Protein 6NYP (pdb70)

Nearest PDB structures (foldseek):
  6nyp-assembly2_H  TM=1.011E+00  e=1.390E-14  Macacine alphaherpesvirus 1
  6nyp-assembly3_G  TM=8.535E-01  e=1.306E-11  Macacine alphaherpesvirus 1
  6nyp-assembly4_E  TM=9.395E-01  e=6.067E-10  Macacine alphaherpesvirus 1
  6pe9-assembly1_I-2  TM=7.701E-01  e=6.483E-06  Homo sapiens
  6fax-assembly1_R  TM=7.405E-01  e=5.022E-05  Homo sapiens

B-factor: mean 81.26, std 21.69, range [30.0, 180.01]

GO terms:
  GO:0042130 negative regulation of T cell proliferation (P, IDA)
  GO:0038023 signaling receptor activity (F, IDA)
  GO:0005886 plasma membrane (C, EXP)
  GO:0005886 plasma membrane (C, TAS)
  GO:0005515 protein binding (F, IPI)
  GO:0002846 regulation of T cell tolerance induction to tumor cell (P, IDA)
  GO:0005886 plasma membrane (C, IDA)
  GO:0070372 regulation of ERK1 and ERK2 cascade (P, IDA)

Secondary structure (DSSP, 8-state):
---EE---TT-EEEEETTS-EEEEEEEE-SSSPPEEEEEEEETTEEEE--S--EEEEE-SS-EEEEEEETT--GGG-EEEEEEEEETTEEEEPPPEEEEEE-/--EE---TT-EEEEETTS-EEEEEEEE-SSSPPEEEEEEESSS-EEE-TT--EEEEE-SS-EEEEEEETT--GGG-EEEEEEEEETTEEEEPPPEEEEEE-/---EE---TT-EEEEETTS-EEEEEEEE-SSS--EEEEEEEETTEEEE--SS-EEEEE-SS-EEEEEEETT--GGG-EEEEEEEEETTEEEEPPPEEEEEE---/----EE---TT-EEEEETTS-EEEEEEEE-SSSPPEEEEEEEETTEEEE--GGGEEEEE-SS-EEEEEEETT--GGG-EEEEEEEEETTEEEEPPPEEEEEE-/----TT-EE-SSSEEPPPPTTEEEEE---SSSPEEEEEPPTTEEE-SSS-EEE----BTTB-/---TTSEESSSSEEPPPPTTEEEEE---SSSPEEEEEPPTTEEE-SSS-EEEPPPP-TTSEEEE---SSS--EEE--/---TT-EE-SSSEEPPPPTTEEEEE---SSSPEEEEEPPTTEEEETTTEEEEPP--S-------SSS---/---TT-EEETTEEEPPPPTTEEEEE---SSSPEEEEEPPTTEEE-SSS-EEEPPPP-TT-EEEE---SSS--EEE--

Solvent-accessible surface area: 35026 Å² total; per-residue (Å²): 112,81,25,14,0,21,9,49,40,108,27,80,67,48,16,110,25,26,68,88,39,53,2,36,0,20,0,38,47,83,87,139,115,8,120,6,32,4,10,36,23,51,60,46,23,39,16,105,36,83,44,54,109,55,39,62,68,88,36,89,30,14,5,15,14,0,0,25,2,115,16,1,7,40,42,10,65,21,24,2,16,0,6,0,64,20,178,59,45,9,3,8,0,4,20,2,31,0,104,19,82,132,79,22,13,0,21,9,44,44,119,27,75,66,46,17,109,27,53,69,87,40,58,2,36,0,20,1,44,50,83,109,83,117,6,123,6,54,4,11,48,21,131,46,84,84,45,82,78,41,94,117,84,115,54,38,60,69,88,35,145,33,15,5,15,13,0,0,27,0,129,55,2,90,71,130,11,64,21,24,1,16,0,6,0,63,22,176,56,47,6,3,8,0,4,20,2,30,0,105,19,80,151,93,110,10,26,0,22,9,56,39,111,23,92,63,40,24,42,32,54,68,100,32,52,4,35,0,20,0,26,54,78,62,113,109,2,140,12,71,4,8,44,24,109,65,87,88,46,88,67,40,104,113,80,54,58,39,56,80,80,35,150,36,14,5,17,14,0,0,27,2,131,56,1,92,81,121,11,79,26,22,1,16,0,6,0,65,37,150,56,41,5,2,8,0,3,18,1,28,2,114,29,66,123,135,111,149,43,87,12,12,0,23,10,54,50,110,24,91,60,34,22,90,33,48,65,98,33,58,3,38,0,20,1,22,21,38,47,101,72,3,36,12,44,4,8,47,26,108,69,100,87,27,87,110,41,129,104,142,67,34,40,59,66,25,19,71,26,14,3,16,15,2,0,28,16,111,52,0,79,86,129,32,64,22,25,4,13,0,12,0,25,42,115,52,39,13,1,2,0,3,18,2,33,1,102,22,71,165,178,164,34,91,124,26,26,36,92,19,37,114,52,12,0,0,52,32,92,110,6,8,65,7,64,23,100,4,46,64,5,2,1,0,25,0,21,26,18,80,123,33,18,44,24,58,38,83,88,117,39,54,139,52,140,86,40,24,15,90,45,107,217,28,89,112,27,25,35,105,19,35,150,56,16,0,0,53,32,107,53,14,45,78,9,75,25,102,5,43,60,4,5,4,0,26,0,25,82,12,77,124,40,19,30,24,62,41,72,85,116,34,52,126,24,72,164,25,102,137,78,51,55,69,29,23,107,40,23,39,52,30,43,24,38,48,25,28,144,190,39,106,116,19,25,36,92,23,36,145,46,13,0,2,55,39,108,140,14,45,53,11,80,23,110,3,46,63,6,2,4,1,25,0,20,81,17,75,119,43,22,31,24,46,49,86,105,113,40,56,123,14,77,157,58,148,148,128,240,96,91,37,66,36,81,114,57,44,107,199,38,115,111,20,27,34,94,1,45,122,35,13,0,1,53,31,106,137,12,45,32,4,10,4,56,5,44,49,4,3,2,0,16,0,24,82,12,76,122,43,18,31,24,60,41,72,35,66,38,53,129,22,73,159,26,121,154,100,56,81,72,116,100,111,38,55,46,58,77,43,24,55,48,44,96,121

Structure (mmCIF, N/CA/C/O backbone):
data_6NYP
#
_entry.id   6NYP
#
_cell.length_a   66.990
_cell.length_b   77.200
_cell.length_c   101.720
_cell.angle_alpha   90.000
_cell.angle_beta   91.670
_cell.angle_gamma   90.000
#
_symmetry.space_group_name_H-M   'P 1 21 1'
#
loop_
_entity.id
_entity.type
_entity.pdbx_description
1 polymer 'B- and T-lymphocyte attenuator'
2 polymer UL144
3 non-polymer GLYCEROL
4 non-polymer 'SULFATE ION'
5 non-polymer 'SODIUM ION'
6 non-polymer 2-acetamido-2-deoxy-beta-D-glucopyranose
7 water water
#
loop_
_atom_site.group_PDB
_atom_site.id
_atom_site.type_symbol
_atom_site.label_atom_id
_atom_site.label_alt_id
_atom_site.label_comp_id
_atom_site.label_asym_id
_atom_site.label_entity_id
_atom_site.label_seq_id
_atom_site.pdbx_PDB_ins_code
_atom_site.Cartn_x
_atom_site.Cartn_y
_atom_site.Cartn_z
_atom_site.occupancy
_atom_site.B_iso_or_equiv
_atom_site.auth_seq_id
_atom_site.auth_comp_id
_atom_site.auth_asym_id
_atom_site.auth_atom_id
_atom_site.pdbx_PDB_model_num
ATOM 1 N N . CYS A 1 4 ? -9.343 42.310 76.336 1.00 140.18 34 CYS A N 1
ATOM 2 C CA . CYS A 1 4 ? -8.317 41.531 75.578 1.00 136.84 34 CYS A CA 1
ATOM 3 C C . CYS A 1 4 ? -7.162 41.139 76.512 1.00 128.83 34 CYS A C 1
ATOM 4 O O . CYS A 1 4 ? -6.482 42.047 77.021 1.00 129.03 34 CYS A O 1
ATOM 7 N N . ASP A 1 5 ? -6.936 39.834 76.700 1.00 118.98 35 ASP A N 1
ATOM 8 C CA . ASP A 1 5 ? -5.740 39.273 77.381 1.00 112.91 35 ASP A CA 1
ATOM 9 C C . ASP A 1 5 ? -4.621 39.133 76.351 1.00 102.15 35 ASP A C 1
ATOM 10 O O . ASP A 1 5 ? -4.912 38.639 75.251 1.00 103.14 35 ASP A O 1
ATOM 15 N N . VAL A 1 6 ? -3.376 39.458 76.716 1.00 91.62 36 VAL A N 1
ATOM 16 C CA . VAL A 1 6 ? -2.156 39.141 75.908 1.00 85.16 36 VAL A CA 1
ATOM 17 C C . VAL A 1 6 ? -1.965 37.620 75.922 1.00 80.14 36 VAL A C 1
ATOM 18 O O . VAL A 1 6 ? -2.010 37.036 77.031 1.00 75.15 36 VAL A O 1
ATOM 22 N N . GLN A 1 7 ? -1.773 37.005 74.750 1.00 72.12 37 GLN A N 1
ATOM 23 C CA . GLN A 1 7 ? -1.640 35.529 74.619 1.00 73.73 37 GLN A CA 1
ATOM 24 C C . GLN A 1 7 ? -0.461 35.177 73.710 1.00 68.10 37 GLN A C 1
ATOM 25 O O . GLN A 1 7 ? -0.238 35.892 72.717 1.00 70.65 37 GLN A O 1
ATOM 31 N N . LEU A 1 8 ? 0.270 34.122 74.070 1.00 62.98 38 LEU A N 1
ATOM 32 C CA . LEU A 1 8 ? 1.355 33.522 73.250 1.00 65.43 38 LEU A CA 1
ATOM 33 C C . LEU A 1 8 ? 0.861 32.157 72.764 1.00 63.96 38 LEU A C 1
ATOM 34 O O . LEU A 1 8 ? 0.597 31.291 73.615 1.00 63.42 38 LEU A O 1
ATOM 39 N N . TYR A 1 9 ? 0.703 31.989 71.453 1.00 65.79 39 TYR A N 1
ATOM 40 C CA . TYR A 1 9 ? 0.126 30.771 70.829 1.00 66.10 39 TYR A CA 1
ATOM 41 C C . TYR A 1 9 ? 1.268 29.836 70.408 1.00 61.96 39 TYR A C 1
ATOM 42 O O . TYR A 1 9 ? 1.525 29.697 69.208 1.00 77.99 39 TYR A O 1
ATOM 51 N N . ILE A 1 10 ? 1.957 29.246 71.388 1.00 57.74 40 ILE A N 1
ATOM 52 C CA . ILE A 1 10 ? 2.845 28.058 71.211 1.00 58.31 40 ILE A CA 1
ATOM 53 C C . ILE A 1 10 ? 2.123 26.859 71.830 1.00 59.66 40 ILE A C 1
ATOM 54 O O . ILE A 1 10 ? 1.795 26.931 73.025 1.00 61.85 40 ILE A O 1
ATOM 59 N N . LYS A 1 11 ? 1.891 25.803 71.048 1.00 61.98 41 LYS A N 1
ATOM 60 C CA . LYS A 1 11 ? 1.150 24.594 71.498 1.00 66.80 41 LYS A CA 1
ATOM 61 C C . LYS A 1 11 ? 2.058 23.765 72.408 1.00 63.13 41 LYS A C 1
ATOM 62 O O . LYS A 1 11 ? 3.227 23.569 72.052 1.00 61.97 41 LYS A O 1
ATOM 68 N N . ARG A 1 12 ? 1.522 23.273 73.523 1.00 59.24 42 ARG A N 1
ATOM 69 C CA . ARG A 1 12 ? 2.223 22.307 74.404 1.00 61.43 42 ARG A CA 1
ATOM 70 C C . ARG A 1 12 ? 2.795 21.169 73.553 1.00 64.00 42 ARG A C 1
ATOM 71 O O . ARG A 1 12 ? 2.083 20.690 72.656 1.00 64.86 42 ARG A O 1
ATOM 79 N N . GLN A 1 13 ? 4.051 20.795 73.822 1.00 69.81 43 GLN A N 1
ATOM 80 C CA . GLN A 1 13 ? 4.817 19.695 73.166 1.00 63.88 43 GLN A CA 1
ATOM 81 C C . GLN A 1 13 ? 5.109 20.043 71.701 1.00 58.13 43 GLN A C 1
ATOM 82 O O . GLN A 1 13 ? 5.535 19.150 70.951 1.00 60.84 43 GLN A O 1
ATOM 88 N N . SER A 1 14 ? 4.946 21.307 71.312 1.00 55.59 44 SER A N 1
ATOM 89 C CA . SER A 1 14 ? 5.377 21.834 69.992 1.00 61.23 44 SER A CA 1
ATOM 90 C C . SER A 1 14 ? 6.832 21.412 69.724 1.00 65.30 44 SER A C 1
ATOM 91 O O . SER A 1 14 ? 7.627 21.440 70.685 1.00 63.41 44 SER A O 1
ATOM 94 N N . GLU A 1 15 ? 7.170 21.016 68.489 1.00 69.70 45 GLU A N 1
ATOM 95 C CA . GLU A 1 15 ? 8.569 20.661 68.106 1.00 69.04 45 GLU A CA 1
ATOM 96 C C . GLU A 1 15 ? 8.867 21.008 66.641 1.00 64.38 45 GLU A C 1
ATOM 97 O O . GLU A 1 15 ? 7.925 21.159 65.864 1.00 68.03 45 GLU A O 1
ATOM 103 N N . HIS A 1 16 ? 10.151 21.160 66.320 1.00 65.45 46 HIS A N 1
ATOM 104 C CA . HIS A 1 16 ? 10.700 21.438 64.966 1.00 66.11 46 HIS A CA 1
ATOM 105 C C . HIS A 1 16 ? 11.964 20.598 64.759 1.00 69.08 46 HIS A C 1
ATOM 106 O O . HIS A 1 16 ? 12.798 20.557 65.688 1.00 68.26 46 HIS A O 1
ATOM 113 N N . SER A 1 17 ? 12.089 19.956 63.593 1.00 68.18 47 SER A N 1
ATOM 114 C CA . SER A 1 17 ? 13.318 19.270 63.123 1.00 65.34 47 SER A CA 1
ATOM 115 C C . SER A 1 17 ? 14.034 20.184 62.131 1.00 65.53 47 SER A C 1
ATOM 116 O O . SER A 1 17 ? 13.407 20.593 61.145 1.00 67.51 47 SER A O 1
ATOM 119 N N . ILE A 1 18 ? 15.291 20.519 62.409 1.00 70.07 48 ILE A N 1
ATOM 120 C CA . ILE A 1 18 ? 16.058 21.535 61.637 1.00 74.40 48 ILE A CA 1
ATOM 121 C C . ILE A 1 18 ? 17.474 21.006 61.394 1.00 74.94 48 ILE A C 1
ATOM 122 O O . ILE A 1 18 ? 17.936 20.133 62.164 1.00 73.40 48 ILE A O 1
ATOM 127 N N . LEU A 1 19 ? 18.118 21.511 60.342 1.00 81.34 49 LEU A N 1
ATOM 128 C CA . LEU A 1 19 ? 19.433 21.030 59.848 1.00 83.53 49 LEU A CA 1
ATOM 129 C C . LEU A 1 19 ? 20.517 22.009 60.300 1.00 79.68 49 LEU A C 1
ATOM 130 O O . LEU A 1 19 ? 20.402 23.212 59.980 1.00 80.01 49 LEU A O 1
ATOM 135 N N . ALA A 1 20 ? 21.525 21.508 61.016 1.00 79.92 50 ALA A N 1
ATOM 136 C CA . ALA A 1 20 ? 22.736 22.273 61.397 1.00 76.80 50 ALA A CA 1
ATOM 137 C C . ALA A 1 20 ? 23.324 22.898 60.130 1.00 73.15 50 ALA A C 1
ATOM 138 O O . ALA A 1 20 ? 23.462 22.176 59.142 1.00 78.86 50 ALA A O 1
ATOM 140 N N . GLY A 1 21 ? 23.615 24.200 60.159 1.00 74.67 51 GLY A N 1
ATOM 141 C CA . GLY A 1 21 ? 24.268 24.945 59.063 1.00 74.57 51 GLY A CA 1
ATOM 142 C C . GLY A 1 21 ? 23.276 25.766 58.261 1.00 78.59 51 GLY A C 1
ATOM 143 O O . GLY A 1 21 ? 23.702 26.772 57.644 1.00 71.60 51 GLY A O 1
ATOM 144 N N . ASP A 1 22 ? 21.999 25.359 58.265 1.00 87.81 52 ASP A N 1
ATOM 145 C CA . ASP A 1 22 ? 20.876 26.126 57.663 1.00 88.85 52 ASP A CA 1
ATOM 146 C C . ASP A 1 22 ? 20.433 27.204 58.647 1.00 86.25 52 ASP A C 1
ATOM 147 O O . ASP A 1 22 ? 20.437 26.987 59.858 1.00 89.07 52 ASP A O 1
ATOM 152 N N . PRO A 1 23 ? 20.016 28.394 58.163 1.00 84.05 53 PRO A N 1
ATOM 153 C CA . PRO A 1 23 ? 19.406 29.397 59.033 1.00 83.50 53 PRO A CA 1
ATOM 154 C C . PRO A 1 23 ? 18.008 28.917 59.457 1.00 78.57 53 PRO A C 1
ATOM 155 O O . PRO A 1 23 ? 17.461 28.049 58.804 1.00 77.51 53 PRO A O 1
ATOM 159 N N . PHE A 1 24 ? 17.475 29.463 60.552 1.00 73.54 54 PHE A N 1
ATOM 160 C CA . PHE A 1 24 ? 16.148 29.084 61.102 1.00 73.15 54 PHE A CA 1
ATOM 161 C C . PHE A 1 24 ? 15.539 30.263 61.859 1.00 72.80 54 PHE A C 1
ATOM 162 O O . PHE A 1 24 ? 16.296 31.080 62.416 1.00 68.83 54 PHE A O 1
ATOM 170 N N . GLU A 1 25 ? 14.206 30.336 61.843 1.00 73.43 55 GLU A N 1
ATOM 171 C CA . GLU A 1 25 ? 13.398 31.392 62.491 1.00 73.38 55 GLU A CA 1
ATOM 172 C C . GLU A 1 25 ? 12.399 30.724 63.438 1.00 73.01 55 GLU A C 1
ATOM 173 O O . GLU A 1 25 ? 11.469 30.053 62.942 1.00 73.12 55 GLU A O 1
ATOM 179 N N . LEU A 1 26 ? 12.600 30.877 64.749 1.00 69.07 56 LEU A N 1
ATOM 180 C CA . LEU A 1 26 ? 11.685 30.330 65.782 1.00 66.49 56 LEU A CA 1
ATOM 181 C C . LEU A 1 26 ? 10.697 31.434 66.155 1.00 64.25 56 LEU A C 1
ATOM 182 O O . LEU A 1 26 ? 11.152 32.506 66.578 1.00 68.00 56 LEU A O 1
ATOM 187 N N . GLU A 1 27 ? 9.402 31.174 65.973 1.00 63.15 57 GLU A N 1
ATOM 188 C CA . GLU A 1 27 ? 8.321 32.182 66.076 1.00 61.58 57 GLU A CA 1
ATOM 189 C C . GLU A 1 27 ? 7.573 32.025 67.399 1.00 61.05 57 GLU A C 1
ATOM 190 O O . GLU A 1 27 ? 7.187 30.897 67.741 1.00 59.90 57 GLU A O 1
ATOM 196 N N . CYS A 1 28 ? 7.429 33.135 68.127 1.00 64.52 58 CYS A N 1
ATOM 197 C CA . CYS A 1 28 ? 6.485 33.326 69.257 1.00 65.09 58 CYS A CA 1
ATOM 198 C C . CYS A 1 28 ? 5.288 34.116 68.733 1.00 64.36 58 CYS A C 1
ATOM 199 O O . CYS A 1 28 ? 5.385 35.322 68.522 1.00 64.59 58 CYS A O 1
ATOM 202 N N . PRO A 1 29 ? 4.144 33.464 68.440 1.00 63.09 59 PRO A N 1
ATOM 203 C CA . PRO A 1 29 ? 2.973 34.177 67.934 1.00 64.22 59 PRO A CA 1
ATOM 204 C C . PRO A 1 29 ? 2.263 34.894 69.090 1.00 62.04 59 PRO A C 1
ATOM 205 O O . PRO A 1 29 ? 1.818 34.223 69.994 1.00 54.31 59 PRO A O 1
ATOM 209 N N . VAL A 1 30 ? 2.193 36.229 69.025 1.00 66.87 60 VAL A N 1
ATOM 210 C CA . VAL A 1 30 ? 1.699 37.127 70.111 1.00 64.99 60 VAL A CA 1
ATOM 211 C C . VAL A 1 30 ? 0.374 37.755 69.670 1.00 62.85 60 VAL A C 1
ATOM 212 O O . VAL A 1 30 ? 0.348 38.388 68.600 1.00 58.73 60 VAL A O 1
ATOM 216 N N . LYS A 1 31 ? -0.673 37.580 70.477 1.00 67.75 61 LYS A N 1
ATOM 217 C CA . LYS A 1 31 ? -1.923 38.374 70.399 1.00 73.68 61 LYS A CA 1
ATOM 218 C C . LYS A 1 31 ? -1.835 39.487 71.442 1.00 74.04 61 LYS A C 1
ATOM 219 O O . LYS A 1 31 ? -1.692 39.163 72.640 1.00 66.30 61 LYS A O 1
ATOM 225 N N . TYR A 1 32 ? -1.895 40.741 70.985 1.00 79.28 62 TYR A N 1
ATOM 226 C CA . TYR A 1 32 ? -1.937 41.978 71.807 1.00 82.02 62 TYR A CA 1
ATOM 227 C C . TYR A 1 32 ? -2.840 42.984 71.079 1.00 83.92 62 TYR A C 1
ATOM 228 O O . TYR A 1 32 ? -2.926 42.900 69.836 1.00 85.53 62 TYR A O 1
ATOM 237 N N . CYS A 1 33 ? -3.486 43.889 71.817 1.00 101.84 63 CYS A N 1
ATOM 238 C CA . CYS A 1 33 ? -4.621 44.724 71.336 1.00 116.35 63 CYS A CA 1
ATOM 239 C C . CYS A 1 33 ? -4.278 46.222 71.339 1.00 114.76 63 CYS A C 1
ATOM 240 O O . CYS A 1 33 ? -4.967 46.964 70.614 1.00 119.17 63 CYS A O 1
ATOM 243 N N . ALA A 1 34 ? -3.266 46.640 72.099 1.00 106.50 64 ALA A N 1
ATOM 244 C CA . ALA A 1 34 ? -2.964 48.067 72.356 1.00 102.67 64 ALA A CA 1
ATOM 245 C C . ALA A 1 34 ? -1.456 48.293 72.230 1.00 101.81 64 ALA A C 1
ATOM 246 O O . ALA A 1 34 ? -0.972 48.246 71.089 1.00 105.15 64 ALA A O 1
ATOM 248 N N . ASN A 1 35 ? -0.754 48.508 73.348 1.00 100.04 65 ASN A N 1
ATOM 249 C CA . ASN A 1 35 ? 0.727 48.600 73.409 1.00 98.74 65 ASN A CA 1
ATOM 250 C C . ASN A 1 35 ? 1.317 47.193 73.272 1.00 93.29 65 ASN A C 1
ATOM 251 O O . ASN A 1 35 ? 0.942 46.298 74.053 1.00 96.45 65 ASN A O 1
ATOM 256 N N . ARG A 1 36 ? 2.228 47.022 72.315 1.00 87.24 66 ARG A N 1
ATOM 257 C CA . ARG A 1 36 ? 2.967 45.760 72.066 1.00 81.69 66 ARG A CA 1
ATOM 258 C C . ARG A 1 36 ? 3.851 45.436 73.268 1.00 83.09 66 ARG A C 1
ATOM 259 O O . ARG A 1 36 ? 4.703 46.236 73.640 1.00 90.09 66 ARG A O 1
ATOM 267 N N . PRO A 1 37 ? 3.714 44.248 73.898 1.00 81.32 67 PRO A N 1
ATOM 268 C CA . PRO A 1 37 ? 4.514 43.916 75.078 1.00 80.06 67 PRO A CA 1
ATOM 269 C C . PRO A 1 37 ? 5.997 43.699 74.740 1.00 79.46 67 PRO A C 1
ATOM 270 O O . PRO A 1 37 ? 6.319 43.491 73.579 1.00 77.09 67 PRO A O 1
ATOM 274 N N . HIS A 1 38 ? 6.862 43.772 75.754 1.00 82.12 68 HIS A N 1
ATOM 275 C CA . HIS A 1 38 ? 8.289 43.367 75.666 1.00 81.10 68 HIS A CA 1
ATOM 276 C C . HIS A 1 38 ? 8.355 41.845 75.788 1.00 78.16 68 HIS A C 1
ATOM 277 O O . HIS A 1 38 ? 7.966 41.324 76.837 1.00 80.94 68 HIS A O 1
ATOM 284 N N . VAL A 1 39 ? 8.826 41.163 74.746 1.00 70.16 69 VAL A N 1
ATOM 285 C CA . VAL A 1 39 ? 8.904 39.676 74.715 1.00 68.14 69 VAL A CA 1
ATOM 286 C C . VAL A 1 39 ? 10.384 39.283 74.681 1.00 66.39 69 VAL A C 1
ATOM 287 O O . VAL A 1 39 ? 11.184 40.017 74.074 1.00 66.88 69 VAL A O 1
ATOM 291 N N . THR A 1 40 ? 10.725 38.171 75.326 1.00 67.76 70 THR A N 1
ATOM 292 C CA . THR A 1 40 ? 12.101 37.628 75.416 1.00 71.72 70 THR A CA 1
ATOM 293 C C . THR A 1 40 ? 12.034 36.108 75.255 1.00 69.60 70 THR A C 1
ATOM 294 O O . THR A 1 40 ? 11.058 35.515 75.723 1.00 71.39 70 THR A O 1
ATOM 298 N N . TRP A 1 41 ? 13.034 35.517 74.603 1.00 64.93 71 TRP A N 1
ATOM 299 C CA . TRP A 1 41 ? 13.217 34.051 74.482 1.00 64.20 71 TRP A CA 1
ATOM 300 C C . TRP A 1 41 ? 14.125 33.566 75.617 1.00 64.73 71 TRP A C 1
ATOM 301 O O . TRP A 1 41 ? 14.939 34.359 76.102 1.00 71.57 71 TRP A O 1
ATOM 312 N N . CYS A 1 42 ? 13.983 32.308 76.025 1.00 67.28 72 CYS A N 1
ATOM 313 C CA . CYS A 1 42 ? 14.894 31.607 76.971 1.00 67.46 72 CYS A CA 1
ATOM 314 C C . CYS A 1 42 ? 14.923 30.112 76.633 1.00 65.74 72 CYS A C 1
ATOM 315 O O . CYS A 1 42 ? 13.971 29.630 76.005 1.00 71.48 72 CYS A O 1
ATOM 318 N N . LYS A 1 43 ? 16.002 29.425 77.001 1.00 65.58 73 LYS A N 1
ATOM 319 C CA . LYS A 1 43 ? 16.219 27.982 76.732 1.00 66.75 73 LYS A CA 1
ATOM 320 C C . LYS A 1 43 ? 16.228 27.226 78.063 1.00 70.22 73 LYS A C 1
ATOM 321 O O . LYS A 1 43 ? 16.955 27.636 78.964 1.00 73.63 73 LYS A O 1
ATOM 327 N N . LEU A 1 44 ? 15.431 26.169 78.171 1.00 76.48 74 LEU A N 1
ATOM 328 C CA . LEU A 1 44 ? 15.333 25.321 79.385 1.00 82.18 74 LEU A CA 1
ATOM 329 C C . LEU A 1 44 ? 16.621 24.512 79.532 1.00 86.31 74 LEU A C 1
ATOM 330 O O . LEU A 1 44 ? 17.040 23.898 78.540 1.00 88.41 74 LEU A O 1
ATOM 335 N N . ASN A 1 45 ? 17.235 24.562 80.720 1.00 89.54 75 ASN A N 1
ATOM 336 C CA . ASN A 1 45 ? 18.183 23.549 81.251 1.00 88.76 75 ASN A CA 1
ATOM 337 C C . ASN A 1 45 ? 17.525 22.993 82.512 1.00 89.69 75 ASN A C 1
ATOM 338 O O . ASN A 1 45 ? 17.344 23.777 83.455 1.00 95.87 75 ASN A O 1
ATOM 343 N N . GLY A 1 46 ? 17.154 21.711 82.515 1.00 86.57 76 GLY A N 1
ATOM 344 C CA . GLY A 1 46 ? 16.290 21.122 83.552 1.00 82.44 76 GLY A CA 1
ATOM 345 C C . GLY A 1 46 ? 14.999 21.910 83.670 1.00 84.54 76 GLY A C 1
ATOM 346 O O . GLY A 1 46 ? 14.211 21.895 82.698 1.00 89.01 76 GLY A O 1
ATOM 347 N N . THR A 1 47 ? 14.793 22.574 84.810 1.00 83.16 77 THR A N 1
ATOM 348 C CA . THR A 1 47 ? 13.570 23.357 85.130 1.00 88.61 77 THR A CA 1
ATOM 349 C C . THR A 1 47 ? 13.975 24.810 85.394 1.00 89.15 77 THR A C 1
ATOM 350 O O . THR A 1 47 ? 13.508 25.378 86.397 1.00 98.18 77 THR A O 1
ATOM 354 N N . THR A 1 48 ? 14.841 25.364 84.540 1.00 88.76 78 THR A N 1
ATOM 355 C CA . THR A 1 48 ? 15.392 26.743 84.646 1.00 88.08 78 THR A CA 1
ATOM 356 C C . THR A 1 48 ? 15.541 27.294 83.225 1.00 81.99 78 THR A C 1
ATOM 357 O O . THR A 1 48 ? 16.203 26.625 82.409 1.00 77.75 78 THR A O 1
ATOM 361 N N . CYS A 1 49 ? 14.928 28.446 82.944 1.00 77.26 79 CYS A N 1
ATOM 362 C CA . CYS A 1 49 ? 14.875 29.070 81.598 1.00 80.34 79 CYS A CA 1
ATOM 363 C C . CYS A 1 49 ? 15.932 30.174 81.512 1.00 77.99 79 CYS A C 1
ATOM 364 O O . CYS A 1 49 ? 15.646 31.302 81.937 1.00 90.16 79 CYS A O 1
ATOM 367 N N . VAL A 1 50 ? 17.115 29.856 80.987 1.00 76.52 80 VAL A N 1
ATOM 368 C CA . VAL A 1 50 ? 18.234 30.827 80.806 1.00 79.14 80 VAL A CA 1
ATOM 369 C C . VAL A 1 50 ? 17.829 31.802 79.696 1.00 76.21 80 VAL A C 1
ATOM 370 O O . VAL A 1 50 ? 17.743 31.362 78.539 1.00 73.22 80 VAL A O 1
ATOM 374 N N . LYS A 1 51 ? 17.594 33.072 80.040 1.00 77.51 81 LYS A N 1
ATOM 375 C CA . LYS A 1 51 ? 17.271 34.154 79.068 1.00 81.14 81 LYS A CA 1
ATOM 376 C C . LYS A 1 51 ? 18.336 34.157 77.962 1.00 78.36 81 LYS A C 1
ATOM 377 O O . LYS A 1 51 ? 19.488 33.783 78.248 1.00 73.76 81 LYS A O 1
ATOM 383 N N . LEU A 1 52 ? 17.950 34.532 76.741 1.00 79.78 82 LEU A N 1
ATOM 384 C CA . LEU A 1 52 ? 18.848 34.598 75.557 1.00 86.85 82 LEU A CA 1
ATOM 385 C C . LEU A 1 52 ? 19.123 36.071 75.242 1.00 95.99 82 LEU A C 1
ATOM 386 O O . LEU A 1 52 ? 18.345 36.685 74.472 1.00 91.03 82 LEU A O 1
ATOM 391 N N . GLU A 1 53 ? 20.201 36.605 75.823 1.00 110.50 83 GLU A N 1
ATOM 392 C CA . GLU A 1 53 ? 20.483 38.063 75.894 1.00 117.65 83 GLU A CA 1
ATOM 393 C C . GLU A 1 53 ? 21.220 38.533 74.631 1.00 118.18 83 GLU A C 1
ATOM 394 O O . GLU A 1 53 ? 20.842 39.604 74.126 1.00 114.25 83 GLU A O 1
ATOM 400 N N . ASP A 1 54 ? 22.233 37.792 74.158 1.00 117.29 84 ASP A N 1
ATOM 401 C CA . ASP A 1 54 ? 23.167 38.228 73.086 1.00 121.73 84 ASP A CA 1
ATOM 402 C C . ASP A 1 54 ? 22.599 37.893 71.699 1.00 119.33 84 ASP A C 1
ATOM 403 O O . ASP A 1 54 ? 23.353 38.045 70.712 1.00 130.20 84 ASP A O 1
ATOM 405 N N . ARG A 1 55 ? 21.334 37.455 71.612 1.00 110.02 85 ARG A N 1
ATOM 406 C CA . ARG A 1 55 ? 20.750 36.794 70.407 1.00 102.70 85 ARG A CA 1
ATOM 407 C C . ARG A 1 55 ? 19.949 37.784 69.544 1.00 94.96 85 ARG A C 1
ATOM 408 O O . ARG A 1 55 ? 19.325 38.710 70.097 1.00 94.88 85 ARG A O 1
ATOM 416 N N . GLN A 1 56 ? 19.968 37.571 68.224 1.00 85.66 86 GLN A N 1
ATOM 417 C CA . GLN A 1 56 ? 19.270 38.418 67.219 1.00 88.03 86 GLN A CA 1
ATOM 418 C C . GLN A 1 56 ? 17.788 38.032 67.172 1.00 85.19 86 GLN A C 1
ATOM 419 O O . GLN A 1 56 ? 17.481 36.830 67.005 1.00 83.78 86 GLN A O 1
ATOM 425 N N . THR A 1 57 ? 16.905 39.013 67.378 1.00 78.91 87 THR A N 1
ATOM 426 C CA . THR A 1 57 ? 15.427 38.850 67.395 1.00 73.97 87 THR A CA 1
ATOM 427 C C . THR A 1 57 ? 14.795 39.945 66.536 1.00 71.02 87 THR A C 1
ATOM 428 O O . THR A 1 57 ? 15.419 41.005 66.403 1.00 72.63 87 THR A O 1
ATOM 432 N N . SER A 1 58 ? 13.603 39.693 65.988 1.00 71.93 88 SER A N 1
ATOM 433 C CA . SER A 1 58 ? 12.838 40.654 65.151 1.00 70.62 88 SER A CA 1
ATOM 434 C C . SER A 1 58 ? 11.335 40.403 65.285 1.00 66.87 88 SER A C 1
ATOM 435 O O . SER A 1 58 ? 10.948 39.343 65.808 1.00 65.39 88 SER A O 1
ATOM 438 N N . TRP A 1 59 ? 10.536 41.378 64.848 1.00 65.11 89 TRP A N 1
ATOM 439 C CA . TRP A 1 59 ? 9.053 41.330 64.809 1.00 65.44 89 TRP A CA 1
ATOM 440 C C . TRP A 1 59 ? 8.591 41.258 63.356 1.00 66.11 89 TRP A C 1
ATOM 441 O O . TRP A 1 59 ? 9.153 41.978 62.521 1.00 68.11 89 TRP A O 1
ATOM 452 N N . LYS A 1 60 ? 7.606 40.410 63.078 1.00 69.34 90 LYS A N 1
ATOM 453 C CA . LYS A 1 60 ? 6.846 40.411 61.807 1.00 71.55 90 LYS A CA 1
ATOM 454 C C . LYS A 1 60 ? 5.364 40.488 62.185 1.00 71.27 90 LYS A C 1
ATOM 455 O O . LYS A 1 60 ? 4.870 39.575 62.867 1.00 75.99 90 LYS A O 1
ATOM 461 N N . GLU A 1 61 ? 4.724 41.593 61.817 1.00 72.86 91 GLU A N 1
ATOM 462 C CA . GLU A 1 61 ? 3.361 41.966 62.268 1.00 78.56 91 GLU A CA 1
ATOM 463 C C . GLU A 1 61 ? 2.378 41.538 61.178 1.00 76.43 91 GLU A C 1
ATOM 464 O O . GLU A 1 61 ? 2.675 41.753 60.000 1.00 70.07 91 GLU A O 1
ATOM 470 N N . GLU A 1 62 ? 1.272 40.917 61.575 1.00 82.39 92 GLU A N 1
ATOM 471 C CA . GLU A 1 62 ? 0.169 40.495 60.670 1.00 84.50 92 GLU A CA 1
ATOM 472 C C . GLU A 1 62 ? -1.125 41.095 61.224 1.00 82.29 92 GLU A C 1
ATOM 473 O O . GLU A 1 62 ? -1.077 41.651 62.339 1.00 87.90 92 GLU A O 1
ATOM 479 N N . LYS A 1 63 ? -2.228 40.992 60.479 1.00 81.09 93 LYS A N 1
ATOM 480 C CA . LYS A 1 63 ? -3.519 41.660 60.804 1.00 81.16 93 LYS A CA 1
ATOM 481 C C . LYS A 1 63 ? -3.934 41.318 62.243 1.00 77.20 93 LYS A C 1
ATOM 482 O O . LYS A 1 63 ? -4.085 42.255 63.048 1.00 77.72 93 LYS A O 1
ATOM 484 N N . ASN A 1 64 ? -4.099 40.030 62.552 1.00 74.03 94 ASN A N 1
ATOM 485 C CA . ASN A 1 64 ? -4.778 39.557 63.786 1.00 77.19 94 ASN A CA 1
ATOM 486 C C . ASN A 1 64 ? -3.795 38.852 64.726 1.00 77.35 94 ASN A C 1
ATOM 487 O O . ASN A 1 64 ? -4.232 38.470 65.842 1.00 78.32 94 ASN A O 1
ATOM 492 N N . ILE A 1 65 ? -2.527 38.702 64.334 1.00 73.04 95 ILE A N 1
ATOM 493 C CA . ILE A 1 65 ? -1.463 38.156 65.228 1.00 70.92 95 ILE A CA 1
ATOM 494 C C . ILE A 1 65 ? -0.111 38.733 64.802 1.00 67.09 95 ILE A C 1
ATOM 495 O O . ILE A 1 65 ? -0.003 39.186 63.657 1.00 63.98 95 ILE A O 1
ATOM 500 N N . SER A 1 66 ? 0.868 38.723 65.706 1.00 66.79 96 SER A N 1
ATOM 501 C CA . SER A 1 66 ? 2.250 39.195 65.455 1.00 70.15 96 SER A CA 1
ATOM 502 C C . SER A 1 66 ? 3.243 38.123 65.896 1.00 70.88 96 SER A C 1
ATOM 503 O O . SER A 1 66 ? 2.981 37.450 66.909 1.00 74.30 96 SER A O 1
ATOM 506 N N . PHE A 1 67 ? 4.346 37.994 65.163 1.00 65.08 97 PHE A N 1
ATOM 507 C CA . PHE A 1 67 ? 5.393 36.974 65.404 1.00 62.50 97 PHE A CA 1
ATOM 508 C C . PHE A 1 67 ? 6.652 37.673 65.917 1.00 62.68 97 PHE A C 1
ATOM 509 O O . PHE A 1 67 ? 7.154 38.573 65.233 1.00 64.75 97 PHE A O 1
ATOM 517 N N . PHE A 1 68 ? 7.107 37.289 67.111 1.00 59.90 98 PHE A N 1
ATOM 518 C CA . PHE A 1 68 ? 8.437 37.646 67.659 1.00 60.75 98 PHE A CA 1
ATOM 519 C C . PHE A 1 68 ? 9.375 36.481 67.368 1.00 62.99 98 PHE A C 1
ATOM 520 O O . PHE A 1 68 ? 9.135 35.372 67.880 1.00 67.74 98 PHE A O 1
ATOM 528 N N . ILE A 1 69 ? 10.395 36.731 66.550 1.00 65.15 99 ILE A N 1
ATOM 529 C CA . ILE A 1 69 ? 11.252 35.668 65.959 1.00 66.46 99 ILE A CA 1
ATOM 530 C C . ILE A 1 69 ? 12.596 35.639 66.691 1.00 67.81 99 ILE A C 1
ATOM 531 O O . ILE A 1 69 ? 13.180 36.713 66.902 1.00 65.34 99 ILE A O 1
ATOM 536 N N . LEU A 1 70 ? 13.048 34.441 67.063 1.00 66.95 100 LEU A N 1
ATOM 537 C CA . LEU A 1 70 ? 14.450 34.160 67.457 1.00 66.76 100 LEU A CA 1
ATOM 538 C C . LEU A 1 70 ? 15.180 33.615 66.228 1.00 69.48 100 LEU A C 1
ATOM 539 O O . LEU A 1 70 ? 14.787 32.531 65.743 1.00 72.22 100 LEU A O 1
ATOM 544 N N . HIS A 1 71 ? 16.181 34.351 65.734 1.00 72.89 101 HIS A N 1
ATOM 545 C CA . HIS A 1 71 ? 16.979 33.997 64.532 1.00 70.16 101 HIS A CA 1
ATOM 546 C C . HIS A 1 71 ? 18.153 33.098 64.929 1.00 69.31 101 HIS A C 1
ATOM 547 O O . HIS A 1 71 ? 18.878 33.437 65.877 1.00 69.81 101 HIS A O 1
ATOM 554 N N . PHE A 1 72 ? 18.314 31.984 64.217 1.00 68.25 102 PHE A N 1
ATOM 555 C CA . PHE A 1 72 ? 19.509 31.108 64.254 1.00 70.44 102 PHE A CA 1
ATOM 556 C C . PHE A 1 72 ? 20.279 31.320 62.947 1.00 77.74 102 PHE A C 1
ATOM 557 O O . PHE A 1 72 ? 19.749 30.943 61.890 1.00 88.62 102 PHE A O 1
ATOM 565 N N . GLU A 1 73 ? 21.465 31.936 63.019 1.00 85.72 103 GLU A N 1
ATOM 566 C CA . GLU A 1 73 ? 22.261 32.363 61.837 1.00 89.11 103 GLU A CA 1
ATOM 567 C C . GLU A 1 73 ? 23.694 31.845 61.958 1.00 83.42 103 GLU A C 1
ATOM 568 O O . GLU A 1 73 ? 24.595 32.597 62.323 1.00 78.35 103 GLU A O 1
ATOM 574 N N . PRO A 1 74 ? 23.957 30.551 61.664 1.00 81.19 104 PRO A N 1
ATOM 575 C CA . PRO A 1 74 ? 22.920 29.546 61.437 1.00 81.33 104 PRO A CA 1
ATOM 576 C C . PRO A 1 74 ? 22.626 28.704 62.685 1.00 79.29 104 PRO A C 1
ATOM 577 O O . PRO A 1 74 ? 23.205 28.967 63.726 1.00 80.69 104 PRO A O 1
ATOM 581 N N . VAL A 1 75 ? 21.756 27.703 62.538 1.00 75.00 105 VAL A N 1
ATOM 582 C CA . VAL A 1 75 ? 21.517 26.657 63.570 1.00 72.84 105 VAL A CA 1
ATOM 583 C C . VAL A 1 75 ? 22.828 25.893 63.754 1.00 72.65 105 VAL A C 1
ATOM 584 O O . VAL A 1 75 ? 23.475 25.594 62.742 1.00 73.82 105 VAL A O 1
ATOM 588 N N . LEU A 1 76 ? 23.205 25.610 65.002 1.00 70.12 106 LEU A N 1
ATOM 589 C CA . LEU A 1 76 ? 24.391 24.783 65.349 1.00 70.08 106 LEU A CA 1
ATOM 590 C C . LEU A 1 76 ? 23.918 23.629 66.223 1.00 69.59 106 LEU A C 1
ATOM 591 O O . LEU A 1 76 ? 22.871 23.735 66.854 1.00 75.71 106 LEU A O 1
ATOM 596 N N . PRO A 1 77 ? 24.659 22.500 66.279 1.00 67.98 107 PRO A N 1
ATOM 597 C CA . PRO A 1 77 ? 24.210 21.320 67.024 1.00 71.10 107 PRO A CA 1
ATOM 598 C C . PRO A 1 77 ? 23.825 21.607 68.485 1.00 71.35 107 PRO A C 1
ATOM 599 O O . PRO A 1 77 ? 22.959 20.927 69.001 1.00 77.29 107 PRO A O 1
ATOM 603 N N . ASN A 1 78 ? 24.483 22.595 69.101 1.00 75.05 108 ASN A N 1
ATOM 604 C CA . ASN A 1 78 ? 24.296 22.989 70.522 1.00 75.51 108 ASN A CA 1
ATOM 605 C C . ASN A 1 78 ? 22.954 23.713 70.699 1.00 74.12 108 ASN A C 1
ATOM 606 O O . ASN A 1 78 ? 22.539 23.853 71.857 1.00 70.83 108 ASN A O 1
ATOM 611 N N . ASP A 1 79 ? 22.298 24.135 69.608 1.00 70.84 109 ASP A N 1
ATOM 612 C CA . ASP A 1 79 ? 20.970 24.803 69.627 1.00 67.52 109 ASP A CA 1
ATOM 613 C C . ASP A 1 79 ? 19.848 23.790 69.903 1.00 62.69 109 ASP A C 1
ATOM 614 O O . ASP A 1 79 ? 18.721 24.233 70.198 1.00 59.65 109 ASP A O 1
ATOM 619 N N . ASN A 1 80 ? 20.138 22.486 69.840 1.00 64.77 110 ASN A N 1
ATOM 620 C CA . ASN A 1 80 ? 19.215 21.402 70.281 1.00 68.38 110 ASN A CA 1
ATOM 621 C C . ASN A 1 80 ? 18.698 21.737 71.687 1.00 66.68 110 ASN A C 1
ATOM 622 O O . ASN A 1 80 ? 19.517 22.139 72.523 1.00 68.90 110 ASN A O 1
ATOM 627 N N . GLY A 1 81 ? 17.391 21.611 71.930 1.00 66.22 111 GLY A N 1
ATOM 628 C CA . GLY A 1 81 ? 16.779 21.785 73.265 1.00 69.70 111 GLY A CA 1
ATOM 629 C C . GLY A 1 81 ? 15.421 22.466 73.208 1.00 71.44 111 GLY A C 1
ATOM 630 O O . GLY A 1 81 ? 14.879 22.616 72.104 1.00 78.91 111 GLY A O 1
ATOM 631 N N . SER A 1 82 ? 14.902 22.883 74.366 1.00 71.91 112 SER A N 1
ATOM 632 C CA . SER A 1 82 ? 13.537 23.442 74.563 1.00 69.69 112 SER A CA 1
ATOM 633 C C . SER A 1 82 ? 13.611 24.948 74.814 1.00 68.89 112 SER A C 1
ATOM 634 O O . SER A 1 82 ? 14.445 25.366 75.617 1.00 67.46 112 SER A O 1
ATOM 637 N N . TYR A 1 83 ? 12.736 25.717 74.171 1.00 64.71 113 TYR A N 1
ATOM 638 C CA . TYR A 1 83 ? 12.695 27.195 74.243 1.00 66.14 113 TYR A CA 1
ATOM 639 C C . TYR A 1 83 ? 11.296 27.644 74.667 1.00 68.98 113 TYR A C 1
ATOM 640 O O . TYR A 1 83 ? 10.314 27.065 74.200 1.00 69.43 113 TYR A O 1
ATOM 649 N N . ARG A 1 84 ? 11.237 28.612 75.582 1.00 70.33 114 ARG A N 1
ATOM 650 C CA . ARG A 1 84 ? 10.007 29.308 76.032 1.00 66.84 114 ARG A CA 1
ATOM 651 C C . ARG A 1 84 ? 10.100 30.754 75.558 1.00 65.18 114 ARG A C 1
ATOM 652 O O . ARG A 1 84 ? 11.225 31.245 75.380 1.00 66.03 114 ARG A O 1
ATOM 660 N N . CYS A 1 85 ? 8.957 31.410 75.409 1.00 61.35 115 CYS A N 1
ATOM 661 C CA . CYS A 1 85 ? 8.870 32.859 75.114 1.00 63.89 115 CYS A CA 1
ATOM 662 C C . CYS A 1 85 ? 7.998 33.517 76.189 1.00 63.95 115 CYS A C 1
ATOM 663 O O . CYS A 1 85 ? 7.079 32.852 76.688 1.00 65.33 115 CYS A O 1
ATOM 666 N N . SER A 1 86 ? 8.352 34.738 76.606 1.00 68.27 116 SER A N 1
ATOM 667 C CA . SER A 1 86 ? 7.721 35.484 77.730 1.00 66.52 116 SER A CA 1
ATOM 668 C C . SER A 1 86 ? 7.414 36.911 77.283 1.00 66.84 116 SER A C 1
ATOM 669 O O . SER A 1 86 ? 8.236 37.475 76.545 1.00 68.28 116 SER A O 1
ATOM 672 N N . ALA A 1 87 ? 6.285 37.466 77.734 1.00 67.09 117 ALA A N 1
ATOM 673 C CA . ALA A 1 87 ? 5.849 38.848 77.427 1.00 71.47 117 ALA A CA 1
ATOM 674 C C . ALA A 1 87 ? 5.606 39.623 78.731 1.00 72.96 117 ALA A C 1
ATOM 675 O O . ALA A 1 87 ? 4.980 39.048 79.641 1.00 68.21 117 ALA A O 1
ATOM 677 N N . ASN A 1 88 ? 6.087 40.865 78.788 1.00 79.08 118 ASN A N 1
ATOM 678 C CA . ASN A 1 88 ? 5.899 41.739 79.967 1.00 79.99 118 ASN A CA 1
ATOM 679 C C . ASN A 1 88 ? 4.951 42.862 79.593 1.00 83.85 118 ASN A C 1
ATOM 680 O O . ASN A 1 88 ? 5.320 43.664 78.749 1.00 85.96 118 ASN A O 1
ATOM 685 N N . PHE A 1 89 ? 3.783 42.901 80.218 1.00 90.82 119 PHE A N 1
ATOM 686 C CA . PHE A 1 89 ? 2.840 44.020 80.002 1.00 88.18 119 PHE A CA 1
ATOM 687 C C . PHE A 1 89 ? 2.546 44.562 81.396 1.00 91.91 119 PHE A C 1
ATOM 688 O O . PHE A 1 89 ? 1.971 43.802 82.185 1.00 93.32 119 PHE A O 1
ATOM 690 N N . GLN A 1 90 ? 2.976 45.790 81.687 1.00 92.94 120 GLN A N 1
ATOM 691 C CA . GLN A 1 90 ? 2.731 46.391 83.019 1.00 94.81 120 GLN A CA 1
ATOM 692 C C . GLN A 1 90 ? 3.280 45.441 84.087 1.00 92.89 120 GLN A C 1
ATOM 693 O O . GLN A 1 90 ? 4.463 45.104 84.021 1.00 84.76 120 GLN A O 1
ATOM 699 N N . SER A 1 91 ? 2.431 45.039 85.028 1.00 94.55 121 SER A N 1
ATOM 700 C CA . SER A 1 91 ? 2.820 44.131 86.134 1.00 98.73 121 SER A CA 1
ATOM 701 C C . SER A 1 91 ? 2.518 42.678 85.770 1.00 94.46 121 SER A C 1
ATOM 702 O O . SER A 1 91 ? 2.638 41.830 86.655 1.00 92.70 121 SER A O 1
ATOM 705 N N . ASN A 1 92 ? 2.117 42.423 84.523 1.00 93.22 122 ASN A N 1
ATOM 706 C CA . ASN A 1 92 ? 1.736 41.063 84.057 1.00 90.53 122 ASN A CA 1
ATOM 707 C C . ASN A 1 92 ? 2.904 40.414 83.312 1.00 84.65 122 ASN A C 1
ATOM 708 O O . ASN A 1 92 ? 3.665 41.132 82.631 1.00 75.34 122 ASN A O 1
ATOM 713 N N . LEU A 1 93 ? 3.018 39.093 83.453 1.00 82.27 123 LEU A N 1
ATOM 714 C CA . LEU A 1 93 ? 4.069 38.255 82.828 1.00 80.59 123 LEU A CA 1
ATOM 715 C C . LEU A 1 93 ? 3.402 37.033 82.196 1.00 77.87 123 LEU A C 1
ATOM 716 O O . LEU A 1 93 ? 2.906 36.179 82.956 1.00 80.69 123 LEU A O 1
ATOM 721 N N . ILE A 1 94 ? 3.355 36.971 80.863 1.00 73.31 124 ILE A N 1
ATOM 722 C CA . ILE A 1 94 ? 2.691 35.875 80.097 1.00 71.67 124 ILE A CA 1
ATOM 723 C C . ILE A 1 94 ? 3.766 34.866 79.673 1.00 69.89 124 ILE A C 1
ATOM 724 O O . ILE A 1 94 ? 4.749 35.299 79.044 1.00 72.36 124 ILE A O 1
ATOM 729 N N . GLU A 1 95 ? 3.575 33.586 80.015 1.00 66.94 125 GLU A N 1
ATOM 730 C CA . GLU A 1 95 ? 4.588 32.504 79.875 1.00 68.98 125 GLU A CA 1
ATOM 731 C C . GLU A 1 95 ? 4.099 31.436 78.890 1.00 63.65 125 GLU A C 1
ATOM 732 O O . GLU A 1 95 ? 3.096 30.783 79.199 1.00 64.43 125 GLU A O 1
ATOM 738 N N . SER A 1 96 ? 4.809 31.240 77.777 1.00 58.76 126 SER A N 1
ATOM 739 C CA . SER A 1 96 ? 4.449 30.276 76.704 1.00 58.59 126 SER A CA 1
ATOM 740 C C . SER A 1 96 ? 4.799 28.848 77.122 1.00 63.15 126 SER A C 1
ATOM 741 O O . SER A 1 96 ? 5.678 28.683 77.958 1.00 64.96 126 SER A O 1
ATOM 744 N N . HIS A 1 97 ? 4.142 27.853 76.525 1.00 68.82 127 HIS A N 1
ATOM 745 C CA . HIS A 1 97 ? 4.622 26.449 76.459 1.00 64.28 127 HIS A CA 1
ATOM 746 C C . HIS A 1 97 ? 6.004 26.438 75.807 1.00 65.17 127 HIS A C 1
ATOM 747 O O . HIS A 1 97 ? 6.278 27.323 74.974 1.00 57.86 127 HIS A O 1
ATOM 754 N N . SER A 1 98 ? 6.845 25.479 76.190 1.00 67.04 128 SER A N 1
ATOM 755 C CA . SER A 1 98 ? 8.177 25.261 75.577 1.00 66.45 128 SER A CA 1
ATOM 756 C C . SER A 1 98 ? 7.989 24.573 74.223 1.00 64.70 128 SER A C 1
ATOM 757 O O . SER A 1 98 ? 7.100 23.713 74.122 1.00 72.47 128 SER A O 1
ATOM 760 N N . THR A 1 99 ? 8.776 24.974 73.227 1.00 62.93 129 THR A N 1
ATOM 761 C CA . THR A 1 99 ? 8.886 24.339 71.888 1.00 60.23 129 THR A CA 1
ATOM 762 C C . THR A 1 99 ? 10.280 23.713 71.776 1.00 58.71 129 THR A C 1
ATOM 763 O O . THR A 1 99 ? 11.252 24.393 72.117 1.00 63.73 129 THR A O 1
ATOM 767 N N . THR A 1 100 ? 10.368 22.458 71.336 1.00 63.47 130 THR A N 1
ATOM 768 C CA . THR A 1 100 ? 11.623 21.662 71.291 1.00 60.93 130 THR A CA 1
ATOM 769 C C . THR A 1 100 ? 12.226 21.708 69.881 1.00 62.97 130 THR A C 1
ATOM 770 O O . THR A 1 100 ? 11.514 21.402 68.922 1.00 59.36 130 THR A O 1
ATOM 774 N N . LEU A 1 101 ? 13.502 22.083 69.780 1.00 64.71 131 LEU A N 1
ATOM 775 C CA . LEU A 1 101 ? 14.317 21.998 68.538 1.00 65.76 131 LEU A CA 1
ATOM 776 C C . LEU A 1 101 ? 15.097 20.682 68.560 1.00 68.22 131 LEU A C 1
ATOM 777 O O . LEU A 1 101 ? 15.733 20.391 69.588 1.00 74.15 131 LEU A O 1
ATOM 782 N N . TYR A 1 102 ? 15.000 19.899 67.486 1.00 70.92 132 TYR A N 1
ATOM 783 C CA . TYR A 1 102 ? 15.836 18.702 67.210 1.00 67.18 132 TYR A CA 1
ATOM 784 C C . TYR A 1 102 ? 16.728 19.025 66.011 1.00 71.46 132 TYR A C 1
ATOM 785 O O . TYR A 1 102 ? 16.184 19.322 64.933 1.00 71.78 132 TYR A O 1
ATOM 794 N N . VAL A 1 103 ? 18.049 19.022 66.209 1.00 74.05 133 VAL A N 1
ATOM 795 C CA . VAL A 1 103 ? 19.057 19.377 65.168 1.00 75.61 133 VAL A CA 1
ATOM 796 C C . VAL A 1 103 ? 19.669 18.083 64.627 1.00 79.27 133 VAL A C 1
ATOM 797 O O . VAL A 1 103 ? 19.808 17.124 65.408 1.00 76.17 133 VAL A O 1
ATOM 801 N N . THR A 1 104 ? 20.010 18.066 63.334 1.00 86.75 134 THR A N 1
ATOM 802 C CA . THR A 1 104 ? 20.700 16.939 62.647 1.00 90.34 134 THR A CA 1
ATOM 803 C C . THR A 1 104 ? 21.850 17.517 61.814 1.00 96.26 134 THR A C 1
ATOM 804 O O . THR A 1 104 ? 21.727 18.685 61.358 1.00 87.09 134 THR A O 1
ATOM 808 N N . ASP A 1 105 ? 22.935 16.738 61.704 1.00 106.81 135 ASP A N 1
ATOM 809 C CA . ASP A 1 105 ? 24.320 17.206 61.425 1.00 107.29 135 ASP A CA 1
ATOM 810 C C . ASP A 1 105 ? 25.137 16.055 60.824 1.00 103.60 135 ASP A C 1
ATOM 811 O O . ASP A 1 105 ? 25.014 15.718 59.648 1.00 101.26 135 ASP A O 1
ATOM 816 N N . ASP B 1 5 ? 27.440 18.117 77.442 1.00 96.02 35 ASP B N 1
ATOM 817 C CA . ASP B 1 5 ? 27.733 19.516 77.006 1.00 96.10 35 ASP B CA 1
ATOM 818 C C . ASP B 1 5 ? 28.857 20.062 77.907 1.00 87.73 35 ASP B C 1
ATOM 819 O O . ASP B 1 5 ? 28.565 20.661 78.964 1.00 94.91 35 ASP B O 1
ATOM 824 N N . VAL B 1 6 ? 30.104 19.782 77.525 1.00 77.70 36 VAL B N 1
ATOM 825 C CA . VAL B 1 6 ? 31.328 20.132 78.303 1.00 72.72 36 VAL B CA 1
ATOM 826 C C . VAL B 1 6 ? 31.502 21.650 78.256 1.00 71.03 36 VAL B C 1
ATOM 827 O O . VAL B 1 6 ? 31.450 22.210 77.149 1.00 70.61 36 VAL B O 1
ATOM 831 N N . GLN B 1 7 ? 31.706 22.284 79.416 1.00 68.86 37 GLN B N 1
ATOM 832 C CA . GLN B 1 7 ? 31.832 23.762 79.541 1.00 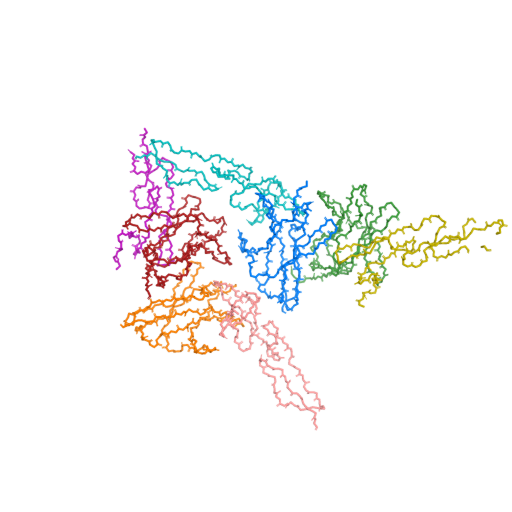67.64 37 GLN B CA 1
ATOM 833 C C . GLN B 1 7 ? 33.016 24.110 80.446 1.00 59.34 37 GLN B C 1
ATOM 834 O O . GLN B 1 7 ? 33.252 23.393 81.440 1.00 58.22 37 GLN B O 1
ATOM 840 N N . LEU B 1 8 ? 33.728 25.180 80.094 1.00 59.58 38 LEU B N 1
ATOM 841 C CA . LEU B 1 8 ? 34.813 25.786 80.905 1.00 62.67 38 LEU B CA 1
ATOM 842 C C . LEU B 1 8 ? 34.314 27.140 81.411 1.00 59.43 38 LEU B C 1
ATOM 843 O O . LEU B 1 8 ? 34.039 28.009 80.576 1.00 62.39 38 LEU B O 1
ATOM 848 N N . TYR B 1 9 ? 34.186 27.289 82.727 1.00 59.84 39 TYR B N 1
ATOM 849 C CA . TYR B 1 9 ? 33.615 28.495 83.381 1.00 60.73 39 TYR B CA 1
ATOM 850 C C . TYR B 1 9 ? 34.764 29.423 83.792 1.00 59.44 39 TYR B C 1
ATOM 851 O O . TYR B 1 9 ? 35.017 29.566 84.995 1.00 64.72 39 TYR B O 1
ATOM 860 N N . ILE B 1 10 ? 35.451 30.017 82.808 1.00 58.60 40 ILE B N 1
ATOM 861 C CA . ILE B 1 10 ? 36.343 31.203 82.997 1.00 61.58 40 ILE B CA 1
ATOM 862 C C . ILE B 1 10 ? 35.626 32.408 82.388 1.00 61.36 40 ILE B C 1
ATOM 863 O O . ILE B 1 10 ? 35.291 32.341 81.198 1.00 67.33 40 ILE B O 1
ATOM 868 N N . LYS B 1 11 ? 35.400 33.460 83.177 1.00 64.66 41 LYS B N 1
ATOM 869 C CA . LYS B 1 11 ? 34.663 34.674 82.733 1.00 62.85 41 LYS B CA 1
ATOM 870 C C . LYS B 1 11 ? 35.572 35.504 81.823 1.00 61.53 41 LYS B C 1
ATOM 871 O O . LYS B 1 11 ? 36.740 35.697 82.181 1.00 60.66 41 LYS 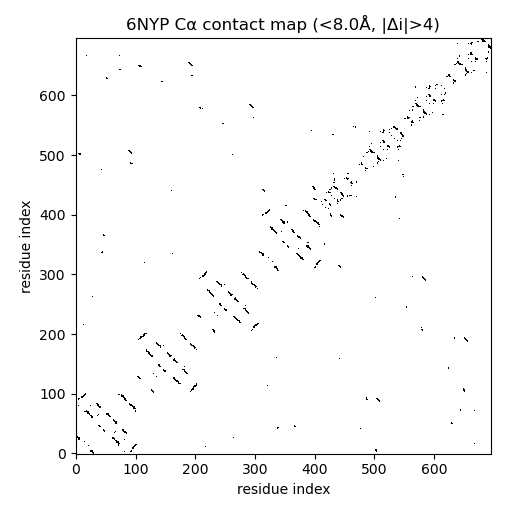B O 1
ATOM 877 N N . ARG B 1 12 ? 35.040 36.001 80.706 1.00 59.74 42 ARG B N 1
ATOM 878 C CA . ARG B 1 12 ? 35.751 36.965 79.832 1.00 59.44 42 ARG B CA 1
ATOM 879 C C . ARG B 1 12 ? 36.309 38.109 80.691 1.00 60.68 42 ARG B C 1
ATOM 880 O O . ARG B 1 12 ? 35.588 38.579 81.583 1.00 61.76 42 ARG B O 1
ATOM 888 N N . GLN B 1 13 ? 37.565 38.488 80.446 1.00 63.20 43 GLN B N 1
ATOM 889 C CA . GLN B 1 13 ? 38.318 39.579 81.123 1.00 63.00 43 GLN B CA 1
ATOM 890 C C . GLN B 1 13 ? 38.593 39.226 82.590 1.00 57.86 43 GLN B C 1
ATOM 891 O O . GLN B 1 13 ? 39.017 40.113 83.344 1.00 57.09 43 GLN B O 1
ATOM 897 N N . SER B 1 14 ? 38.439 37.960 82.961 1.00 58.47 44 SER B N 1
ATOM 898 C CA . SER B 1 14 ? 38.871 37.421 84.278 1.00 64.12 44 SER B CA 1
ATOM 899 C C . SER B 1 14 ? 40.324 37.842 84.548 1.00 65.28 44 SER B C 1
ATOM 900 O O . SER B 1 14 ? 41.115 37.816 83.592 1.00 66.40 44 SER B O 1
ATOM 903 N N . GLU B 1 15 ? 40.668 38.230 85.782 1.00 72.72 45 GLU B N 1
ATOM 904 C CA . GLU B 1 15 ? 42.070 38.576 86.165 1.00 71.56 45 GLU B CA 1
ATOM 905 C C . GLU B 1 15 ? 42.370 38.218 87.626 1.00 66.98 45 GLU B C 1
ATOM 906 O O . GLU B 1 15 ? 41.430 38.067 88.404 1.00 67.20 45 GLU B O 1
ATOM 912 N N . HIS B 1 16 ? 43.656 38.058 87.944 1.00 67.72 46 HIS B N 1
ATOM 913 C CA . HIS B 1 16 ? 44.209 37.773 89.293 1.00 69.39 46 HIS B CA 1
ATOM 914 C C . HIS B 1 16 ? 45.469 38.617 89.510 1.00 70.60 46 HIS B C 1
ATOM 915 O O . HIS B 1 16 ? 46.298 38.673 88.580 1.00 72.92 46 HIS B O 1
ATOM 922 N N . SER B 1 17 ? 45.598 39.247 90.680 1.00 68.18 47 SER B N 1
ATOM 923 C CA . SER B 1 17 ? 46.829 39.927 91.154 1.00 65.00 47 SER B CA 1
ATOM 924 C C . SER B 1 17 ? 47.546 39.003 92.138 1.00 65.54 47 SER B C 1
ATOM 925 O O . SER B 1 17 ? 46.922 38.593 93.128 1.00 66.20 47 SER B O 1
ATOM 928 N N . ILE B 1 18 ? 48.801 38.669 91.856 1.00 66.49 48 ILE B N 1
ATOM 929 C CA . ILE B 1 18 ? 49.569 37.649 92.623 1.00 72.71 48 ILE B CA 1
ATOM 930 C C . ILE B 1 18 ? 50.987 38.172 92.865 1.00 75.29 48 ILE B C 1
ATOM 931 O O . ILE B 1 18 ? 51.445 39.051 92.104 1.00 72.17 48 ILE B O 1
ATOM 936 N N . LEU B 1 19 ? 51.632 37.661 93.914 1.00 80.48 49 LEU B N 1
ATOM 937 C CA . LEU B 1 19 ? 52.945 38.138 94.415 1.00 83.76 49 LEU B CA 1
ATOM 938 C C . LEU B 1 19 ? 54.030 37.163 93.956 1.00 82.91 49 LEU B C 1
ATOM 939 O O . LEU B 1 19 ? 53.920 35.959 94.269 1.00 81.72 49 LEU B O 1
ATOM 944 N N . ALA B 1 20 ? 55.033 37.672 93.240 1.00 81.96 50 ALA B N 1
ATOM 945 C CA . ALA B 1 20 ? 56.242 36.915 92.846 1.00 80.59 50 ALA B CA 1
ATOM 946 C C . ALA B 1 20 ? 56.839 36.284 94.104 1.00 78.20 50 ALA B C 1
ATOM 947 O O . ALA B 1 20 ? 56.977 36.999 95.105 1.00 80.59 50 ALA B O 1
ATOM 949 N N . GLY B 1 21 ? 57.140 34.984 94.057 1.00 81.15 51 GLY B N 1
ATOM 950 C CA . GLY B 1 21 ? 57.807 34.233 95.139 1.00 81.28 51 GLY B CA 1
ATOM 951 C C . GLY B 1 21 ? 56.824 33.398 95.938 1.00 82.09 51 GLY B C 1
ATOM 952 O O . GLY B 1 21 ? 57.259 32.393 96.544 1.00 76.83 51 GLY B O 1
ATOM 953 N N . ASP B 1 22 ? 55.546 33.800 95.950 1.00 90.78 52 ASP B N 1
ATOM 954 C CA . ASP B 1 22 ? 54.432 33.026 96.560 1.00 90.06 52 ASP B CA 1
ATOM 955 C C . ASP B 1 22 ? 53.981 31.960 95.565 1.00 86.76 52 ASP B C 1
ATOM 956 O O . ASP B 1 22 ? 53.972 32.189 94.355 1.00 93.41 52 ASP B O 1
ATOM 961 N N . PRO B 1 23 ? 53.581 30.760 96.036 1.00 78.96 53 PRO B N 1
ATOM 962 C CA . PRO B 1 23 ? 52.962 29.768 95.161 1.00 79.43 53 PRO B CA 1
ATOM 963 C C . PRO B 1 23 ? 51.555 30.246 94.767 1.00 76.13 53 PRO B C 1
ATOM 964 O O . PRO B 1 23 ? 51.017 31.093 95.447 1.00 77.26 53 PRO B O 1
ATOM 968 N N . PHE B 1 24 ? 51.006 29.722 93.669 1.00 70.90 54 PHE B N 1
ATOM 969 C CA . PHE B 1 24 ? 49.672 30.113 93.138 1.00 66.48 54 PHE B CA 1
ATOM 970 C C . PHE B 1 24 ? 49.063 28.947 92.358 1.00 67.24 54 PHE B C 1
ATOM 971 O O . PHE B 1 24 ? 49.814 28.145 91.781 1.00 69.24 54 PHE B O 1
ATOM 979 N N . GLU B 1 25 ? 47.732 28.873 92.375 1.00 68.63 55 GLU B N 1
ATOM 980 C CA . GLU B 1 25 ? 46.915 27.826 91.726 1.00 63.84 55 GLU B CA 1
ATOM 981 C C . GLU B 1 25 ? 45.910 28.502 90.788 1.00 63.04 55 GLU B C 1
ATOM 982 O O . GLU B 1 25 ? 44.984 29.173 91.294 1.00 64.02 55 GLU B O 1
ATOM 988 N N . LEU B 1 26 ? 46.098 28.357 89.476 1.00 57.57 56 LEU B N 1
ATOM 989 C CA . LEU B 1 26 ? 45.176 28.910 88.453 1.00 58.19 56 LEU B CA 1
ATOM 990 C C . LEU B 1 26 ? 44.179 27.814 88.077 1.00 60.14 56 LEU B C 1
ATOM 991 O O . LEU B 1 26 ? 44.635 26.748 87.635 1.00 67.05 56 LEU B O 1
ATOM 996 N N . GLU B 1 27 ? 42.886 28.075 88.277 1.00 61.10 57 GLU B N 1
ATOM 997 C CA . GLU B 1 27 ? 41.802 27.074 88.147 1.00 61.69 57 GLU B CA 1
ATOM 998 C C . GLU B 1 27 ? 41.060 27.243 86.818 1.00 62.03 57 GLU B C 1
ATOM 999 O O . GLU B 1 27 ? 40.675 28.378 86.483 1.00 56.92 57 GLU B O 1
ATOM 1005 N N . CYS B 1 28 ? 40.914 26.134 86.092 1.00 64.68 58 CYS B N 1
ATOM 1006 C CA . CYS B 1 28 ? 39.967 25.955 84.966 1.00 64.10 58 CYS B CA 1
ATOM 1007 C C . CYS B 1 28 ? 38.771 25.158 85.475 1.00 60.07 58 CYS B C 1
ATOM 1008 O O . CYS B 1 28 ? 38.869 23.950 85.651 1.00 58.90 58 CYS B O 1
ATOM 1011 N N . PRO B 1 29 ? 37.626 25.802 85.791 1.00 57.53 59 PRO B N 1
ATOM 1012 C CA . PRO B 1 29 ? 36.448 25.079 86.259 1.00 55.41 59 PRO B CA 1
ATOM 1013 C C . PRO B 1 29 ? 35.750 24.377 85.087 1.00 55.59 59 PRO B C 1
ATOM 1014 O O . PRO B 1 29 ? 35.342 25.057 84.150 1.00 51.31 59 PRO B O 1
ATOM 1018 N N . VAL B 1 30 ? 35.677 23.043 85.148 1.00 58.65 60 VAL B N 1
ATOM 1019 C CA . VAL B 1 30 ? 35.180 22.152 84.057 1.00 56.89 60 VAL B CA 1
ATOM 1020 C C . VAL B 1 30 ? 33.851 21.533 84.497 1.00 58.48 60 VAL B C 1
ATOM 1021 O O . VAL B 1 30 ? 33.821 20.884 85.566 1.00 58.00 60 VAL B O 1
ATOM 1025 N N . LYS B 1 31 ? 32.802 21.719 83.697 1.00 60.16 61 LYS B N 1
ATOM 1026 C CA . LYS B 1 31 ? 31.548 20.925 83.782 1.00 68.53 61 LYS B CA 1
ATOM 1027 C C . LYS B 1 31 ? 31.632 19.812 82.738 1.00 68.52 61 LYS B C 1
ATOM 1028 O O . LYS B 1 31 ? 31.780 20.152 81.548 1.00 63.70 61 LYS B O 1
ATOM 1034 N N . TYR B 1 32 ? 31.586 18.549 83.173 1.00 73.64 62 TYR B N 1
ATOM 1035 C CA . TYR B 1 32 ? 31.633 17.361 82.282 1.00 76.62 62 TYR B CA 1
ATOM 1036 C C . TYR B 1 32 ? 30.708 16.287 82.842 1.00 79.54 62 TYR B C 1
ATOM 1037 O O . TYR B 1 32 ? 30.513 16.234 84.048 1.00 84.21 62 TYR B O 1
ATOM 1046 N N . CYS B 1 33 ? 30.145 15.486 81.938 1.00 91.65 63 CYS B N 1
ATOM 1047 C CA . CYS B 1 33 ? 29.254 14.331 82.179 1.00 96.19 63 CYS B CA 1
ATOM 1048 C C . CYS B 1 33 ? 29.972 13.076 81.680 1.00 101.77 63 CYS B C 1
ATOM 1049 O O . CYS B 1 33 ? 30.564 13.135 80.583 1.00 113.21 63 CYS B O 1
ATOM 1052 N N . ALA B 1 34 ? 29.939 11.983 82.448 1.00 103.46 64 ALA B N 1
ATOM 1053 C CA . ALA B 1 34 ? 30.582 10.677 82.144 1.00 102.99 64 ALA B CA 1
ATOM 1054 C C . ALA B 1 34 ? 32.108 10.833 82.070 1.00 96.37 64 ALA B C 1
ATOM 1055 O O . ALA B 1 34 ? 32.707 10.929 83.156 1.00 95.67 64 ALA B O 1
ATOM 1057 N N . ASN B 1 35 ? 32.700 10.800 80.869 1.00 95.99 65 ASN B N 1
ATOM 1058 C CA . ASN B 1 35 ? 34.172 10.702 80.671 1.00 94.46 65 ASN B CA 1
ATOM 1059 C C . ASN B 1 35 ? 34.792 12.094 80.833 1.00 89.73 65 ASN B C 1
ATOM 1060 O O . ASN B 1 35 ? 34.413 13.005 80.088 1.00 85.72 65 ASN B O 1
ATOM 1062 N N . ARG B 1 36 ? 35.727 12.239 81.771 1.00 88.28 66 ARG B N 1
ATOM 1063 C CA . ARG B 1 36 ? 36.457 13.500 82.046 1.00 88.17 66 ARG B CA 1
ATOM 1064 C C . ARG B 1 36 ? 37.348 13.833 80.851 1.00 86.77 66 ARG B C 1
ATOM 1065 O O . ARG B 1 36 ? 38.197 13.034 80.478 1.00 87.74 66 ARG B O 1
ATOM 1073 N N . PRO B 1 37 ? 37.221 15.027 80.232 1.00 84.27 67 PRO B N 1
ATOM 1074 C CA . PRO B 1 37 ? 38.032 15.364 79.059 1.00 81.21 67 PRO B CA 1
ATOM 1075 C C . PRO B 1 37 ? 39.511 15.582 79.415 1.00 74.90 67 PRO B C 1
ATOM 1076 O O . PRO B 1 37 ? 39.822 15.791 80.576 1.00 79.33 67 PRO B O 1
ATOM 1080 N N . HIS B 1 38 ? 40.386 15.509 78.413 1.00 73.46 68 HIS B N 1
ATOM 1081 C CA . HIS B 1 38 ? 41.814 15.908 78.513 1.00 71.66 68 HIS B CA 1
ATOM 1082 C C . HIS B 1 38 ? 41.883 17.429 78.385 1.00 69.24 68 HIS B C 1
ATOM 1083 O O . HIS B 1 38 ? 41.498 17.953 77.333 1.00 68.23 68 HIS B O 1
ATOM 1090 N N . VAL B 1 39 ? 42.348 18.109 79.429 1.00 64.85 69 VAL B N 1
ATOM 1091 C CA . VAL B 1 39 ? 42.421 19.595 79.467 1.00 63.36 69 VAL B CA 1
ATOM 1092 C C . VAL B 1 39 ? 43.899 19.993 79.507 1.00 62.65 69 VAL B C 1
ATOM 1093 O O . VAL B 1 39 ? 44.704 19.259 80.114 1.00 69.43 69 VAL B O 1
ATOM 1097 N N . THR B 1 40 ? 44.237 21.105 78.863 1.00 63.44 70 THR B N 1
ATOM 1098 C CA . THR B 1 40 ? 45.610 21.654 78.775 1.00 69.68 70 THR B CA 1
ATOM 1099 C C . THR B 1 40 ? 45.540 23.172 78.938 1.00 64.62 70 THR B C 1
ATOM 1100 O O . THR B 1 40 ? 44.561 23.764 78.474 1.00 66.67 70 THR B O 1
ATOM 1104 N N . TRP B 1 41 ? 46.532 23.764 79.597 1.00 63.87 71 TRP B N 1
ATOM 1105 C CA . TRP B 1 41 ? 46.703 25.234 79.723 1.00 65.42 71 TRP B CA 1
ATOM 1106 C C . TRP B 1 41 ? 47.619 25.725 78.597 1.00 66.11 71 TRP B C 1
ATOM 1107 O O . TRP B 1 41 ? 48.451 24.935 78.128 1.00 72.29 71 TRP B O 1
ATOM 1118 N N . CYS B 1 42 ? 47.463 26.982 78.185 1.00 64.99 72 CYS B N 1
ATOM 1119 C CA . CYS B 1 42 ? 48.366 27.681 77.232 1.00 61.72 72 CYS B CA 1
ATOM 1120 C C . CYS B 1 42 ? 48.406 29.177 77.565 1.00 59.68 72 CYS B C 1
ATOM 1121 O O . CYS B 1 42 ? 47.461 29.663 78.208 1.00 60.49 72 CYS B O 1
ATOM 1124 N N . LYS B 1 43 ? 49.486 29.860 77.184 1.00 60.19 73 LYS B N 1
ATOM 1125 C CA . LYS B 1 43 ? 49.707 31.303 77.458 1.00 65.41 73 LYS B CA 1
ATOM 1126 C C . LYS B 1 43 ? 49.697 32.067 76.130 1.00 68.05 73 LYS B C 1
ATOM 1127 O O . LYS B 1 43 ? 50.420 31.657 75.212 1.00 73.89 73 LYS B O 1
ATOM 1133 N N . LEU B 1 44 ? 48.888 33.120 76.041 1.00 73.27 74 LEU B N 1
ATOM 1134 C CA . LEU B 1 44 ? 48.755 33.967 74.831 1.00 80.93 74 LEU B CA 1
ATOM 1135 C C . LEU B 1 44 ? 50.044 34.771 74.667 1.00 84.47 74 LEU B C 1
ATOM 1136 O O . LEU B 1 44 ? 50.479 35.383 75.673 1.00 89.50 74 LEU B O 1
ATOM 1141 N N . ASN B 1 45 ? 50.603 34.797 73.454 1.00 89.17 75 ASN B N 1
ATOM 1142 C CA . ASN B 1 45 ? 51.655 35.803 73.108 1.00 96.07 75 ASN B CA 1
ATOM 1143 C C . ASN B 1 45 ? 51.112 36.958 72.245 1.00 100.10 75 ASN B C 1
ATOM 1144 O O . ASN B 1 45 ? 51.130 38.131 72.725 1.00 101.79 75 ASN B O 1
ATOM 1149 N N . GLY B 1 46 ? 50.695 36.665 71.019 1.00 94.93 76 GLY B N 1
ATOM 1150 C CA . GLY B 1 46 ? 50.026 37.651 70.150 1.00 92.02 76 GLY B CA 1
ATOM 1151 C C . GLY B 1 46 ? 48.556 37.306 70.078 1.00 89.72 76 GLY B C 1
ATOM 1152 O O . GLY B 1 46 ? 47.852 37.528 71.068 1.00 88.29 76 GLY B O 1
ATOM 1153 N N . THR B 1 47 ? 48.171 36.615 69.005 1.00 92.80 77 THR B N 1
ATOM 1154 C CA . THR B 1 47 ? 46.920 35.819 68.885 1.00 96.73 77 THR B CA 1
ATOM 1155 C C . THR B 1 47 ? 47.314 34.345 68.710 1.00 92.17 77 THR B C 1
ATOM 1156 O O . THR B 1 47 ? 46.833 33.702 67.746 1.00 100.51 77 THR B O 1
ATOM 1160 N N . THR B 1 48 ? 48.211 33.860 69.573 1.00 87.22 78 THR B N 1
ATOM 1161 C CA . THR B 1 48 ? 48.775 32.487 69.532 1.00 93.43 78 THR B CA 1
ATOM 1162 C C . THR B 1 48 ? 48.936 32.001 70.974 1.00 85.51 78 THR B C 1
ATOM 1163 O O . THR B 1 48 ? 49.607 32.690 71.771 1.00 77.79 78 THR B O 1
ATOM 1167 N N . CYS B 1 49 ? 48.315 30.860 71.278 1.00 83.44 79 CYS B N 1
ATOM 1168 C CA . CYS B 1 49 ? 48.279 30.238 72.622 1.00 81.74 79 CYS B CA 1
ATOM 1169 C C . CYS B 1 49 ? 49.331 29.127 72.673 1.00 76.06 79 CYS B C 1
ATOM 1170 O O . CYS B 1 49 ? 49.028 27.994 72.240 1.00 78.52 79 CYS B O 1
ATOM 1173 N N . VAL B 1 50 ? 50.525 29.439 73.185 1.00 72.21 80 VAL B N 1
ATOM 1174 C CA . VAL B 1 50 ? 51.631 28.451 73.329 1.00 74.71 80 VAL B CA 1
ATOM 1175 C C . VAL B 1 50 ? 51.244 27.477 74.447 1.00 65.67 80 VAL B C 1
ATOM 1176 O O . VAL B 1 50 ? 51.177 27.914 75.603 1.00 62.18 80 VAL B O 1
ATOM 1180 N N . LYS B 1 51 ? 50.987 26.208 74.106 1.00 65.87 81 LYS B N 1
ATOM 1181 C CA . LYS B 1 51 ? 50.683 25.125 75.085 1.00 66.87 81 LYS B CA 1
ATOM 1182 C C . LYS B 1 51 ? 51.776 25.121 76.162 1.00 69.47 81 LYS B C 1
ATOM 1183 O O . LYS B 1 51 ? 52.920 25.490 75.839 1.00 69.65 81 LYS B O 1
ATOM 1185 N N . LEU B 1 52 ? 51.432 24.717 77.387 1.00 77.80 82 LEU B N 1
ATOM 1186 C CA . LEU B 1 52 ? 52.386 24.540 78.507 1.00 83.75 82 LEU B CA 1
ATOM 1187 C C . LEU B 1 52 ? 52.675 23.047 78.715 1.00 95.73 82 LEU B C 1
ATOM 1188 O O . LEU B 1 52 ? 52.014 22.414 79.541 1.00 96.10 82 LEU B O 1
ATOM 1193 N N . GLU B 1 53 ? 53.697 22.535 78.026 1.00 106.89 83 GLU B N 1
ATOM 1194 C CA . GLU B 1 53 ? 54.372 21.255 78.366 1.00 114.85 83 GLU B CA 1
ATOM 1195 C C . GLU B 1 53 ? 55.366 21.529 79.503 1.00 118.73 83 GLU B C 1
ATOM 1196 O O . GLU B 1 53 ? 55.870 22.673 79.600 1.00 113.70 83 GLU B O 1
ATOM 1198 N N . ASP B 1 54 ? 55.604 20.527 80.350 1.00 119.14 84 ASP B N 1
ATOM 1199 C CA . ASP B 1 54 ? 56.640 20.536 81.426 1.00 118.36 84 ASP B CA 1
ATOM 1200 C C . ASP B 1 54 ? 56.119 21.260 82.677 1.00 115.76 84 ASP B C 1
ATOM 1201 O O . ASP B 1 54 ? 56.909 21.439 83.622 1.00 115.43 84 ASP B O 1
ATOM 1203 N N . ARG B 1 55 ? 54.838 21.668 82.669 1.00 111.61 85 ARG B N 1
ATOM 1204 C CA . ARG B 1 55 ? 54.172 22.383 83.795 1.00 102.89 85 ARG B CA 1
ATOM 1205 C C . ARG B 1 55 ? 53.423 21.386 84.696 1.00 92.83 85 ARG B C 1
ATOM 1206 O O . ARG B 1 55 ? 52.821 20.412 84.188 1.00 89.18 85 ARG B O 1
ATOM 1214 N N . GLN B 1 56 ? 53.433 21.658 86.004 1.00 88.07 86 GLN B N 1
ATOM 1215 C CA . GLN B 1 56 ? 52.739 20.876 87.067 1.00 86.54 86 GLN B CA 1
ATOM 1216 C C . GLN B 1 56 ? 51.249 21.231 87.045 1.00 81.60 86 GLN B C 1
ATOM 1217 O O . GLN B 1 56 ? 50.938 22.425 87.174 1.00 83.62 86 GLN B O 1
ATOM 1223 N N . THR B 1 57 ? 50.374 20.241 86.853 1.00 77.04 87 THR B N 1
ATOM 1224 C CA . THR B 1 57 ? 48.897 20.399 86.813 1.00 73.89 87 THR B CA 1
ATOM 1225 C C . THR B 1 57 ? 48.260 19.310 87.673 1.00 73.10 87 THR B C 1
ATOM 1226 O O . THR B 1 57 ? 48.881 18.243 87.812 1.00 76.13 87 THR B O 1
ATOM 1230 N N . SER B 1 58 ? 47.069 19.570 88.218 1.00 72.25 88 SER B N 1
ATOM 1231 C CA . SER B 1 58 ? 46.299 18.609 89.052 1.00 69.61 88 SER B CA 1
ATOM 1232 C C . SER B 1 58 ? 44.797 18.860 88.906 1.00 68.01 88 SER B C 1
ATOM 1233 O O . SER B 1 58 ? 44.414 19.916 88.380 1.00 65.52 88 SER B O 1
ATOM 1236 N N . TRP B 1 59 ? 43.997 17.885 89.340 1.00 64.54 89 TRP B N 1
ATOM 1237 C CA . TRP B 1 59 ? 42.514 17.931 89.380 1.00 64.43 89 TRP B CA 1
ATOM 1238 C C . TRP B 1 59 ? 42.055 18.010 90.832 1.00 65.42 89 TRP B C 1
ATOM 1239 O O . TRP B 1 59 ? 42.630 17.307 91.676 1.00 76.29 89 TRP B O 1
ATOM 1250 N N . LYS B 1 60 ? 41.051 18.839 91.100 1.00 65.66 90 LYS B N 1
ATOM 1251 C CA . LYS B 1 60 ? 40.288 18.838 92.371 1.00 67.90 90 LYS B CA 1
ATOM 1252 C C . LYS B 1 60 ? 38.809 18.747 91.985 1.00 68.43 90 LYS B C 1
ATOM 1253 O O . LYS B 1 60 ? 38.318 19.656 91.289 1.00 69.24 90 LYS B O 1
ATOM 1259 N N . GLU B 1 61 ? 38.161 17.648 92.366 1.00 70.14 91 GLU B N 1
ATOM 1260 C CA . GLU B 1 61 ? 36.798 17.279 91.906 1.00 73.56 91 GLU B CA 1
ATOM 1261 C C . GLU B 1 61 ? 35.813 17.711 92.992 1.00 71.52 91 GLU B C 1
ATOM 1262 O O . GLU B 1 61 ? 36.098 17.477 94.173 1.00 65.12 91 GLU B O 1
ATOM 1268 N N . GLU B 1 62 ? 34.711 18.341 92.591 1.00 73.84 92 GLU B N 1
ATOM 1269 C CA . GLU B 1 62 ? 33.601 18.749 93.491 1.00 76.19 92 GLU B CA 1
ATOM 1270 C C . GLU B 1 62 ? 32.310 18.153 92.922 1.00 77.89 92 GLU B C 1
ATOM 1271 O O . GLU B 1 62 ? 32.367 17.602 91.809 1.00 78.62 92 GLU B O 1
ATOM 1277 N N . LYS B 1 63 ? 31.203 18.247 93.660 1.00 82.17 93 LYS B N 1
ATOM 1278 C CA . LYS B 1 63 ? 29.910 17.587 93.326 1.00 85.13 93 LYS B CA 1
ATOM 1279 C C . LYS B 1 63 ? 29.507 17.933 91.885 1.00 80.10 93 LYS B C 1
ATOM 1280 O O . LYS B 1 63 ? 29.365 16.997 91.069 1.00 76.54 93 LYS B O 1
ATOM 1286 N N . ASN B 1 64 ? 29.350 19.227 91.581 1.00 74.56 94 ASN B N 1
ATOM 1287 C CA . ASN B 1 64 ? 28.673 19.715 90.354 1.00 74.12 94 ASN B CA 1
ATOM 1288 C C . ASN B 1 64 ? 29.658 20.419 89.417 1.00 69.99 94 ASN B C 1
ATOM 1289 O O . ASN B 1 64 ? 29.221 20.845 88.325 1.00 76.28 94 ASN B O 1
ATOM 1294 N N . ILE B 1 65 ? 30.927 20.553 89.810 1.00 64.73 95 ILE B N 1
ATOM 1295 C CA . ILE B 1 65 ? 31.999 21.105 88.928 1.00 68.18 95 ILE B CA 1
ATOM 1296 C C . ILE B 1 65 ? 33.347 20.521 89.356 1.00 65.47 95 ILE B C 1
ATOM 1297 O O . ILE B 1 65 ? 33.449 20.063 90.499 1.00 65.82 95 ILE B O 1
ATOM 1302 N N . SER B 1 66 ? 34.330 20.535 88.458 1.00 65.27 96 SER B N 1
ATOM 1303 C CA . SER B 1 66 ? 35.709 20.057 88.707 1.00 70.21 96 SER B CA 1
ATOM 1304 C C . SER B 1 66 ? 36.707 21.125 88.268 1.00 68.70 96 SER B C 1
ATOM 1305 O O . SER B 1 66 ? 36.450 21.801 87.261 1.00 71.14 96 SER B O 1
ATOM 1308 N N . PHE B 1 67 ? 37.809 21.250 89.000 1.00 64.45 97 PHE B N 1
ATOM 1309 C CA . PHE B 1 67 ? 38.852 22.277 88.771 1.00 59.69 97 PHE B CA 1
ATOM 1310 C C . PHE B 1 67 ? 40.116 21.589 88.261 1.00 60.17 97 PHE B C 1
ATOM 1311 O O . PHE B 1 67 ? 40.618 20.688 88.951 1.00 61.06 97 PHE B O 1
ATOM 1319 N N . PHE B 1 68 ? 40.575 21.980 87.071 1.00 57.76 98 PHE B N 1
ATOM 1320 C CA . PHE B 1 68 ? 41.909 21.626 86.529 1.00 62.31 98 PHE B CA 1
ATOM 1321 C C . PHE B 1 68 ? 42.850 22.789 86.830 1.00 59.16 98 PHE B C 1
ATOM 1322 O O . PHE B 1 68 ? 42.613 23.894 86.321 1.00 62.65 98 PHE B O 1
ATOM 1330 N N . ILE B 1 69 ? 43.868 22.537 87.646 1.00 60.04 99 ILE B N 1
ATOM 1331 C CA . ILE B 1 69 ? 44.733 23.591 88.241 1.00 62.20 99 ILE B CA 1
ATOM 1332 C C . ILE B 1 69 ? 46.078 23.621 87.507 1.00 58.84 99 ILE B C 1
ATOM 1333 O O . ILE B 1 69 ? 46.662 22.552 87.292 1.00 56.42 99 ILE B O 1
ATOM 1338 N N . LEU B 1 70 ? 46.529 24.820 87.138 1.00 61.63 100 LEU B N 1
ATOM 1339 C CA . LEU B 1 70 ? 47.930 25.106 86.740 1.00 65.80 100 LEU B CA 1
ATOM 1340 C C . LEU B 1 70 ? 48.669 25.641 87.971 1.00 68.40 100 LEU B C 1
ATOM 1341 O O . LEU B 1 70 ? 48.283 26.717 88.460 1.00 74.41 100 LEU B O 1
ATOM 1346 N N . HIS B 1 71 ? 49.668 24.900 88.459 1.00 69.06 101 HIS B N 1
ATOM 1347 C CA . HIS B 1 71 ? 50.477 25.243 89.656 1.00 68.76 101 HIS B CA 1
ATOM 1348 C C . HIS B 1 71 ? 51.653 26.136 89.253 1.00 69.32 101 HIS B C 1
ATOM 1349 O O . HIS B 1 71 ? 52.370 25.797 88.304 1.00 72.52 101 HIS B O 1
ATOM 1356 N N . PHE B 1 72 ? 51.825 27.247 89.967 1.00 72.44 102 PHE B N 1
ATOM 1357 C CA . PHE B 1 72 ? 53.021 28.120 89.925 1.00 73.00 102 PHE B CA 1
ATOM 1358 C C . PHE B 1 72 ? 53.799 27.900 91.225 1.00 74.21 102 PHE B C 1
ATOM 1359 O O . PHE B 1 72 ? 53.271 28.271 92.281 1.00 76.18 102 PHE B O 1
ATOM 1367 N N . GLU B 1 73 ? 54.984 27.284 91.142 1.00 79.06 103 GLU B N 1
ATOM 1368 C CA . GLU B 1 73 ? 55.779 26.842 92.322 1.00 86.61 103 GLU B CA 1
ATOM 1369 C C . GLU B 1 73 ? 57.214 27.355 92.211 1.00 82.92 103 GLU B C 1
ATOM 1370 O O . GLU B 1 73 ? 58.116 26.601 91.853 1.00 80.98 103 GLU B O 1
ATOM 1376 N N . PRO B 1 74 ? 57.484 28.648 92.508 1.00 79.37 104 PRO B N 1
ATOM 1377 C CA . PRO B 1 74 ? 56.450 29.653 92.744 1.00 77.72 104 PRO B CA 1
ATOM 1378 C C . PRO B 1 74 ? 56.154 30.506 91.504 1.00 73.74 104 PRO B C 1
ATOM 1379 O O . PRO B 1 74 ? 56.734 30.251 90.457 1.00 74.38 104 PRO B O 1
ATOM 1383 N N . VAL B 1 75 ? 55.286 31.505 91.663 1.00 72.08 105 VAL B N 1
ATOM 1384 C CA . VAL B 1 75 ? 55.040 32.557 90.638 1.00 78.54 105 VAL B CA 1
ATOM 1385 C C . VAL B 1 75 ? 56.350 33.324 90.449 1.00 78.69 105 VAL B C 1
ATOM 1386 O O . VAL B 1 75 ? 57.003 33.618 91.462 1.00 77.82 105 VAL B O 1
ATOM 1390 N N . LEU B 1 76 ? 56.721 33.611 89.201 1.00 76.70 106 LEU B N 1
ATOM 1391 C CA . LEU B 1 76 ? 57.899 34.448 88.856 1.00 77.36 106 LEU B CA 1
ATOM 1392 C C . LEU B 1 76 ? 57.416 35.608 87.993 1.00 72.74 106 LEU B C 1
ATOM 1393 O O . LEU B 1 76 ? 56.370 35.504 87.364 1.00 69.84 106 LEU B O 1
ATOM 1398 N N . PRO B 1 77 ? 58.144 36.745 87.953 1.00 71.06 107 PRO B N 1
ATOM 1399 C CA . PRO B 1 77 ? 57.681 37.932 87.227 1.00 70.81 107 PRO B CA 1
ATOM 1400 C C . PRO B 1 77 ? 57.300 37.662 85.763 1.00 68.43 107 PRO B C 1
ATOM 1401 O O . PRO B 1 77 ? 56.439 38.341 85.253 1.00 68.59 107 PRO B O 1
ATOM 1405 N N . ASN B 1 78 ? 57.966 36.690 85.133 1.00 70.89 108 ASN B N 1
ATOM 1406 C CA . ASN B 1 78 ? 57.786 36.314 83.706 1.00 74.72 108 ASN B CA 1
ATOM 1407 C C . ASN B 1 78 ? 56.453 35.570 83.520 1.00 75.99 108 ASN B C 1
ATOM 1408 O O . ASN B 1 78 ? 56.040 35.428 82.357 1.00 74.35 108 ASN B O 1
ATOM 1413 N N . ASP B 1 79 ? 55.800 35.132 84.606 1.00 74.88 109 ASP B N 1
ATOM 1414 C CA . ASP B 1 79 ? 54.475 34.457 84.581 1.00 71.07 109 ASP B CA 1
ATOM 1415 C C . ASP B 1 79 ? 53.352 35.472 84.313 1.00 68.88 109 ASP B C 1
ATOM 1416 O O . ASP B 1 79 ? 52.227 35.030 84.017 1.00 61.69 109 ASP B O 1
ATOM 1421 N N . ASN B 1 80 ? 53.639 36.774 84.382 1.00 73.58 110 ASN B N 1
ATOM 1422 C CA . ASN B 1 80 ? 52.711 37.860 83.956 1.00 76.29 110 ASN B CA 1
ATOM 1423 C C . ASN B 1 80 ? 52.191 37.533 82.550 1.00 70.89 110 ASN B C 1
ATOM 1424 O O . ASN B 1 80 ? 53.008 37.140 81.706 1.00 71.35 110 ASN B O 1
ATOM 1429 N N . GLY B 1 81 ? 50.883 37.662 82.318 1.00 67.16 111 GLY B N 1
ATOM 1430 C CA . GLY B 1 81 ? 50.269 37.494 80.984 1.00 69.81 111 GLY B CA 1
ATOM 1431 C C . GLY B 1 81 ? 48.909 36.819 81.040 1.00 69.05 111 GLY B C 1
ATOM 1432 O O . GLY B 1 81 ? 48.371 36.667 82.147 1.00 71.29 111 GLY B O 1
ATOM 1433 N N . SER B 1 82 ? 48.392 36.404 79.879 1.00 64.16 112 SER B N 1
ATOM 1434 C CA . SER B 1 82 ? 47.030 35.841 79.685 1.00 63.61 112 SER B CA 1
ATOM 1435 C C . SER B 1 82 ? 47.107 34.335 79.425 1.00 60.48 112 SER B C 1
ATOM 1436 O O . SER B 1 82 ? 47.941 33.917 78.626 1.00 62.02 112 SER B O 1
ATOM 1439 N N . TYR B 1 83 ? 46.230 33.565 80.062 1.00 59.97 113 TYR B N 1
ATOM 1440 C CA . TYR B 1 83 ? 46.187 32.086 79.991 1.00 60.03 113 TYR B CA 1
ATOM 1441 C C . TYR B 1 83 ? 44.790 31.638 79.564 1.00 61.95 113 TYR B C 1
ATOM 1442 O O . TYR B 1 83 ? 43.811 32.218 80.035 1.00 69.37 113 TYR B O 1
ATOM 1451 N N . ARG B 1 84 ? 44.731 30.674 78.647 1.00 62.33 114 ARG B N 1
ATOM 1452 C CA . ARG B 1 84 ? 43.500 29.982 78.192 1.00 63.91 114 ARG B CA 1
ATOM 1453 C C . ARG B 1 84 ? 43.596 28.531 78.647 1.00 59.60 114 ARG B C 1
ATOM 1454 O O . ARG B 1 84 ? 44.713 28.044 78.836 1.00 59.93 114 ARG B O 1
ATOM 1462 N N . CYS B 1 85 ? 42.461 27.866 78.781 1.00 57.61 115 CYS B N 1
ATOM 1463 C CA . CYS B 1 85 ? 42.374 26.424 79.099 1.00 62.99 115 CYS B CA 1
ATOM 1464 C C . CYS B 1 85 ? 41.496 25.760 78.026 1.00 58.24 115 CYS B C 1
ATOM 1465 O O . CYS B 1 85 ? 40.557 26.409 77.548 1.00 56.47 115 CYS B O 1
ATOM 1468 N N . SER B 1 86 ? 41.845 24.539 77.613 1.00 63.55 116 SER B N 1
ATOM 1469 C CA . SER B 1 86 ? 41.223 23.797 76.481 1.00 65.95 116 SER B CA 1
ATOM 1470 C C . SER B 1 86 ? 40.926 22.360 76.908 1.00 63.71 116 SER B C 1
ATOM 1471 O O . SER B 1 86 ? 41.742 21.800 77.643 1.00 69.56 116 SER B O 1
ATOM 1474 N N . ALA B 1 87 ? 39.810 21.797 76.445 1.00 64.54 117 ALA B N 1
ATOM 1475 C CA . ALA B 1 87 ? 39.368 20.417 76.752 1.00 71.93 117 ALA B CA 1
ATOM 1476 C C . ALA B 1 87 ? 39.118 19.644 75.451 1.00 71.21 117 ALA B C 1
ATOM 1477 O O . ALA B 1 87 ? 38.489 20.221 74.542 1.00 68.45 117 ALA B O 1
ATOM 1479 N N . ASN B 1 88 ? 39.616 18.403 75.375 1.00 78.06 118 ASN B N 1
ATOM 1480 C CA . ASN B 1 88 ? 39.410 17.455 74.247 1.00 80.45 118 ASN B CA 1
ATOM 1481 C C . ASN B 1 88 ? 38.429 16.372 74.693 1.00 85.09 118 ASN B C 1
ATOM 1482 O O . ASN B 1 88 ? 38.802 15.566 75.579 1.00 90.60 118 ASN B O 1
ATOM 1487 N N . PHE B 1 89 ? 37.302 16.308 73.998 1.00 94.02 119 PHE B N 1
ATOM 1488 C CA . PHE B 1 89 ? 36.316 15.216 74.142 1.00 96.64 119 PHE B CA 1
ATOM 1489 C C . PHE B 1 89 ? 36.079 14.743 72.711 1.00 103.86 119 PHE B C 1
ATOM 1490 O O . PHE B 1 89 ? 35.579 15.560 71.925 1.00 107.33 119 PHE B O 1
ATOM 1492 N N . GLN B 1 90 ? 36.504 13.523 72.376 1.00 106.46 120 GLN B N 1
ATOM 1493 C CA . GLN B 1 90 ? 36.285 12.977 71.012 1.00 99.61 120 GLN B CA 1
ATOM 1494 C C . GLN B 1 90 ? 36.840 13.947 69.969 1.00 91.96 120 GLN B C 1
ATOM 1495 O O . GLN B 1 90 ? 38.015 14.297 70.056 1.00 88.64 120 GLN B O 1
ATOM 1501 N N . SER B 1 91 ? 35.996 14.345 69.022 1.00 87.78 121 SER B N 1
ATOM 1502 C CA . SER B 1 91 ? 36.377 15.276 67.934 1.00 88.47 121 SER B CA 1
ATOM 1503 C C . SER B 1 91 ? 36.044 16.703 68.351 1.00 86.10 121 SER B C 1
ATOM 1504 O O . SER B 1 91 ? 36.124 17.583 67.502 1.00 89.78 121 SER B O 1
ATOM 1507 N N . ASN B 1 92 ? 35.657 16.895 69.609 1.00 89.83 122 ASN B N 1
ATOM 1508 C CA . ASN B 1 92 ? 35.243 18.233 70.114 1.00 87.83 122 ASN B CA 1
ATOM 1509 C C . ASN B 1 92 ? 36.398 18.888 70.872 1.00 82.42 122 ASN B C 1
ATOM 1510 O O . ASN B 1 92 ? 37.178 18.168 71.534 1.00 81.78 122 ASN B O 1
ATOM 1515 N N . LEU B 1 93 ? 36.495 20.212 70.750 1.00 80.31 123 LEU B N 1
ATOM 1516 C CA . LEU B 1 93 ? 37.550 21.049 71.372 1.00 80.15 123 LEU B CA 1
ATOM 1517 C C . LEU B 1 93 ? 36.878 22.259 72.024 1.00 74.12 123 LEU B C 1
ATOM 1518 O O . LEU B 1 93 ? 36.369 23.113 71.280 1.00 71.03 123 LEU B O 1
ATOM 1523 N N . ILE B 1 94 ? 36.846 22.307 73.357 1.00 72.46 124 ILE B N 1
ATOM 1524 C CA . ILE B 1 94 ? 36.182 23.390 74.144 1.00 74.67 124 ILE B CA 1
ATOM 1525 C C . ILE B 1 94 ? 37.254 24.402 74.563 1.00 71.67 124 ILE B C 1
ATOM 1526 O O . ILE B 1 94 ? 38.250 23.969 75.171 1.00 70.49 124 ILE B O 1
ATOM 1531 N N . GLU B 1 95 ? 37.054 25.683 74.233 1.00 67.53 125 GLU B N 1
ATOM 1532 C CA . GLU B 1 95 ? 38.065 26.767 74.363 1.00 70.78 125 GLU B CA 1
ATOM 1533 C C . GLU B 1 95 ? 37.578 27.833 75.349 1.00 67.83 125 GLU B C 1
ATOM 1534 O O . GLU B 1 95 ? 36.563 28.479 75.050 1.00 67.23 125 GLU B O 1
ATOM 1540 N N . SER B 1 96 ? 38.300 28.039 76.454 1.00 61.89 126 SER B N 1
ATOM 1541 C CA . SER B 1 96 ? 37.944 29.006 77.526 1.00 58.93 126 SER B CA 1
ATOM 1542 C C . SER B 1 96 ? 38.288 30.433 77.097 1.00 60.57 126 SER B C 1
ATOM 1543 O O . SER B 1 96 ? 39.163 30.600 76.259 1.00 60.02 126 SER B O 1
ATOM 1546 N N . HIS B 1 97 ? 37.632 31.426 77.699 1.00 66.78 127 HIS B N 1
ATOM 1547 C CA . HIS B 1 97 ? 38.114 32.832 77.764 1.00 61.06 127 HIS B CA 1
ATOM 1548 C C . HIS B 1 97 ? 39.494 32.847 78.423 1.00 56.94 127 HIS B C 1
ATOM 1549 O O . HIS B 1 97 ? 39.771 31.964 79.242 1.00 55.21 127 HIS B O 1
ATOM 1556 N N . SER B 1 98 ? 40.335 33.808 78.058 1.00 62.84 128 SER B N 1
ATOM 1557 C CA . SER B 1 98 ? 41.667 34.022 78.675 1.00 62.34 128 SER B CA 1
ATOM 1558 C C . SER B 1 98 ? 41.476 34.699 80.033 1.00 60.19 128 SER B C 1
ATOM 1559 O O . SER B 1 98 ? 40.587 35.561 80.138 1.00 58.71 128 SER B O 1
ATOM 1562 N N . THR B 1 99 ? 42.266 34.290 81.027 1.00 62.62 129 THR B N 1
ATOM 1563 C CA . THR B 1 99 ? 42.379 34.927 82.366 1.00 60.24 129 THR B CA 1
ATOM 1564 C C . THR B 1 99 ? 43.772 35.559 82.475 1.00 60.65 129 THR B C 1
ATOM 1565 O O . THR B 1 99 ? 44.746 34.889 82.118 1.00 60.86 129 THR B O 1
ATOM 1569 N N . THR B 1 100 ? 43.859 36.807 82.931 1.00 63.88 130 THR B N 1
ATOM 1570 C CA . THR B 1 100 ? 45.113 37.606 82.983 1.00 65.01 130 THR B CA 1
ATOM 1571 C C . THR B 1 100 ? 45.727 37.544 84.386 1.00 62.89 130 THR B C 1
ATOM 1572 O O . THR B 1 100 ? 45.020 37.839 85.348 1.00 62.51 130 THR B O 1
ATOM 1576 N N . LEU B 1 101 ? 47.004 37.177 84.478 1.00 62.12 131 LEU B N 1
ATOM 1577 C CA . LEU B 1 101 ? 47.823 37.258 85.716 1.00 65.34 131 LEU B CA 1
ATOM 1578 C C . LEU B 1 101 ? 48.594 38.579 85.701 1.00 66.58 131 LEU B C 1
ATOM 1579 O O . LEU B 1 101 ? 49.232 38.876 84.676 1.00 71.08 131 LEU B O 1
ATOM 1584 N N . TYR B 1 102 ? 48.498 39.347 86.787 1.00 69.45 132 TYR B N 1
ATOM 1585 C CA . TYR B 1 102 ? 49.335 40.540 87.078 1.00 67.77 132 TYR B CA 1
ATOM 1586 C C . TYR B 1 102 ? 50.229 40.202 88.271 1.00 68.82 132 TYR B C 1
ATOM 1587 O O . TYR B 1 102 ? 49.689 39.883 89.340 1.00 64.48 132 TYR B O 1
ATOM 1596 N N . VAL B 1 103 ? 51.550 40.214 88.073 1.00 79.05 133 VAL B N 1
ATOM 1597 C CA . VAL B 1 103 ? 52.560 39.844 89.108 1.00 81.83 133 VAL B CA 1
ATOM 1598 C C . VAL B 1 103 ? 53.173 41.129 89.670 1.00 85.00 133 VAL B C 1
ATOM 1599 O O . VAL B 1 103 ? 53.315 42.097 88.898 1.00 89.08 133 VAL B O 1
ATOM 1603 N N . THR B 1 104 ? 53.514 41.130 90.963 1.00 86.31 134 THR B N 1
ATOM 1604 C CA . THR B 1 104 ? 54.198 42.250 91.666 1.00 93.21 134 THR B CA 1
ATOM 1605 C C . THR B 1 104 ? 55.333 41.678 92.525 1.00 104.49 134 THR B C 1
ATOM 1606 O O . THR B 1 104 ? 55.231 40.496 92.930 1.00 106.87 134 THR B O 1
ATOM 1610 N N . ASP B 1 105 ? 56.403 42.462 92.723 1.00 117.14 135 ASP B N 1
ATOM 1611 C CA . ASP B 1 105 ? 57.597 42.106 93.542 1.00 117.26 135 ASP B CA 1
ATOM 1612 C C . ASP B 1 105 ? 58.429 43.368 93.807 1.00 114.02 135 ASP B C 1
ATOM 1613 O O . ASP B 1 105 ? 58.222 44.082 94.786 1.00 109.71 135 ASP B O 1
ATOM 1618 N N . CYS C 1 4 ? -13.984 41.299 61.046 1.00 109.22 34 CYS C N 1
ATOM 1619 C CA . CYS C 1 4 ? -12.642 40.967 60.473 1.00 110.35 34 CYS C CA 1
ATOM 1620 C C . CYS C 1 4 ? -12.773 3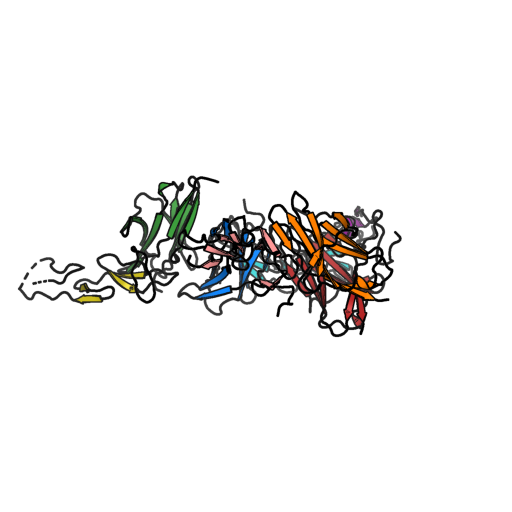9.978 59.306 1.00 107.30 34 CYS C C 1
ATOM 1621 O O . CYS C 1 4 ? -13.859 39.384 59.134 1.00 111.45 34 CYS C O 1
ATOM 1624 N N . ASP C 1 5 ? -11.688 39.824 58.544 1.00 103.26 35 ASP C N 1
ATOM 1625 C CA . ASP C 1 5 ? -11.556 38.883 57.401 1.00 95.83 35 ASP C CA 1
ATOM 1626 C C . ASP C 1 5 ? -11.127 37.517 57.936 1.00 89.87 35 ASP C C 1
ATOM 1627 O O . ASP C 1 5 ? -10.253 37.496 58.825 1.00 92.60 35 ASP C O 1
ATOM 1632 N N . VAL C 1 6 ? -11.697 36.435 57.399 1.00 82.20 36 VAL C N 1
ATOM 1633 C CA . VAL C 1 6 ? -11.361 35.033 57.788 1.00 77.75 36 VAL C CA 1
ATOM 1634 C C . VAL C 1 6 ? -9.943 34.725 57.300 1.00 75.76 36 VAL C C 1
ATOM 1635 O O . VAL C 1 6 ? -9.667 34.976 56.112 1.00 71.66 36 VAL C O 1
ATOM 1639 N N . GLN C 1 7 ? -9.086 34.202 58.186 1.00 69.45 37 GLN C N 1
ATOM 1640 C CA . GLN C 1 7 ? -7.658 33.919 57.884 1.00 66.33 37 GLN C CA 1
ATOM 1641 C C . GLN C 1 7 ? -7.282 32.527 58.391 1.00 59.49 37 GLN C C 1
ATOM 1642 O O . GLN C 1 7 ? -7.747 32.139 59.463 1.00 59.63 37 GLN C O 1
ATOM 1648 N N . LEU C 1 8 ? -6.464 31.818 57.615 1.00 61.24 38 LEU C N 1
ATOM 1649 C CA . LEU C 1 8 ? -5.831 30.528 57.986 1.00 61.88 38 LEU C CA 1
ATOM 1650 C C . LEU C 1 8 ? -4.339 30.788 58.185 1.00 59.39 38 LEU C C 1
ATOM 1651 O O . LEU C 1 8 ? -3.681 31.190 57.211 1.00 60.16 38 LEU C O 1
ATOM 1656 N N . TYR C 1 9 ? -3.841 30.600 5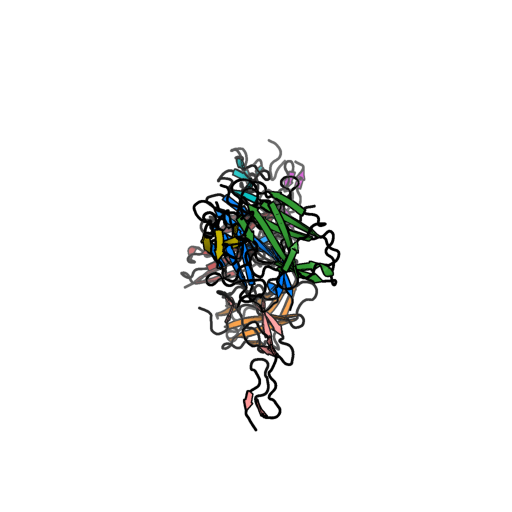9.409 1.00 59.10 39 TYR C N 1
ATOM 1657 C CA . TYR C 1 9 ? -2.446 30.921 59.797 1.00 62.58 39 TYR C CA 1
ATOM 1658 C C . TYR C 1 9 ? -1.605 29.642 59.706 1.00 68.80 39 TYR C C 1
ATOM 1659 O O . TYR C 1 9 ? -1.195 29.091 60.735 1.00 80.34 39 TYR C O 1
ATOM 1668 N N . ILE C 1 10 ? -1.424 29.109 58.417 1.00 59.41 41 ILE C N 1
ATOM 1669 C CA . ILE C 1 10 ? -0.333 28.145 58.112 1.00 61.09 41 ILE C CA 1
ATOM 1670 C C . ILE C 1 10 ? 0.743 28.905 57.341 1.00 59.11 41 ILE C C 1
ATOM 1671 O O . ILE C 1 10 ? 0.408 29.509 56.315 1.00 64.40 41 ILE C O 1
ATOM 1676 N N . LYS C 1 11 A 1.983 28.868 57.825 1.00 60.50 41 LYS C N 1
ATOM 1677 C CA . LYS C 1 11 A 3.132 29.605 57.242 1.00 60.27 41 LYS C CA 1
ATOM 1678 C C . LYS C 1 11 A 3.559 28.927 55.939 1.00 57.35 41 LYS C C 1
ATOM 1679 O O . LYS C 1 11 A 3.682 27.693 55.930 1.00 66.31 41 LYS C O 1
ATOM 1685 N N . ARG C 1 12 ? 3.810 29.708 54.892 1.00 57.43 42 ARG C N 1
ATOM 1686 C CA . ARG C 1 12 ? 4.411 29.206 53.632 1.00 58.33 42 ARG C CA 1
ATOM 1687 C C . ARG C 1 12 ? 5.650 28.374 53.965 1.00 56.32 42 ARG C C 1
ATOM 1688 O O . ARG C 1 12 ? 6.436 28.807 54.830 1.00 59.06 42 ARG C O 1
ATOM 1696 N N . GLN C 1 13 ? 5.781 27.212 53.315 1.00 57.27 43 GLN C N 1
ATOM 1697 C CA . GLN C 1 13 ? 6.916 26.253 53.428 1.00 62.60 43 GLN C CA 1
ATOM 1698 C C . GLN C 1 13 ? 6.933 25.610 54.820 1.00 58.67 43 GLN C C 1
ATOM 1699 O O . GLN C 1 13 ? 7.931 24.955 55.153 1.00 56.76 43 GLN C O 1
ATOM 1705 N N . SER C 1 14 ? 5.842 25.727 55.574 1.00 60.72 44 SER C N 1
ATOM 1706 C CA . SER C 1 14 ? 5.637 25.018 56.862 1.00 62.35 44 SER C CA 1
ATOM 1707 C C . SER C 1 14 ? 5.936 23.526 56.661 1.00 61.83 44 SER C C 1
ATOM 1708 O O . SER C 1 14 ? 5.549 22.991 55.604 1.00 69.75 44 SER C O 1
ATOM 1711 N N . GLU C 1 15 ? 6.617 22.885 57.617 1.00 61.16 45 GLU C N 1
ATOM 1712 C CA . GLU C 1 15 ? 6.895 21.426 57.567 1.00 58.88 45 GLU C CA 1
ATOM 1713 C C . GLU C 1 15 ? 6.929 20.827 58.973 1.00 56.73 45 GLU C C 1
ATOM 1714 O O . GLU C 1 15 ? 7.154 21.569 59.946 1.00 64.00 45 GLU C O 1
ATOM 1720 N N . HIS C 1 16 ? 6.680 19.520 59.051 1.00 59.11 46 HIS C N 1
ATOM 1721 C CA . HIS C 1 16 ? 6.726 18.694 60.286 1.00 59.59 46 HIS C CA 1
ATOM 1722 C C . HIS C 1 16 ? 7.423 17.372 59.966 1.00 61.79 46 HIS C C 1
ATOM 1723 O O . HIS C 1 16 ? 7.087 16.775 58.922 1.00 57.38 46 HIS C O 1
ATOM 1730 N N . SER C 1 17 ? 8.361 16.956 60.825 1.00 62.07 47 SER C N 1
ATOM 1731 C CA . SER C 1 17 ? 9.005 15.619 60.803 1.00 59.62 47 SER C CA 1
ATOM 1732 C C . SER C 1 17 ? 8.340 14.754 61.873 1.00 65.17 47 SER C C 1
ATOM 1733 O O . SER C 1 17 ? 8.330 15.157 63.046 1.00 64.65 47 SER C O 1
ATOM 1736 N N . ILE C 1 18 ? 7.772 13.621 61.468 1.00 70.96 48 ILE C N 1
ATOM 1737 C CA . ILE C 1 18 ? 6.849 12.817 62.316 1.00 75.57 48 ILE C CA 1
ATOM 1738 C C . ILE C 1 18 ? 7.174 11.339 62.106 1.00 76.18 48 ILE C C 1
ATOM 1739 O O . ILE C 1 18 ? 7.715 11.003 61.044 1.00 76.82 48 ILE C O 1
ATOM 1744 N N . LEU C 1 19 ? 6.889 10.513 63.110 1.00 82.74 49 LEU C N 1
ATOM 1745 C CA . LEU C 1 19 ? 7.356 9.101 63.185 1.00 87.09 49 LEU C CA 1
ATOM 1746 C C . LEU C 1 19 ? 6.174 8.189 62.854 1.00 84.01 49 LEU C C 1
ATOM 1747 O O . LEU C 1 19 ? 5.151 8.295 63.542 1.00 78.76 49 LEU C O 1
ATOM 1752 N N . ALA C 1 20 ? 6.316 7.340 61.833 1.00 84.13 50 ALA C N 1
ATOM 1753 C CA . ALA C 1 20 ? 5.331 6.299 61.468 1.00 79.20 50 ALA C CA 1
ATOM 1754 C C . ALA C 1 20 ? 5.016 5.478 62.723 1.00 77.73 50 ALA C C 1
ATOM 1755 O O . ALA C 1 20 ? 5.970 5.065 63.402 1.00 81.50 50 ALA C O 1
ATOM 1757 N N . GLY C 1 21 ? 3.732 5.296 63.040 1.00 77.32 51 GLY C N 1
ATOM 1758 C CA . GLY C 1 21 ? 3.258 4.476 64.171 1.00 80.70 51 GLY C CA 1
ATOM 1759 C C . GLY C 1 21 ? 2.842 5.325 65.360 1.00 86.87 51 GLY C C 1
ATOM 1760 O O . GLY C 1 21 ? 2.010 4.852 66.170 1.00 91.05 51 GLY C O 1
ATOM 1761 N N . ASP C 1 22 ? 3.396 6.533 65.480 1.00 87.94 52 ASP C N 1
ATOM 1762 C CA . ASP C 1 22 ? 3.008 7.541 66.504 1.00 86.22 52 ASP C CA 1
ATOM 1763 C C . ASP C 1 22 ? 1.773 8.290 66.011 1.00 80.98 52 ASP C C 1
ATOM 1764 O O . ASP C 1 22 ? 1.627 8.541 64.817 1.00 82.01 52 ASP C O 1
ATOM 1769 N N . PRO C 1 23 ? 0.860 8.696 66.917 1.00 78.23 53 PRO C N 1
ATOM 1770 C CA . PRO C 1 23 ? -0.245 9.573 66.541 1.00 77.25 53 PRO C CA 1
ATOM 1771 C C . PRO C 1 23 ? 0.286 10.983 66.240 1.00 71.28 53 PRO C C 1
ATOM 1772 O O . PRO C 1 23 ? 1.386 11.293 66.648 1.00 62.79 53 PRO C O 1
ATOM 1776 N N . PHE C 1 24 ? -0.491 11.782 65.509 1.00 69.79 54 PHE C N 1
ATOM 1777 C CA . PHE C 1 24 ? -0.144 13.178 65.144 1.00 68.54 54 PHE C CA 1
ATOM 1778 C C . PHE C 1 24 ? -1.420 13.995 64.927 1.00 66.94 54 PHE C C 1
ATOM 1779 O O . PHE C 1 24 ? -2.439 13.428 64.483 1.00 63.75 54 PHE C O 1
ATOM 1787 N N . GLU C 1 25 ? -1.340 15.293 65.234 1.00 67.34 55 GLU C N 1
ATOM 1788 C CA . GLU C 1 25 ? -2.450 16.273 65.093 1.00 71.74 55 GLU C CA 1
ATOM 1789 C C . GLU C 1 25 ? -1.972 17.426 64.212 1.00 67.36 55 GLU C C 1
ATOM 1790 O O . GLU C 1 25 ? -1.094 18.182 64.658 1.00 74.39 55 GLU C O 1
ATOM 1796 N N . LEU C 1 26 ? -2.505 17.528 62.996 1.00 67.02 56 LEU C N 1
ATOM 1797 C CA . LEU C 1 26 ? -2.170 18.620 62.048 1.00 66.26 56 LEU C CA 1
ATOM 1798 C C . LEU C 1 26 ? -3.216 19.718 62.225 1.00 64.06 56 LEU C C 1
ATOM 1799 O O . LEU C 1 26 ? -4.402 19.434 62.033 1.00 65.93 56 LEU C O 1
ATOM 1804 N N . GLU C 1 27 ? -2.774 20.922 62.579 1.00 62.77 57 GLU C N 1
ATOM 1805 C CA . GLU C 1 27 ? -3.647 22.054 62.970 1.00 64.72 57 GLU C CA 1
ATOM 1806 C C . GLU C 1 27 ? -3.747 23.055 61.823 1.00 57.64 57 GLU C C 1
ATOM 1807 O O . GLU C 1 27 ? -2.702 23.434 61.273 1.00 55.76 57 GLU C O 1
ATOM 1813 N N . CYS C 1 28 ? -4.984 23.420 61.481 1.00 56.88 58 CYS C N 1
ATOM 1814 C CA . CYS C 1 28 ? -5.338 24.608 60.673 1.00 57.74 58 CYS C CA 1
ATOM 1815 C C . CYS C 1 28 ? -5.824 25.698 61.623 1.00 57.22 58 CYS C C 1
ATOM 1816 O O . CYS C 1 28 ? -6.947 25.634 62.111 1.00 59.95 58 CYS C O 1
ATOM 1819 N N . PRO C 1 29 ? -4.985 26.698 61.970 1.00 56.04 59 PRO C N 1
ATOM 1820 C CA . PRO C 1 29 ? -5.411 27.775 62.858 1.00 55.65 59 PRO C CA 1
ATOM 1821 C C . PRO C 1 29 ? -6.289 28.763 62.078 1.00 55.77 59 PRO C C 1
ATOM 1822 O O . PRO C 1 29 ? -5.793 29.349 61.132 1.00 54.65 59 PRO C O 1
ATOM 1826 N N . VAL C 1 30 ? -7.554 28.914 62.494 1.00 62.79 60 VAL C N 1
ATOM 1827 C CA . VAL C 1 30 ? -8.581 29.753 61.803 1.00 64.03 60 VAL C CA 1
ATOM 1828 C C . VAL C 1 30 ? -8.918 30.964 62.678 1.00 61.11 60 VAL C C 1
ATOM 1829 O O . VAL C 1 30 ? -9.286 30.770 63.838 1.00 60.19 60 VAL C O 1
ATOM 1833 N N . LYS C 1 31 ? -8.762 32.167 62.127 1.00 63.35 61 LYS C N 1
ATOM 1834 C CA . LYS C 1 31 ? -9.307 33.433 62.677 1.00 70.66 61 LYS C CA 1
ATOM 1835 C C . LYS C 1 31 ? -10.640 33.709 61.979 1.00 73.55 61 LYS C C 1
ATOM 1836 O O . LYS C 1 31 ? -10.647 33.815 60.743 1.00 74.67 61 LYS C O 1
ATOM 1842 N N . TYR C 1 32 ? -11.717 33.794 62.760 1.00 75.56 62 TYR C N 1
ATOM 1843 C CA . TYR C 1 32 ? -13.086 34.173 62.324 1.00 74.75 62 TYR C CA 1
ATOM 1844 C C . TYR C 1 32 ? -13.715 35.013 63.439 1.00 79.07 62 TYR C C 1
ATOM 1845 O O . TYR C 1 32 ? -13.347 34.807 64.619 1.00 82.32 62 TYR C O 1
ATOM 1854 N N . CYS C 1 33 ? -14.585 35.950 63.065 1.00 91.41 63 CYS C N 1
ATOM 1855 C CA . CYS C 1 33 ? -15.135 37.006 63.963 1.00 100.07 63 CYS C CA 1
ATOM 1856 C C . CYS C 1 33 ? -16.654 36.863 64.122 1.00 95.93 63 CYS C C 1
ATOM 1857 O O . CYS C 1 33 ? -17.174 37.367 65.130 1.00 107.29 63 CYS C O 1
ATOM 1860 N N . ALA C 1 34 ? -17.327 36.219 63.169 1.00 92.12 64 ALA C N 1
ATOM 1861 C CA . ALA C 1 34 ? -18.734 35.786 63.265 1.00 90.88 64 ALA C CA 1
ATOM 1862 C C . ALA C 1 34 ? -18.837 34.455 62.527 1.00 88.51 64 ALA C C 1
ATOM 1863 O O . ALA C 1 34 ? -17.897 34.098 61.787 1.00 100.65 64 ALA C O 1
ATOM 1865 N N . ASN C 1 35 ? -19.937 33.738 62.737 1.00 83.27 65 ASN C N 1
ATOM 1866 C CA . ASN C 1 35 ? -20.259 32.422 62.110 1.00 86.92 65 ASN C CA 1
ATOM 1867 C C . ASN C 1 35 ? -18.971 31.681 61.724 1.00 84.59 65 ASN C C 1
ATOM 1868 O O . ASN C 1 35 ? -18.241 32.166 60.828 1.00 89.68 65 ASN C O 1
ATOM 1873 N N . ARG C 1 36 ? -18.691 30.564 62.394 1.00 75.21 66 ARG C N 1
ATOM 1874 C CA . ARG C 1 36 ? -17.483 29.730 62.167 1.00 72.53 66 ARG C CA 1
ATOM 1875 C C . ARG C 1 36 ? -17.561 29.104 60.779 1.00 74.66 66 ARG C C 1
ATOM 1876 O O . ARG C 1 36 ? -18.517 28.397 60.482 1.00 71.23 66 ARG C O 1
ATOM 1884 N N . PRO C 1 37 ? -16.558 29.309 59.893 1.00 72.14 67 PRO C N 1
ATOM 1885 C CA . PRO C 1 37 ? -16.615 28.749 58.548 1.00 68.50 67 PRO C CA 1
ATOM 1886 C C . PRO C 1 37 ? -16.489 27.218 58.525 1.00 68.05 67 PRO C C 1
ATOM 1887 O O . PRO C 1 37 ? -16.029 26.650 59.488 1.00 66.83 67 PRO C O 1
ATOM 1891 N N . HIS C 1 38 ? -16.961 26.604 57.437 1.00 68.26 68 HIS C N 1
ATOM 1892 C CA . HIS C 1 38 ? -16.821 25.154 57.147 1.00 70.98 68 HIS C CA 1
ATOM 1893 C C . HIS C 1 38 ? -15.424 24.940 56.570 1.00 69.68 68 HIS C C 1
ATOM 1894 O O . HIS C 1 38 ? -15.150 25.503 55.489 1.00 69.33 68 HIS C O 1
ATOM 1901 N N . VAL C 1 39 ? -14.566 24.201 57.272 1.00 68.29 69 VAL C N 1
ATOM 1902 C CA . VAL C 1 39 ? -13.151 24.012 56.850 1.00 66.40 69 VAL C CA 1
ATOM 1903 C C . VAL C 1 39 ? -12.930 22.530 56.551 1.00 61.32 69 VAL C C 1
ATOM 1904 O O . VAL C 1 39 ? -13.565 21.699 57.188 1.00 64.02 69 VAL C O 1
ATOM 1908 N N . THR C 1 40 ? -12.091 22.242 55.559 1.00 58.30 70 THR C N 1
ATOM 1909 C CA . THR C 1 40 ? -11.784 20.879 55.066 1.00 61.48 70 THR C CA 1
ATOM 1910 C C . THR C 1 40 ? -10.280 20.787 54.810 1.00 63.81 70 THR C C 1
ATOM 1911 O O . THR C 1 40 ? -9.704 21.792 54.367 1.00 68.63 70 THR C O 1
ATOM 1915 N N . TRP C 1 41 ? -9.688 19.627 55.086 1.00 64.07 71 TRP C N 1
ATOM 1916 C CA . TRP C 1 41 ? -8.285 19.295 54.732 1.00 63.27 71 TRP C CA 1
ATOM 1917 C C . TRP C 1 41 ? -8.261 18.606 53.373 1.00 61.70 71 TRP C C 1
ATOM 1918 O O . TRP C 1 41 ? -9.262 17.945 53.038 1.00 61.96 71 TRP C O 1
ATOM 1929 N N . CYS C 1 42 ? -7.153 18.750 52.645 1.00 59.74 72 CYS C N 1
ATOM 1930 C CA . CYS C 1 42 ? -6.889 18.034 51.375 1.00 63.90 72 CYS C CA 1
ATOM 1931 C C . CYS C 1 42 ? -5.378 17.825 51.219 1.00 63.78 72 CYS C C 1
ATOM 1932 O O . CYS C 1 42 ? -4.599 18.575 51.847 1.00 56.20 72 CYS C O 1
ATOM 1935 N N . LYS C 1 43 ? -4.987 16.816 50.437 1.00 65.16 73 LYS C N 1
ATOM 1936 C CA . LYS C 1 43 ? -3.570 16.442 50.197 1.00 67.25 73 LYS C CA 1
ATOM 1937 C C . LYS C 1 43 ? -3.247 16.688 48.722 1.00 68.28 73 LYS C C 1
ATOM 1938 O O . LYS C 1 43 ? -4.029 16.228 47.866 1.00 76.62 73 LYS C O 1
ATOM 1944 N N . LEU C 1 44 ? -2.149 17.392 48.441 1.00 66.79 74 LEU C N 1
ATOM 1945 C CA . LEU C 1 44 ? -1.700 17.704 47.061 1.00 72.16 74 LEU C CA 1
ATOM 1946 C C . LEU C 1 44 ? -1.214 16.419 46.380 1.00 78.07 74 LEU C C 1
ATOM 1947 O O . LEU C 1 44 ? -0.420 15.702 46.993 1.00 77.98 74 LEU C O 1
ATOM 1952 N N . ASN C 1 45 ? -1.729 16.140 45.182 1.00 86.62 75 ASN C N 1
ATOM 1953 C CA . ASN C 1 45 ? -1.183 15.193 44.177 1.00 87.51 75 ASN C CA 1
ATOM 1954 C C . ASN C 1 45 ? -0.896 16.043 42.940 1.00 90.15 75 ASN C C 1
ATOM 1955 O O . ASN C 1 45 ? -1.860 16.572 42.364 1.00 86.79 75 ASN C O 1
ATOM 1960 N N . GLY C 1 46 ? 0.376 16.213 42.577 1.00 97.29 76 GLY C N 1
ATOM 1961 C CA . GLY C 1 46 ? 0.817 17.270 41.648 1.00 104.65 76 GLY C CA 1
ATOM 1962 C C . GLY C 1 46 ? 0.309 18.630 42.097 1.00 112.79 76 GLY C C 1
ATOM 1963 O O . GLY C 1 46 ? 0.746 19.104 43.172 1.00 120.51 76 GLY C O 1
ATOM 1964 N N . THR C 1 47 ? -0.584 19.230 41.305 1.00 116.87 77 THR C N 1
ATOM 1965 C CA . THR C 1 47 ? -1.167 20.577 41.541 1.00 114.11 77 THR C CA 1
ATOM 1966 C C . THR C 1 47 ? -2.690 20.435 41.636 1.00 117.00 77 THR C C 1
ATOM 1967 O O . THR C 1 47 ? -3.412 21.213 40.981 1.00 123.71 77 THR C O 1
ATOM 1971 N N . THR C 1 48 ? -3.151 19.453 42.412 1.00 112.22 78 THR C N 1
ATOM 1972 C CA . THR C 1 48 ? -4.586 19.121 42.640 1.00 103.59 78 THR C CA 1
ATOM 1973 C C . THR C 1 48 ? -4.743 18.644 44.089 1.00 96.04 78 THR C C 1
ATOM 1974 O O . THR C 1 48 ? -3.982 17.746 44.496 1.00 93.04 78 THR C O 1
ATOM 1978 N N . CYS C 1 49 ? -5.667 19.241 44.843 1.00 89.07 79 CYS C N 1
ATOM 1979 C CA . CYS C 1 49 ? -5.852 18.990 46.296 1.00 86.23 79 CYS C CA 1
ATOM 1980 C C . CYS C 1 49 ? -7.023 18.022 46.511 1.00 82.83 79 CYS C C 1
ATOM 1981 O O . CYS C 1 49 ? -8.176 18.477 46.536 1.00 84.88 79 CYS C O 1
ATOM 1984 N N . VAL C 1 50 ? -6.732 16.731 46.653 1.00 82.87 80 VAL C N 1
ATOM 1985 C CA . VAL C 1 50 ? -7.768 15.683 46.897 1.00 88.21 80 VAL C CA 1
ATOM 1986 C C . VAL C 1 50 ? -8.295 15.862 48.326 1.00 84.31 80 VAL C C 1
ATOM 1987 O O . VAL C 1 50 ? -7.523 15.640 49.270 1.00 83.95 80 VAL C O 1
ATOM 1991 N N . LYS C 1 51 ? -9.563 16.259 48.471 1.00 83.66 81 LYS C N 1
ATOM 1992 C CA . LYS C 1 51 ? -10.260 16.379 49.783 1.00 80.83 81 LYS C CA 1
ATOM 1993 C C . LYS C 1 51 ? -10.074 15.077 50.574 1.00 79.73 81 LYS C C 1
ATOM 1994 O O . LYS C 1 51 ? -9.946 14.014 49.944 1.00 81.62 81 LYS C O 1
ATOM 1996 N N . LEU C 1 52 ? -10.016 15.172 51.903 1.00 86.81 82 LEU C N 1
ATOM 1997 C CA . LEU C 1 52 ? -9.838 14.013 52.823 1.00 88.64 82 LEU C CA 1
ATOM 1998 C C . LEU C 1 52 ? -11.174 13.715 53.512 1.00 93.04 82 LEU C C 1
ATOM 1999 O O . LEU C 1 52 ? -11.445 14.312 54.576 1.00 84.19 82 LEU C O 1
ATOM 2004 N N . GLU C 1 53 ? -11.972 12.830 52.909 1.00 108.35 83 GLU C N 1
ATOM 2005 C CA . GLU C 1 53 ? -13.410 12.634 53.235 1.00 116.40 83 GLU C CA 1
ATOM 2006 C C . GLU C 1 53 ? -13.583 11.649 54.402 1.00 119.63 83 GLU C C 1
ATOM 2007 O O . GLU C 1 53 ? -14.414 11.957 55.276 1.00 122.79 83 GLU C O 1
ATOM 2009 N N . ASP C 1 54 ? -12.864 10.516 54.410 1.00 119.44 84 ASP C N 1
ATOM 2010 C CA . ASP C 1 54 ? -13.082 9.393 55.364 1.00 121.07 84 ASP C CA 1
ATOM 2011 C C . ASP C 1 54 ? -12.280 9.612 56.654 1.00 121.16 84 ASP C C 1
ATOM 2012 O O . ASP C 1 54 ? -12.226 8.668 57.475 1.00 123.78 84 ASP C O 1
ATOM 2014 N N . ARG C 1 55 ? -11.687 10.799 56.845 1.00 120.86 85 ARG C N 1
ATOM 2015 C CA . ARG C 1 55 ? -10.652 11.076 57.888 1.00 113.67 85 ARG C CA 1
ATOM 2016 C C . ARG C 1 55 ? -11.269 11.731 59.134 1.00 104.01 85 ARG C C 1
ATOM 2017 O O . ARG C 1 55 ? -12.237 12.519 58.996 1.00 104.33 85 ARG C O 1
ATOM 2025 N N . GLN C 1 56 ? -10.693 11.443 60.308 1.00 90.28 86 GLN C N 1
ATOM 2026 C CA . GLN C 1 56 ? -11.096 12.003 61.627 1.00 88.25 86 GLN C CA 1
ATOM 2027 C C . GLN C 1 56 ? -10.577 13.442 61.760 1.00 83.27 86 GLN C C 1
ATOM 2028 O O . GLN C 1 56 ? -9.358 13.645 61.625 1.00 75.89 86 GLN C O 1
ATOM 2030 N N . THR C 1 57 ? -11.485 14.397 61.977 1.00 73.27 87 THR C N 1
ATOM 2031 C CA . THR C 1 57 ? -11.192 15.834 62.178 1.00 71.60 87 THR C CA 1
ATOM 2032 C C . THR C 1 57 ? -11.976 16.327 63.394 1.00 69.28 87 THR C C 1
ATOM 2033 O O . THR C 1 57 ? -13.033 15.745 63.682 1.00 67.62 87 THR C O 1
ATOM 2037 N N . SER C 1 58 ? -11.472 17.360 64.070 1.00 66.92 88 SER C N 1
ATOM 2038 C CA . SER C 1 58 ? -12.104 17.974 65.264 1.00 67.35 88 SER C CA 1
ATOM 2039 C C . SER C 1 58 ? -11.736 19.456 65.348 1.00 68.11 88 SER C C 1
ATOM 2040 O O . SER C 1 58 ? -10.768 19.873 64.677 1.00 70.63 88 SER C O 1
ATOM 2043 N N . TRP C 1 59 ? -12.480 20.194 66.175 1.00 64.43 89 TRP C N 1
ATOM 2044 C CA . TRP C 1 59 ? -12.239 21.615 66.514 1.00 61.30 89 TRP C CA 1
ATOM 2045 C C . TRP C 1 59 ? -11.741 21.721 67.956 1.00 63.51 89 TRP C C 1
ATOM 2046 O O . TRP C 1 59 ? -12.277 21.012 68.821 1.00 63.73 89 TRP C O 1
ATOM 2057 N N . LYS C 1 60 ? -10.745 22.572 68.192 1.00 66.42 90 LYS C N 1
ATOM 2058 C CA . LYS C 1 60 ? -10.426 23.101 69.539 1.00 68.01 90 LYS C CA 1
ATOM 2059 C C . LYS C 1 60 ? -10.440 24.623 69.424 1.00 65.08 90 LYS C C 1
ATOM 2060 O O . LYS C 1 60 ? -9.616 25.176 68.674 1.00 64.10 90 LYS C O 1
ATOM 2066 N N . GLU C 1 61 ? -11.401 25.255 70.096 1.00 66.78 91 GLU C N 1
ATOM 2067 C CA . GLU C 1 61 ? -11.682 26.707 70.008 1.00 64.48 91 GLU C CA 1
ATOM 2068 C C . GLU C 1 61 ? -10.959 27.386 71.172 1.00 64.08 91 GLU C C 1
ATOM 2069 O O . GLU C 1 61 ? -10.997 26.843 72.288 1.00 60.57 91 GLU C O 1
ATOM 2075 N N . GLU C 1 62 ? -10.275 28.493 70.894 1.00 64.63 92 GLU C N 1
ATOM 2076 C CA . GLU C 1 62 ? -9.530 29.301 71.887 1.00 64.83 92 GLU C CA 1
ATOM 2077 C C . GLU C 1 62 ? -10.016 30.743 71.742 1.00 65.27 92 GLU C C 1
ATOM 2078 O O . GLU C 1 62 ? -10.793 31.002 70.807 1.00 59.05 92 GLU C O 1
ATOM 2084 N N . LYS C 1 63 ? -9.574 31.634 72.633 1.00 72.00 93 LYS C N 1
ATOM 2085 C CA . LYS C 1 63 ? -10.105 33.016 72.765 1.00 77.74 93 LYS C CA 1
ATOM 2086 C C . LYS C 1 63 ? -10.063 33.719 71.401 1.00 76.87 93 LYS C C 1
ATOM 2087 O O . LYS C 1 63 ? -11.136 34.132 70.916 1.00 74.61 93 LYS C O 1
ATOM 2093 N N . ASN C 1 64 ? -8.875 33.844 70.807 1.00 74.92 94 ASN C N 1
ATOM 2094 C CA . ASN C 1 64 ? -8.630 34.753 69.651 1.00 77.39 94 ASN C CA 1
ATOM 2095 C C . ASN C 1 64 ? -8.325 33.958 68.376 1.00 71.61 94 ASN C C 1
ATOM 2096 O O . ASN C 1 64 ? -8.197 34.588 67.312 1.00 73.55 94 ASN C O 1
ATOM 2101 N N . ILE C 1 65 ? -8.221 32.633 68.473 1.00 65.90 95 ILE C N 1
ATOM 2102 C CA . ILE C 1 65 ? -8.013 31.747 67.294 1.00 69.81 95 ILE C CA 1
ATOM 2103 C C . ILE C 1 65 ? -8.603 30.372 67.603 1.00 66.56 95 ILE C C 1
ATOM 2104 O O . ILE C 1 65 ? -8.768 30.040 68.794 1.00 63.83 95 ILE C O 1
ATOM 2109 N N . SER C 1 66 ? -8.945 29.628 66.554 1.00 65.32 96 SER C N 1
ATOM 2110 C CA . SER C 1 66 ? -9.539 28.274 66.647 1.00 68.63 96 SER C CA 1
ATOM 2111 C C . SER C 1 66 ? -8.761 27.327 65.738 1.00 66.20 96 SER C C 1
ATOM 2112 O O . SER C 1 66 ? -8.343 27.757 64.644 1.00 69.53 96 SER C O 1
ATOM 2115 N N . PHE C 1 67 ? -8.582 26.087 66.188 1.00 60.99 97 PHE C N 1
ATOM 2116 C CA . PHE C 1 67 ? -7.774 25.056 65.501 1.00 59.23 97 PHE C CA 1
ATOM 2117 C C . PHE C 1 67 ? -8.705 23.974 64.965 1.00 59.63 97 PHE C C 1
ATOM 2118 O O . PHE C 1 67 ? -9.455 23.387 65.759 1.00 58.20 97 PHE C O 1
ATOM 2126 N N . PHE C 1 68 ? -8.683 23.766 63.648 1.00 60.38 98 PHE C N 1
ATOM 2127 C CA . PHE C 1 68 ? -9.320 22.613 62.974 1.00 58.65 98 PHE C CA 1
ATOM 2128 C C . PHE C 1 68 ? -8.236 21.565 62.749 1.00 59.85 98 PHE C C 1
ATOM 2129 O O . PHE C 1 68 ? -7.275 21.852 62.007 1.00 66.43 98 PHE C O 1
ATOM 2137 N N . ILE C 1 69 ? -8.379 20.405 63.385 1.00 59.64 99 ILE C N 1
ATOM 2138 C CA . ILE C 1 69 ? -7.296 19.386 63.487 1.00 60.42 99 ILE C CA 1
ATOM 2139 C C . ILE C 1 69 ? -7.598 18.226 62.536 1.00 62.15 99 ILE C C 1
ATOM 2140 O O . ILE C 1 69 ? -8.749 17.757 62.526 1.00 61.58 99 ILE C O 1
ATOM 2145 N N . LEU C 1 70 ? -6.594 17.803 61.763 1.00 60.46 100 LEU C N 1
ATOM 2146 C CA . LEU C 1 70 ? -6.585 16.512 61.034 1.00 61.04 100 LEU C CA 1
ATOM 2147 C C . LEU C 1 70 ? -5.811 15.502 61.887 1.00 61.45 100 LEU C C 1
ATOM 2148 O O . LEU C 1 70 ? -4.604 15.715 62.108 1.00 63.17 100 LEU C O 1
ATOM 2153 N N . HIS C 1 71 ? -6.489 14.456 62.364 1.00 64.70 101 HIS C N 1
ATOM 2154 C CA . HIS C 1 71 ? -5.918 13.396 63.236 1.00 63.21 101 HIS C CA 1
ATOM 2155 C C . HIS C 1 71 ? -5.302 12.292 62.380 1.00 66.79 101 HIS C C 1
ATOM 2156 O O . HIS C 1 71 ? -5.975 11.807 61.447 1.00 73.94 101 HIS C O 1
ATOM 2163 N N . PHE C 1 72 ? -4.061 11.919 62.689 1.00 70.51 102 PHE C N 1
ATOM 2164 C CA . PHE C 1 72 ? -3.380 10.708 62.170 1.00 72.41 102 PHE C CA 1
ATOM 2165 C C . PHE C 1 72 ? -3.313 9.704 63.327 1.00 77.24 102 PHE C C 1
ATOM 2166 O O . PHE C 1 72 ? -2.567 9.962 64.283 1.00 71.77 102 PHE C O 1
ATOM 2174 N N . GLU C 1 73 ? -4.083 8.615 63.251 1.00 86.27 103 GLU C N 1
ATOM 2175 C CA . GLU C 1 73 ? -4.245 7.617 64.342 1.00 89.66 103 GLU C CA 1
ATOM 2176 C C . GLU C 1 73 ? -4.004 6.214 63.789 1.00 87.93 103 GLU C C 1
ATOM 2177 O O . GLU C 1 73 ? -4.953 5.478 63.531 1.00 94.34 103 GLU C O 1
ATOM 2183 N N . PRO C 1 74 ? -2.736 5.789 63.583 1.00 85.28 104 PRO C N 1
ATOM 2184 C CA . PRO C 1 74 ? -1.571 6.666 63.665 1.00 78.32 104 PRO C CA 1
ATOM 2185 C C . PRO C 1 74 ? -1.102 7.170 62.294 1.00 75.53 104 PRO C C 1
ATOM 2186 O O . PRO C 1 74 ? -1.746 6.874 61.300 1.00 71.46 104 PRO C O 1
ATOM 2190 N N . VAL C 1 75 ? 0.014 7.902 62.280 1.00 71.13 105 VAL C N 1
ATOM 2191 C CA . VAL C 1 75 ? 0.732 8.290 61.034 1.00 70.49 105 VAL C CA 1
ATOM 2192 C C . VAL C 1 75 ? 1.209 7.001 60.367 1.00 72.71 105 VAL C C 1
ATOM 2193 O O . VAL C 1 75 ? 1.694 6.115 61.088 1.00 69.13 105 VAL C O 1
ATOM 2197 N N . LEU C 1 76 ? 1.061 6.894 59.046 1.00 70.99 106 LEU C N 1
ATOM 2198 C CA . LEU C 1 76 ? 1.560 5.748 58.237 1.00 73.59 106 LEU C CA 1
ATOM 2199 C C . LEU C 1 76 ? 2.483 6.298 57.155 1.00 77.47 106 LEU C C 1
ATOM 2200 O O . LEU C 1 76 ? 2.388 7.473 56.813 1.00 79.96 106 LEU C O 1
ATOM 2205 N N . PRO C 1 77 ? 3.424 5.490 56.617 1.00 82.54 107 PRO C N 1
ATOM 2206 C CA . PRO C 1 77 ? 4.446 6.011 55.702 1.00 86.06 107 PRO C CA 1
ATOM 2207 C C . PRO C 1 77 ? 3.873 6.777 54.496 1.00 88.19 107 PRO C C 1
ATOM 2208 O O . PRO C 1 77 ? 4.509 7.707 54.017 1.00 99.33 107 PRO C O 1
ATOM 2212 N N . ASN C 1 78 ? 2.684 6.369 54.044 1.00 86.00 108 ASN C N 1
ATOM 2213 C CA . ASN C 1 78 ? 2.003 6.930 52.850 1.00 85.99 108 ASN C CA 1
ATOM 2214 C C . ASN C 1 78 ? 1.382 8.283 53.187 1.00 76.02 108 ASN C C 1
ATOM 2215 O O . ASN C 1 78 ? 0.978 8.957 52.230 1.00 72.67 108 ASN C O 1
ATOM 2220 N N . ASP C 1 79 ? 1.354 8.697 54.461 1.00 69.59 109 ASP C N 1
ATOM 2221 C CA . ASP C 1 79 ? 0.893 10.042 54.902 1.00 64.23 109 ASP C CA 1
ATOM 2222 C C . ASP C 1 79 ? 1.933 11.125 54.552 1.00 61.34 109 ASP C C 1
ATOM 2223 O O . ASP C 1 79 ? 1.578 12.315 54.626 1.00 55.93 109 ASP C O 1
ATOM 2228 N N . ASN C 1 80 ? 3.151 10.738 54.166 1.00 61.18 110 ASN C N 1
ATOM 2229 C CA . ASN C 1 80 ? 4.176 11.665 53.611 1.00 66.54 110 ASN C CA 1
ATOM 2230 C C . ASN C 1 80 ? 3.537 12.505 52.496 1.00 67.45 110 ASN C C 1
ATOM 2231 O O . ASN C 1 80 ? 2.818 11.924 51.675 1.00 73.53 110 ASN C O 1
ATOM 2236 N N . GLY C 1 81 ? 3.769 13.822 52.482 1.00 65.39 111 GLY C N 1
ATOM 2237 C CA . GLY C 1 81 ? 3.305 14.726 51.407 1.00 62.93 111 GLY C CA 1
ATOM 2238 C C . GLY C 1 81 ? 2.838 16.076 51.931 1.00 62.47 111 GLY C C 1
ATOM 2239 O O . GLY C 1 81 ? 3.099 16.371 53.108 1.00 65.59 111 GLY C O 1
ATOM 2240 N N . SER C 1 82 ? 2.164 16.855 51.078 1.00 60.03 112 SER C N 1
ATOM 2241 C CA . SER C 1 82 ? 1.749 18.261 51.324 1.00 56.58 112 SER C CA 1
ATOM 2242 C C . SER C 1 82 ? 0.238 18.345 51.546 1.00 54.85 112 SER C C 1
ATOM 2243 O O . SER C 1 82 ? -0.510 17.730 50.777 1.00 62.25 112 SER C O 1
ATOM 2246 N N . TYR C 1 83 ? -0.179 19.110 52.553 1.00 55.56 113 TYR C N 1
ATOM 2247 C CA . TYR C 1 83 ? -1.596 19.268 52.960 1.00 57.14 113 TYR C CA 1
ATOM 2248 C C . TYR C 1 83 ? -1.957 20.754 52.964 1.00 55.40 113 TYR C C 1
ATOM 2249 O O . TYR C 1 83 ? -1.135 21.567 53.413 1.00 56.74 113 TYR C O 1
ATOM 2258 N N . ARG C 1 84 ? -3.136 21.070 52.424 1.00 55.38 114 ARG C N 1
ATOM 2259 C CA . ARG C 1 84 ? -3.755 22.416 52.447 1.00 58.30 114 ARG C CA 1
ATOM 2260 C C . ARG C 1 84 ? -5.010 22.322 53.304 1.00 58.50 114 ARG C C 1
ATOM 2261 O O . ARG C 1 84 ? -5.578 21.227 53.415 1.00 62.76 114 ARG C O 1
ATOM 2269 N N . CYS C 1 85 ? -5.439 23.446 53.859 1.00 60.54 115 CYS C N 1
ATOM 2270 C CA . CYS C 1 85 ? -6.720 23.573 54.583 1.00 57.18 115 CYS C CA 1
ATOM 2271 C C . CYS C 1 85 ? -7.518 24.718 53.939 1.00 55.95 115 CYS C C 1
ATOM 2272 O O . CYS C 1 85 ? -6.893 25.688 53.477 1.00 56.44 115 CYS C O 1
ATOM 2275 N N . SER C 1 86 ? -8.842 24.567 53.835 1.00 53.56 116 SER C N 1
ATOM 2276 C CA . SER C 1 86 ? -9.756 25.488 53.105 1.00 55.80 116 SER C CA 1
ATOM 2277 C C . SER C 1 86 ? -10.971 25.798 53.971 1.00 54.39 116 SER C C 1
ATOM 2278 O O . SER C 1 86 ? -11.426 24.879 54.650 1.00 52.19 116 SER C O 1
ATOM 2281 N N . ALA C 1 87 ? -11.470 27.035 53.923 1.00 58.58 117 ALA C N 1
ATOM 2282 C CA . ALA C 1 87 ? -12.642 27.506 54.698 1.00 64.99 117 ALA C CA 1
ATOM 2283 C C . ALA C 1 87 ? -13.680 28.112 53.747 1.00 69.46 117 ALA C C 1
ATOM 2284 O O . ALA C 1 87 ? -13.276 28.915 52.884 1.00 73.96 117 ALA C O 1
ATOM 2286 N N . ASN C 1 88 ? -14.959 27.746 53.922 1.00 72.27 118 ASN C N 1
ATOM 2287 C CA . ASN C 1 88 ? -16.133 28.342 53.225 1.00 78.88 118 ASN C CA 1
ATOM 2288 C C . ASN C 1 88 ? -16.877 29.276 54.180 1.00 75.57 118 ASN C C 1
ATOM 2289 O O . ASN C 1 88 ? -17.475 28.772 55.123 1.00 78.53 118 ASN C O 1
ATOM 2294 N N . PHE C 1 89 ? -16.753 30.575 53.945 1.00 77.57 119 PHE C N 1
ATOM 2295 C CA . PHE C 1 89 ? -17.498 31.588 54.721 1.00 80.28 119 PHE C CA 1
ATOM 2296 C C . PHE C 1 89 ? -18.325 32.372 53.712 1.00 77.42 119 PHE C C 1
ATOM 2297 O O . PHE C 1 89 ? -17.735 33.075 52.895 1.00 72.00 119 PHE C O 1
ATOM 2305 N N . GLN C 1 90 ? -19.644 32.223 53.773 1.00 76.67 120 GLN C N 1
ATOM 2306 C CA . GLN C 1 90 ? -20.537 32.933 52.831 1.00 78.47 120 GLN C CA 1
ATOM 2307 C C . GLN C 1 90 ? -20.106 32.593 51.405 1.00 74.44 120 GLN C C 1
ATOM 2308 O O . GLN C 1 90 ? -20.025 31.410 51.108 1.00 74.83 120 GLN C O 1
ATOM 2314 N N . SER C 1 91 ? -19.854 33.598 50.571 1.00 74.04 121 SER C N 1
ATOM 2315 C CA . SER C 1 91 ? -19.466 33.385 49.154 1.00 77.28 121 SER C CA 1
ATOM 2316 C C . SER C 1 91 ? -17.948 33.327 49.011 1.00 76.00 121 SER C C 1
ATOM 2317 O O . SER C 1 91 ? -17.467 33.261 47.887 1.00 73.17 121 SER C O 1
ATOM 2320 N N . ASN C 1 92 ? -17.243 33.352 50.134 1.00 76.08 122 ASN C N 1
ATOM 2321 C CA . ASN C 1 92 ? -15.757 33.382 50.164 1.00 73.00 122 ASN C CA 1
ATOM 2322 C C . ASN C 1 92 ? -15.203 31.966 50.336 1.00 70.18 122 ASN C C 1
ATOM 2323 O O . ASN C 1 92 ? -15.846 31.142 51.016 1.00 68.09 122 ASN C O 1
ATOM 2328 N N . LEU C 1 93 ? -14.037 31.722 49.735 1.00 69.95 123 LEU C N 1
ATOM 2329 C CA . LEU C 1 93 ? -13.239 30.479 49.878 1.00 72.06 123 LEU C CA 1
ATOM 2330 C C . LEU C 1 93 ? -11.799 30.873 50.228 1.00 71.25 123 LEU C C 1
ATOM 2331 O O . LEU C 1 93 ? -11.116 31.453 49.369 1.00 79.63 123 LEU C O 1
ATOM 2336 N N . ILE C 1 94 ? -11.384 30.611 51.467 1.00 67.20 124 ILE C N 1
ATOM 2337 C CA . ILE C 1 94 ? -10.042 30.983 52.000 1.00 65.81 124 ILE C CA 1
ATOM 2338 C C . ILE C 1 94 ? -9.141 29.746 51.902 1.00 64.21 124 ILE C C 1
ATOM 2339 O O . ILE C 1 94 ? -9.529 28.679 52.415 1.00 65.93 124 ILE C O 1
ATOM 2344 N N . GLU C 1 95 ? -7.983 29.890 51.253 1.00 62.79 125 GLU C N 1
ATOM 2345 C CA . GLU C 1 95 ? -7.056 28.788 50.876 1.00 61.70 125 GLU C CA 1
ATOM 2346 C C . GLU C 1 95 ? -5.716 28.978 51.596 1.00 60.59 125 GLU C C 1
ATOM 2347 O O . GLU C 1 95 ? -5.040 29.991 51.320 1.00 61.89 125 GLU C O 1
ATOM 2353 N N . SER C 1 96 ? -5.333 28.028 52.453 1.00 55.68 126 SER C N 1
ATOM 2354 C CA . SER C 1 96 ? -4.086 28.065 53.260 1.00 52.84 126 SER C CA 1
ATOM 2355 C C . SER C 1 96 ? -2.879 27.734 52.387 1.00 53.03 126 SER C C 1
ATOM 2356 O O . SER C 1 96 ? -3.056 27.052 51.372 1.00 53.58 126 SER C O 1
ATOM 2359 N N . HIS C 1 97 ? -1.687 28.164 52.806 1.00 57.78 127 HIS C N 1
ATOM 2360 C CA . HIS C 1 97 ? -0.391 27.595 52.357 1.00 55.26 127 HIS C CA 1
ATOM 2361 C C . HIS C 1 97 ? -0.393 26.094 52.663 1.00 56.84 127 HIS C C 1
ATOM 2362 O O . HIS C 1 97 ? -1.045 25.685 53.652 1.00 58.52 127 HIS C O 1
ATOM 2369 N N . SER C 1 98 ? 0.303 25.305 51.845 1.00 59.74 128 SER C N 1
ATOM 2370 C CA . SER C 1 98 ? 0.495 23.852 52.067 1.00 59.27 128 SER C CA 1
ATOM 2371 C C . SER C 1 98 ? 1.541 23.674 53.165 1.00 55.88 128 SER C C 1
ATOM 2372 O O . SER C 1 98 ? 2.512 24.456 53.188 1.00 56.26 128 SER C O 1
ATOM 2375 N N . THR C 1 99 ? 1.323 22.690 54.038 1.00 57.55 129 THR C N 1
ATOM 2376 C CA . THR C 1 99 ? 2.292 22.223 55.065 1.00 59.84 129 THR C CA 1
ATOM 2377 C C . THR C 1 99 ? 2.746 20.815 54.662 1.00 57.97 129 THR C C 1
ATOM 2378 O O . THR C 1 99 ? 1.880 20.000 54.319 1.00 53.35 129 THR C O 1
ATOM 2382 N N . THR C 1 100 ? 4.057 20.560 54.682 1.00 57.41 130 THR C N 1
ATOM 2383 C CA . THR C 1 100 ? 4.665 19.284 54.233 1.00 57.45 130 THR C CA 1
ATOM 2384 C C . THR C 1 100 ? 4.925 18.381 55.445 1.00 57.82 130 THR C C 1
ATOM 2385 O O . THR C 1 100 ? 5.571 18.835 56.404 1.00 55.44 130 THR C O 1
ATOM 2389 N N . LEU C 1 101 ? 4.439 17.140 55.383 1.00 60.31 131 LEU C N 1
ATOM 2390 C CA . LEU C 1 101 ? 4.751 16.064 56.357 1.00 63.12 131 LEU C CA 1
ATOM 2391 C C . LEU C 1 101 ? 5.904 15.233 55.787 1.00 62.85 131 LEU C C 1
ATOM 2392 O O . LEU C 1 101 ? 5.813 14.824 54.615 1.00 70.57 131 LEU C O 1
ATOM 2397 N N . TYR C 1 102 ? 6.955 15.027 56.581 1.00 61.75 132 TYR C N 1
ATOM 2398 C CA . TYR C 1 102 ? 8.057 14.067 56.323 1.00 61.67 132 TYR C CA 1
ATOM 2399 C C . TYR C 1 102 ? 7.948 12.947 57.361 1.00 63.49 132 TYR C C 1
ATOM 2400 O O . TYR C 1 102 ? 8.019 13.255 58.562 1.00 61.99 132 TYR C O 1
ATOM 2409 N N . VAL C 1 103 ? 7.729 11.706 56.912 1.00 67.71 133 VAL C N 1
ATOM 2410 C CA . VAL C 1 103 ? 7.542 10.516 57.794 1.00 66.60 133 VAL C CA 1
ATOM 2411 C C . VAL C 1 103 ? 8.847 9.719 57.830 1.00 69.13 133 VAL C C 1
ATOM 2412 O O . VAL C 1 103 ? 9.542 9.685 56.805 1.00 68.38 133 VAL C O 1
ATOM 2416 N N . THR C 1 104 ? 9.164 9.129 58.986 1.00 76.79 134 THR C N 1
ATOM 2417 C CA . THR C 1 104 ? 10.370 8.290 59.224 1.00 82.18 134 THR C CA 1
ATOM 2418 C C . THR C 1 104 ? 9.997 7.078 60.086 1.00 88.78 134 THR C C 1
ATOM 2419 O O . THR C 1 104 ? 8.901 7.068 60.660 1.00 86.49 134 THR C O 1
ATOM 2423 N N . ASP C 1 105 ? 10.925 6.131 60.222 1.00 99.39 135 ASP C N 1
ATOM 2424 C CA . ASP C 1 105 ? 10.705 4.808 60.866 1.00 102.56 135 ASP C CA 1
ATOM 2425 C C . ASP C 1 105 ? 11.694 4.618 62.025 1.00 102.45 135 ASP C C 1
ATOM 2426 O O . ASP C 1 105 ? 11.280 4.034 63.043 1.00 100.03 135 ASP C O 1
ATOM 2431 N N . VAL C 1 106 ? 12.941 5.085 61.872 1.00 106.36 136 VAL C N 1
ATOM 2432 C CA . VAL C 1 106 ? 14.018 5.003 62.907 1.00 112.83 136 VAL C CA 1
ATOM 2433 C C . VAL C 1 106 ? 13.660 5.955 64.059 1.00 109.96 136 VAL C C 1
ATOM 2434 O O . VAL C 1 106 ? 13.430 7.150 63.779 1.00 108.03 136 VAL C O 1
ATOM 2438 N N . LYS C 1 107 ? 13.620 5.432 65.293 1.00 105.52 137 LYS C N 1
ATOM 2439 C CA . LYS C 1 107 ? 13.290 6.160 66.552 1.00 103.83 137 LYS C CA 1
ATOM 2440 C C . LYS C 1 107 ? 12.210 5.380 67.316 1.00 101.98 137 LYS C C 1
ATOM 2441 O O . LYS C 1 107 ? 11.423 5.910 68.109 1.00 88.20 137 LYS C O 1
ATOM 2443 N N . SER D 1 3 ? 16.952 17.607 92.199 1.00 125.00 33 SER D N 1
ATOM 2444 C CA . SER D 1 3 ? 17.926 16.494 91.961 1.00 124.28 33 SER D CA 1
ATOM 2445 C C . SER D 1 3 ? 19.365 16.945 92.272 1.00 121.95 33 SER D C 1
ATOM 2446 O O . SER D 1 3 ? 20.299 16.355 91.682 1.00 120.67 33 SER D O 1
ATOM 2449 N N . CYS D 1 4 ? 19.543 17.938 93.161 1.00 111.37 34 CYS D N 1
ATOM 2450 C CA . CYS D 1 4 ? 20.857 18.330 93.750 1.00 103.88 34 CYS D CA 1
ATOM 2451 C C . CYS D 1 4 ? 20.670 19.274 94.946 1.00 95.10 34 CYS D C 1
ATOM 2452 O O . CYS D 1 4 ? 19.573 19.840 95.122 1.00 88.35 34 CYS D O 1
ATOM 2455 N N . ASP D 1 5 ? 21.731 19.418 95.742 1.00 94.59 35 ASP D N 1
ATOM 2456 C CA . ASP D 1 5 ? 21.827 20.352 96.898 1.00 86.86 35 ASP D CA 1
ATOM 2457 C C . ASP D 1 5 ? 22.287 21.718 96.389 1.00 79.64 35 ASP D C 1
ATOM 2458 O O . ASP D 1 5 ? 23.185 21.736 95.525 1.00 72.21 35 ASP D O 1
ATOM 2463 N N . VAL D 1 6 ? 21.701 22.801 96.911 1.00 73.31 36 VAL D N 1
ATOM 2464 C CA . VAL D 1 6 ? 22.031 24.207 96.529 1.00 66.97 36 VAL D CA 1
ATOM 2465 C C . VAL D 1 6 ? 23.447 24.521 97.024 1.00 61.57 36 VAL D C 1
ATOM 2466 O O . VAL D 1 6 ? 23.721 24.272 98.219 1.00 59.31 36 VAL D O 1
ATOM 2470 N N . GLN D 1 7 ? 24.306 25.046 96.142 1.00 55.89 37 GLN D N 1
ATOM 2471 C CA . GLN D 1 7 ? 25.728 25.337 96.447 1.00 57.91 37 GLN D CA 1
ATOM 2472 C C . GLN D 1 7 ? 26.102 26.732 95.939 1.00 56.52 37 GLN D C 1
ATOM 2473 O O . GLN D 1 7 ? 25.637 27.124 94.859 1.00 50.76 37 GLN D O 1
ATOM 2479 N N . LEU D 1 8 ? 26.928 27.437 96.716 1.00 54.32 38 LEU D N 1
ATOM 2480 C CA . LEU D 1 8 ? 27.573 28.717 96.336 1.00 54.68 38 LEU D CA 1
ATOM 2481 C C . LEU D 1 8 ? 29.062 28.443 96.131 1.00 52.88 38 LEU D C 1
ATOM 2482 O O . LEU D 1 8 ? 29.714 28.041 97.102 1.00 57.14 38 LEU D O 1
ATOM 2487 N N . TYR D 1 9 ? 29.563 28.629 94.908 1.00 53.66 39 TYR D N 1
ATOM 2488 C CA . TYR D 1 9 ? 30.962 28.309 94.528 1.00 54.74 39 TYR D CA 1
ATOM 2489 C C . TYR D 1 9 ? 31.818 29.577 94.637 1.00 54.62 39 TYR D C 1
ATOM 2490 O O . TYR D 1 9 ? 32.242 30.110 93.599 1.00 59.49 39 TYR D O 1
ATOM 2499 N N . ILE D 1 10 ? 32.012 30.082 95.863 1.00 48.97 40 ILE D N 1
ATOM 2500 C CA . ILE D 1 10 ? 33.090 31.048 96.217 1.00 49.98 40 ILE D CA 1
ATOM 2501 C C . ILE D 1 10 ? 34.164 30.279 96.993 1.00 49.30 40 ILE D C 1
ATOM 2502 O O . ILE D 1 10 ? 33.826 29.678 98.026 1.00 50.24 40 ILE D O 1
ATOM 2507 N N . LYS D 1 11 ? 35.404 30.310 96.509 1.00 45.88 41 LYS D N 1
ATOM 2508 C CA . LYS D 1 11 ? 36.546 29.563 97.083 1.00 47.60 41 LYS D CA 1
ATOM 2509 C C . LYS D 1 11 ? 36.986 30.233 98.385 1.00 49.31 41 LYS D C 1
ATOM 2510 O O . LYS D 1 11 ? 37.116 31.464 98.397 1.00 50.25 41 LYS D O 1
ATOM 2516 N N . ARG D 1 12 ? 37.233 29.448 99.432 1.00 52.49 42 ARG D N 1
ATOM 2517 C CA . ARG D 1 12 ? 37.842 29.941 100.693 1.00 54.58 42 ARG D CA 1
ATOM 2518 C C . ARG D 1 12 ? 39.086 30.766 100.346 1.00 58.59 42 ARG D C 1
ATOM 2519 O O . ARG D 1 12 ? 39.873 30.321 99.467 1.00 52.67 42 ARG D O 1
ATOM 2527 N N . GLN D 1 13 ? 39.233 31.930 101.001 1.00 60.29 43 GLN D N 1
ATOM 2528 C CA . GLN D 1 13 ? 40.387 32.866 100.881 1.00 63.30 43 GLN D CA 1
ATOM 2529 C C . GLN D 1 13 ? 40.399 33.510 99.491 1.00 58.25 43 GLN D C 1
ATOM 2530 O O . GLN D 1 13 ? 41.409 34.140 99.138 1.00 57.94 43 GLN D O 1
ATOM 2536 N N . SER D 1 14 ? 39.298 33.409 98.748 1.00 61.44 44 SER D N 1
ATOM 2537 C CA . SER D 1 14 ? 39.095 34.116 97.458 1.00 62.40 44 SER D CA 1
ATOM 2538 C C . SER D 1 14 ? 39.402 35.606 97.667 1.00 62.33 44 SER D C 1
ATOM 2539 O O . SER D 1 14 ? 39.024 36.153 98.724 1.00 66.94 44 SER D O 1
ATOM 2542 N N . GLU D 1 15 ? 40.083 36.238 96.708 1.00 62.51 45 GLU D N 1
ATOM 2543 C CA . GLU D 1 15 ? 40.355 37.698 96.736 1.00 62.10 45 GLU D CA 1
ATOM 2544 C C . GLU D 1 15 ? 40.377 38.259 95.316 1.00 59.45 45 GLU D C 1
ATOM 2545 O O . GLU D 1 15 ? 40.601 37.499 94.356 1.00 63.72 45 GLU D O 1
ATOM 2551 N N . HIS D 1 16 ? 40.116 39.560 95.213 1.00 59.14 46 HIS D N 1
ATOM 2552 C CA . HIS D 1 16 ? 40.168 40.356 93.961 1.00 61.90 46 HIS D CA 1
ATOM 2553 C C . HIS D 1 16 ? 40.882 41.672 94.252 1.00 60.72 46 HIS D C 1
ATOM 2554 O O . HIS D 1 16 ? 40.551 42.304 95.266 1.00 57.56 46 HIS D O 1
ATOM 2561 N N . SER D 1 17 ? 41.843 42.030 93.398 1.00 62.51 47 SER D N 1
ATOM 2562 C CA . SER D 1 17 ? 42.519 43.351 93.372 1.00 61.00 47 SER D CA 1
ATOM 2563 C C . SER D 1 17 ? 41.881 44.175 92.257 1.00 59.87 47 SER D C 1
ATOM 2564 O O . SER D 1 17 ? 41.873 43.715 91.097 1.00 64.57 47 SER D O 1
ATOM 2567 N N . ILE D 1 18 ? 41.334 45.334 92.609 1.00 61.73 48 ILE D N 1
ATOM 2568 C CA . ILE D 1 18 ? 40.610 46.204 91.645 1.00 66.65 48 ILE D CA 1
ATOM 2569 C C . ILE D 1 18 ? 41.099 47.637 91.855 1.00 69.91 48 ILE D C 1
ATOM 2570 O O . ILE D 1 18 ? 41.554 47.959 92.959 1.00 67.31 48 ILE D O 1
ATOM 2575 N N . LEU D 1 19 ? 41.046 48.431 90.791 1.00 73.23 49 LEU D N 1
ATOM 2576 C CA . LEU D 1 19 ? 41.545 49.822 90.715 1.00 75.46 49 LEU D CA 1
ATOM 2577 C C . LEU D 1 19 ? 40.389 50.777 91.026 1.00 69.76 49 LEU D C 1
ATOM 2578 O O . LEU D 1 19 ? 39.299 50.605 90.421 1.00 65.36 49 LEU D O 1
ATOM 2583 N N . ALA D 1 20 ? 40.585 51.685 91.986 1.00 65.16 50 ALA D N 1
ATOM 2584 C CA . ALA D 1 20 ? 39.601 52.726 92.353 1.00 64.03 50 ALA D CA 1
ATOM 2585 C C . ALA D 1 20 ? 39.184 53.458 91.077 1.00 59.92 50 ALA D C 1
ATOM 2586 O O . ALA D 1 20 ? 40.101 53.845 90.321 1.00 60.42 50 ALA D O 1
ATOM 2588 N N . GLY D 1 21 ? 37.880 53.592 90.826 1.00 62.44 51 GLY D N 1
ATOM 2589 C CA . GLY D 1 21 ? 37.371 54.323 89.649 1.00 68.42 51 GLY D CA 1
ATOM 2590 C C . GLY D 1 21 ? 36.925 53.410 88.521 1.00 70.15 51 GLY D C 1
ATOM 2591 O O . GLY D 1 21 ? 36.121 53.879 87.699 1.00 71.48 51 GLY D O 1
ATOM 2592 N N . ASP D 1 22 ? 37.447 52.179 88.465 1.00 73.04 52 ASP D N 1
ATOM 2593 C CA . ASP D 1 22 ? 37.011 51.133 87.497 1.00 77.86 52 ASP D CA 1
ATOM 2594 C C . ASP D 1 22 ? 35.742 50.461 88.003 1.00 73.28 52 ASP D C 1
ATOM 2595 O O . ASP D 1 22 ? 35.604 50.226 89.202 1.00 69.23 52 ASP D O 1
ATOM 2600 N N . PRO D 1 23 ? 34.778 50.141 87.110 1.00 69.77 53 PRO D N 1
ATOM 2601 C CA . PRO D 1 23 ? 33.587 49.399 87.516 1.00 68.14 53 PRO D CA 1
ATOM 2602 C C . PRO D 1 23 ? 33.989 47.939 87.765 1.00 63.00 53 PRO D C 1
ATOM 2603 O O . PRO D 1 23 ? 35.057 47.538 87.300 1.00 60.72 53 PRO D O 1
ATOM 2607 N N . PHE D 1 24 ? 33.172 47.193 88.508 1.00 60.66 54 PHE D N 1
ATOM 2608 C CA . PHE D 1 24 ? 33.473 45.794 88.902 1.00 59.89 54 PHE D CA 1
ATOM 2609 C C . PHE D 1 24 ? 32.174 45.042 89.191 1.00 59.07 54 PHE D C 1
ATOM 2610 O O . PHE D 1 24 ? 31.184 45.642 89.654 1.00 60.71 54 PHE D O 1
ATOM 2618 N N . GLU D 1 25 ? 32.202 43.739 88.924 1.00 59.59 55 GLU D N 1
ATOM 2619 C CA . GLU D 1 25 ? 31.070 42.795 89.112 1.00 58.02 55 GLU D CA 1
ATOM 2620 C C . GLU D 1 25 ? 31.547 41.663 90.020 1.00 52.98 55 GLU D C 1
ATOM 2621 O O . GLU D 1 25 ? 32.396 40.895 89.582 1.00 52.73 55 GLU D O 1
ATOM 2627 N N . LEU D 1 26 ? 31.039 41.602 91.251 1.00 53.31 56 LEU D N 1
ATOM 2628 C CA . LEU D 1 26 ? 31.367 40.526 92.221 1.00 54.46 56 LEU D CA 1
ATOM 2629 C C . LEU D 1 26 ? 30.302 39.443 92.078 1.00 54.40 56 LEU D C 1
ATOM 2630 O O . LEU D 1 26 ? 29.111 39.755 92.254 1.00 56.36 56 LEU D O 1
ATOM 2635 N N . GLU D 1 27 ? 30.723 38.227 91.733 1.00 54.05 57 GLU D N 1
ATOM 2636 C CA . GLU D 1 27 ? 29.820 37.118 91.340 1.00 55.80 57 GLU D CA 1
ATOM 2637 C C . GLU D 1 27 ? 29.709 36.123 92.490 1.00 52.24 57 GLU D C 1
ATOM 2638 O O . GLU D 1 27 ? 30.756 35.724 93.040 1.00 49.09 57 GLU D O 1
ATOM 2644 N N . CYS D 1 28 ? 28.467 35.779 92.838 1.00 51.05 58 CYS D N 1
ATOM 2645 C CA . CYS D 1 28 ? 28.098 34.596 93.645 1.00 52.17 58 CYS D CA 1
ATOM 2646 C C . CYS D 1 28 ? 27.603 33.510 92.693 1.00 53.39 58 CYS D C 1
ATOM 2647 O O . CYS D 1 28 ? 26.481 33.583 92.196 1.00 50.93 58 CYS D O 1
ATOM 2650 N N . PRO D 1 29 ? 28.440 32.506 92.345 1.00 52.71 59 PRO D N 1
ATOM 2651 C CA . PRO D 1 29 ? 28.020 31.438 91.445 1.00 51.39 59 PRO D CA 1
ATOM 2652 C C . PRO D 1 29 ? 27.133 30.447 92.213 1.00 52.79 59 PRO D C 1
ATOM 2653 O O . PRO D 1 29 ? 27.611 29.864 93.176 1.00 50.86 59 PRO D O 1
ATOM 2657 N N . VAL D 1 30 ? 25.877 30.302 91.779 1.00 52.28 60 VAL D N 1
ATOM 2658 C CA . VAL D 1 30 ? 24.819 29.498 92.459 1.00 53.38 60 VAL D CA 1
ATOM 2659 C C . VAL D 1 30 ? 24.507 28.267 91.605 1.00 54.70 60 VAL D C 1
ATOM 2660 O O . VAL D 1 30 ? 24.135 28.446 90.427 1.00 57.00 60 VAL D O 1
ATOM 2664 N N . LYS D 1 31 ? 24.651 27.078 92.188 1.00 57.82 61 LYS D N 1
ATOM 2665 C CA . LYS D 1 31 ? 24.106 25.806 91.652 1.00 60.67 61 LYS D CA 1
ATOM 2666 C C . LYS D 1 31 ? 22.770 25.543 92.347 1.00 59.77 61 LYS D C 1
ATOM 2667 O O . LYS D 1 31 ? 22.761 25.445 93.581 1.00 61.16 61 LYS D O 1
ATOM 2673 N N . TYR D 1 32 ? 21.693 25.465 91.572 1.00 59.14 62 TYR D N 1
ATOM 2674 C CA . TYR D 1 32 ? 20.316 25.147 92.024 1.00 62.89 62 TYR D CA 1
ATOM 2675 C C . TYR D 1 32 ? 19.655 24.337 90.909 1.00 69.14 62 TYR D C 1
ATOM 2676 O O . TYR D 1 32 ? 19.995 24.541 89.720 1.00 73.05 62 TYR D O 1
ATOM 2685 N N . CYS D 1 33 ? 18.776 23.412 91.299 1.00 77.70 63 CYS D N 1
ATOM 2686 C CA . CYS D 1 33 ? 18.208 22.345 90.428 1.00 81.56 63 CYS D CA 1
ATOM 2687 C C . CYS D 1 33 ? 16.684 22.475 90.336 1.00 77.18 63 CYS D C 1
ATOM 2688 O O . CYS D 1 33 ? 16.097 21.856 89.427 1.00 85.05 63 CYS D O 1
ATOM 2691 N N . ALA D 1 34 ? 16.063 23.279 91.198 1.00 75.54 64 ALA D N 1
ATOM 2692 C CA . ALA D 1 34 ? 14.596 23.433 91.301 1.00 79.22 64 ALA D CA 1
ATOM 2693 C C . ALA D 1 34 ? 14.184 24.914 91.215 1.00 73.58 64 ALA D C 1
ATOM 2694 O O . ALA D 1 34 ? 14.443 25.534 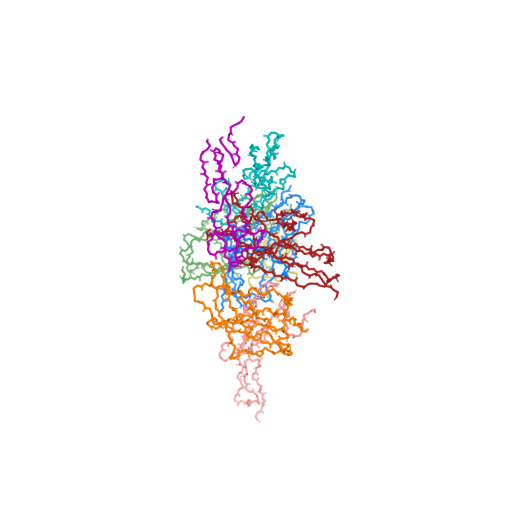90.168 1.00 76.84 64 ALA D O 1
ATOM 2696 N N . ASN D 1 35 ? 13.527 25.437 92.250 1.00 69.65 65 ASN D N 1
ATOM 2697 C CA . ASN D 1 35 ? 13.235 26.878 92.433 1.00 73.78 65 ASN D CA 1
ATOM 2698 C C . ASN D 1 35 ? 14.540 27.617 92.738 1.00 75.06 65 ASN D C 1
ATOM 2699 O O . ASN D 1 35 ? 15.277 27.172 93.650 1.00 75.41 65 ASN D O 1
ATOM 2704 N N . ARG D 1 36 ? 14.805 28.702 92.005 1.00 70.24 66 ARG D N 1
ATOM 2705 C CA . ARG D 1 36 ? 15.975 29.596 92.216 1.00 67.17 66 ARG D CA 1
ATOM 2706 C C . ARG D 1 36 ? 15.901 30.234 93.600 1.00 62.21 66 ARG D C 1
ATOM 2707 O O . ARG D 1 36 ? 14.932 30.920 93.903 1.00 66.63 66 ARG D O 1
ATOM 2715 N N . PRO D 1 37 ? 16.918 30.056 94.474 1.00 60.82 67 PRO D N 1
ATOM 2716 C CA . PRO D 1 37 ? 16.842 30.597 95.828 1.00 61.71 67 PRO D CA 1
ATOM 2717 C C . PRO D 1 37 ? 16.951 32.126 95.852 1.00 59.75 67 PRO D C 1
ATOM 2718 O O . PRO D 1 37 ? 17.397 32.699 94.887 1.00 58.58 67 PRO D O 1
ATOM 2722 N N . HIS D 1 38 ? 16.486 32.738 96.943 1.00 61.62 68 HIS D N 1
ATOM 2723 C CA . HIS D 1 38 ? 16.642 34.185 97.240 1.00 64.19 68 HIS D CA 1
ATOM 2724 C C . HIS D 1 38 ? 18.046 34.391 97.800 1.00 64.35 68 HIS D C 1
ATOM 2725 O O . HIS D 1 38 ? 18.323 33.825 98.880 1.00 65.97 68 HIS D O 1
ATOM 2732 N N . VAL D 1 39 ? 18.905 35.118 97.085 1.00 61.06 69 VAL D N 1
ATOM 2733 C CA . VAL D 1 39 ? 20.324 35.299 97.497 1.00 62.84 69 VAL D CA 1
ATOM 2734 C C . VAL D 1 39 ? 20.550 36.784 97.778 1.00 58.63 69 VAL D C 1
ATOM 2735 O O . VAL D 1 39 ? 19.919 37.612 97.126 1.00 58.48 69 VAL D O 1
ATOM 2739 N N . THR D 1 40 ? 21.384 37.076 98.773 1.00 56.34 70 THR D N 1
ATOM 2740 C CA . THR D 1 40 ? 21.723 38.441 99.232 1.00 54.39 70 THR D CA 1
ATOM 2741 C C . THR D 1 40 ? 23.228 38.498 99.494 1.00 56.46 70 THR D C 1
ATOM 2742 O O . THR D 1 40 ? 23.784 37.489 99.975 1.00 63.28 70 THR D O 1
ATOM 2746 N N . TRP D 1 41 ? 23.840 39.642 99.197 1.00 57.18 71 TRP D N 1
ATOM 2747 C CA . TRP D 1 41 ? 25.240 39.974 99.554 1.00 52.16 71 TRP D CA 1
ATOM 2748 C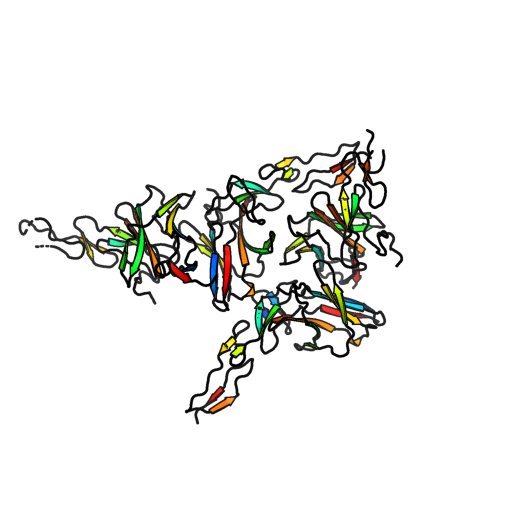 C . TRP D 1 41 ? 25.267 40.670 100.911 1.00 50.39 71 TRP D C 1
ATOM 2749 O O . TRP D 1 41 ? 24.283 41.335 101.240 1.00 50.45 71 TRP D O 1
ATOM 2760 N N . CYS D 1 42 ? 26.369 40.524 101.644 1.00 50.09 72 CYS D N 1
ATOM 2761 C CA . CYS D 1 42 ? 26.642 41.253 102.903 1.00 53.07 72 CYS D CA 1
ATOM 2762 C C . CYS D 1 42 ? 28.151 41.466 103.045 1.00 55.92 72 CYS D C 1
ATOM 2763 O O . CYS D 1 42 ? 28.926 40.703 102.431 1.00 54.31 72 CYS D O 1
ATOM 2766 N N . LYS D 1 43 ? 28.540 42.497 103.803 1.00 58.94 73 LYS D N 1
ATOM 2767 C CA . LYS D 1 43 ? 29.957 42.877 104.036 1.00 57.90 73 LYS D CA 1
ATOM 2768 C C . LYS D 1 43 ? 30.279 42.637 105.511 1.00 60.79 73 LYS D C 1
ATOM 2769 O O . LYS D 1 43 ? 29.502 43.100 106.373 1.00 65.67 73 LYS D O 1
ATOM 2775 N N . LEU D 1 44 ? 31.359 41.907 105.787 1.00 62.84 74 LEU D N 1
ATOM 2776 C CA . LEU D 1 44 ? 31.800 41.584 107.170 1.00 70.82 74 LEU D CA 1
ATOM 2777 C C . LEU D 1 44 ? 32.327 42.855 107.838 1.00 71.60 74 LEU D C 1
ATOM 2778 O O . LEU D 1 44 ? 33.139 43.547 107.208 1.00 78.08 74 LEU D O 1
ATOM 2783 N N . ASN D 1 45 ? 31.817 43.169 109.029 1.00 76.62 75 ASN D N 1
ATOM 2784 C CA . ASN D 1 45 ? 32.382 44.133 110.004 1.00 86.67 75 ASN D CA 1
ATOM 2785 C C . ASN D 1 45 ? 32.648 43.314 111.266 1.00 88.48 75 ASN D C 1
ATOM 2786 O O . ASN D 1 45 ? 31.668 42.835 111.859 1.00 80.49 75 ASN D O 1
ATOM 2791 N N . GLY D 1 46 ? 33.915 43.115 111.629 1.00 97.29 76 GLY D N 1
ATOM 2792 C CA . GLY D 1 46 ? 34.326 42.104 112.619 1.00 107.48 76 GLY D CA 1
ATOM 2793 C C . GLY D 1 46 ? 33.777 40.736 112.259 1.00 115.57 76 GLY D C 1
ATOM 2794 O O . GLY D 1 46 ? 34.204 40.182 111.224 1.00 117.42 76 GLY D O 1
ATOM 2795 N N . THR D 1 47 ? 32.861 40.221 113.084 1.00 124.59 77 THR D N 1
ATOM 2796 C CA . THR D 1 47 ? 32.244 38.877 112.949 1.00 127.36 77 THR D CA 1
ATOM 2797 C C . THR D 1 47 ? 30.726 39.045 112.808 1.00 125.06 77 THR D C 1
ATOM 2798 O O . THR D 1 47 ? 29.975 38.329 113.496 1.00 121.47 77 THR D O 1
ATOM 2802 N N . THR D 1 48 ? 30.304 39.984 111.959 1.00 116.34 78 THR D N 1
ATOM 2803 C CA . THR D 1 48 ? 28.885 40.333 111.674 1.00 103.41 78 THR D CA 1
ATOM 2804 C C . THR D 1 48 ? 28.780 40.729 110.196 1.00 89.96 78 THR D C 1
ATOM 2805 O O . THR D 1 48 ? 29.564 41.594 109.762 1.00 86.31 78 THR D O 1
ATOM 2809 N N . CYS D 1 49 ? 27.863 40.118 109.449 1.00 83.23 79 CYS D N 1
ATOM 2810 C CA . CYS D 1 49 ? 27.682 40.351 107.991 1.00 78.21 79 CYS D CA 1
ATOM 2811 C C . CYS D 1 49 ? 26.514 41.318 107.764 1.00 69.90 79 CYS D C 1
ATOM 2812 O O . CYS D 1 49 ? 25.363 40.868 107.753 1.00 65.30 79 CYS D O 1
ATOM 2815 N N . VAL D 1 50 ? 26.809 42.606 107.601 1.00 72.89 80 VAL D N 1
ATOM 2816 C CA . VAL D 1 50 ? 25.772 43.653 107.354 1.00 77.75 80 VAL D CA 1
ATOM 2817 C C . VAL D 1 50 ? 25.242 43.460 105.929 1.00 73.41 80 VAL D C 1
ATOM 2818 O O . VAL D 1 50 ? 26.012 43.672 104.980 1.00 70.96 80 VAL D O 1
ATOM 2822 N N . LYS D 1 51 ? 23.974 43.065 105.792 1.00 74.73 81 LYS D N 1
ATOM 2823 C CA . LYS D 1 51 ? 23.278 42.922 104.483 1.00 82.64 81 LYS D CA 1
ATOM 2824 C C . LYS D 1 51 ? 23.463 44.214 103.675 1.00 83.16 81 LYS D C 1
ATOM 2825 O O . LYS D 1 51 ? 23.588 45.285 104.286 1.00 94.31 81 LYS D O 1
ATOM 2831 N N . LEU D 1 52 ? 23.508 44.101 102.348 1.00 85.85 82 LEU D N 1
ATOM 2832 C CA . LEU D 1 52 ? 23.615 45.242 101.401 1.00 92.24 82 LEU D CA 1
ATOM 2833 C C . LEU D 1 52 ? 22.256 45.446 100.734 1.00 99.33 82 LEU D C 1
ATOM 2834 O O . LEU D 1 52 ? 21.395 44.550 100.851 1.00 108.89 82 LEU D O 1
ATOM 2839 N N . GLU D 1 53 ? 22.077 46.588 100.067 1.00 113.91 83 GLU D N 1
ATOM 2840 C CA . GLU D 1 53 ? 20.807 46.984 99.407 1.00 117.89 83 GLU D CA 1
ATOM 2841 C C . GLU D 1 53 ? 20.769 46.361 98.005 1.00 122.75 83 GLU D C 1
ATOM 2842 O O . GLU D 1 53 ? 21.846 46.165 97.399 1.00 125.90 83 GLU D O 1
ATOM 2848 N N . ASP D 1 54 ? 19.564 46.100 97.497 1.00 127.52 84 ASP D N 1
ATOM 2849 C CA . ASP D 1 54 ? 19.319 45.466 96.168 1.00 126.84 84 ASP D CA 1
ATOM 2850 C C . ASP D 1 54 ? 19.351 46.525 95.050 1.00 129.58 84 ASP D C 1
ATOM 2851 O O . ASP D 1 54 ? 19.049 46.147 93.898 1.00 119.95 84 ASP D O 1
ATOM 2856 N N . ARG D 1 55 ? 19.661 47.782 95.384 1.00 142.34 85 ARG D N 1
ATOM 2857 C CA . ARG D 1 55 ? 19.790 48.900 94.419 1.00 142.31 85 ARG D CA 1
ATOM 2858 C C . ARG D 1 55 ? 20.557 48.424 93.183 1.00 133.92 85 ARG D C 1
ATOM 2859 O O . ARG D 1 55 ? 20.090 48.769 92.100 1.00 137.40 85 ARG D O 1
ATOM 2867 N N . GLN D 1 56 ? 21.649 47.664 93.345 1.00 115.39 86 GLN D N 1
ATOM 2868 C CA . GLN D 1 56 ? 22.548 47.275 92.229 1.00 112.37 86 GLN D CA 1
ATOM 2869 C C . GLN D 1 56 ? 23.055 45.839 92.470 1.00 96.59 86 GLN D C 1
ATOM 2870 O O . GLN D 1 56 ? 24.276 45.615 92.621 1.00 89.15 86 GLN D O 1
ATOM 2876 N N . THR D 1 57 ? 22.124 44.894 92.347 1.00 82.97 87 THR D N 1
ATOM 2877 C CA . THR D 1 57 ? 22.387 43.446 92.142 1.00 76.83 87 THR D CA 1
ATOM 2878 C C . THR D 1 57 ? 21.576 42.958 90.940 1.00 70.62 87 THR D C 1
ATOM 2879 O O . THR D 1 57 ? 20.521 43.555 90.665 1.00 71.72 87 THR D O 1
ATOM 2883 N N . SER D 1 58 ? 22.055 41.914 90.264 1.00 66.00 88 SER D N 1
ATOM 2884 C CA . SER D 1 58 ? 21.390 41.297 89.086 1.00 65.05 88 SER D CA 1
ATOM 2885 C C . SER D 1 58 ? 21.735 39.807 89.006 1.00 61.72 88 SER D C 1
ATOM 2886 O O . SER D 1 58 ? 22.719 39.392 89.655 1.00 62.38 88 SER D O 1
ATOM 2889 N N . TRP D 1 59 ? 20.977 39.072 88.191 1.00 58.37 89 TRP D N 1
ATOM 2890 C CA . TRP D 1 59 ? 21.216 37.650 87.847 1.00 58.14 89 TRP D CA 1
ATOM 2891 C C . TRP D 1 59 ? 21.698 37.548 86.400 1.00 62.13 89 TRP D C 1
ATOM 2892 O O . TRP D 1 59 ? 21.143 38.254 85.537 1.00 71.04 89 TRP D O 1
ATOM 2903 N N . LYS D 1 60 ? 22.686 36.692 86.156 1.00 63.84 90 LYS D N 1
ATOM 2904 C CA . LYS D 1 60 ? 23.013 36.190 84.802 1.00 67.91 90 LYS D CA 1
ATOM 2905 C C . LYS D 1 60 ? 22.993 34.665 84.892 1.00 65.48 90 LYS D C 1
ATOM 2906 O O . LYS D 1 60 ? 23.814 34.096 85.641 1.00 60.28 90 LYS D O 1
ATOM 2912 N N . GLU D 1 61 ? 22.033 34.043 84.206 1.00 66.61 91 GLU D N 1
ATOM 2913 C CA . GLU D 1 61 ? 21.752 32.589 84.283 1.00 65.41 91 GLU D CA 1
ATOM 2914 C C . GLU D 1 61 ? 22.490 31.906 83.132 1.00 61.01 91 GLU D C 1
ATOM 2915 O O . GLU D 1 61 ? 22.465 32.450 82.021 1.00 58.15 91 GLU D O 1
ATOM 2921 N N . GLU D 1 62 ? 23.168 30.797 83.418 1.00 62.17 92 GLU D N 1
ATOM 2922 C CA . GLU D 1 62 ? 23.923 29.987 82.435 1.00 69.63 92 GLU D CA 1
ATOM 2923 C C . GLU D 1 62 ? 23.417 28.547 82.557 1.00 69.84 92 GLU D C 1
ATOM 2924 O O . GLU D 1 62 ? 22.628 28.288 83.485 1.00 65.78 92 GLU D O 1
ATOM 2930 N N . LYS D 1 63 ? 23.854 27.663 81.660 1.00 72.68 93 LYS D N 1
ATOM 2931 C CA . LYS D 1 63 ? 23.303 26.289 81.512 1.00 80.29 93 LYS D CA 1
ATOM 2932 C C . LYS D 1 63 ? 23.334 25.570 82.870 1.00 78.41 93 LYS D C 1
ATOM 2933 O O . LYS D 1 63 ? 22.258 25.165 83.354 1.00 79.02 93 LYS D O 1
ATOM 2939 N N . ASN D 1 64 ? 24.517 25.424 83.467 1.00 75.21 94 ASN D N 1
ATOM 2940 C CA . ASN D 1 64 ? 24.751 24.502 84.616 1.00 77.35 94 ASN D CA 1
ATOM 2941 C C . ASN D 1 64 ? 25.066 25.282 85.898 1.00 70.84 94 ASN D C 1
ATOM 2942 O O . ASN D 1 64 ? 25.204 24.641 86.952 1.00 72.28 94 ASN D O 1
ATOM 2947 N N . ILE D 1 65 ? 25.178 26.610 85.813 1.00 66.45 95 ILE D N 1
ATOM 2948 C CA . ILE D 1 65 ? 25.397 27.495 86.991 1.00 59.77 95 ILE D CA 1
ATOM 2949 C C . ILE D 1 65 ? 24.808 28.874 86.690 1.00 56.93 95 ILE D C 1
ATOM 2950 O O . ILE D 1 65 ? 24.632 29.203 85.518 1.00 57.15 95 ILE D O 1
ATOM 2955 N N . SER D 1 66 ? 24.474 29.623 87.735 1.00 54.54 96 SER D N 1
ATOM 2956 C CA . SER D 1 66 ? 23.889 30.984 87.653 1.00 56.81 96 SER D CA 1
ATOM 2957 C C . SER D 1 66 ? 24.678 31.925 88.559 1.00 52.31 96 SER D C 1
ATOM 2958 O O . SER D 1 66 ? 25.108 31.488 89.634 1.00 46.99 96 SER D O 1
ATOM 2961 N N . PHE D 1 67 ? 24.858 33.165 88.112 1.00 50.84 97 PHE D N 1
ATOM 2962 C CA . PHE D 1 67 ? 25.678 34.194 88.796 1.00 51.87 97 PHE D CA 1
ATOM 2963 C C . PHE D 1 67 ? 24.757 35.278 89.346 1.00 51.44 97 PHE D C 1
ATOM 2964 O O . PHE D 1 67 ? 24.001 35.863 88.565 1.00 52.19 97 PHE D O 1
ATOM 2972 N N . PHE D 1 68 ? 24.783 35.480 90.661 1.00 52.49 98 PHE D N 1
ATOM 2973 C CA . PHE D 1 68 ? 24.149 36.635 91.344 1.00 52.37 98 PHE D CA 1
ATOM 2974 C C . PHE D 1 68 ? 25.241 37.675 91.568 1.00 54.40 98 PHE D C 1
ATOM 2975 O O . PHE D 1 68 ? 26.203 37.378 92.304 1.00 57.63 98 PHE D O 1
ATOM 2983 N N . ILE D 1 69 ? 25.108 38.836 90.933 1.00 54.46 99 ILE D N 1
ATOM 2984 C CA . ILE D 1 69 ? 26.205 39.838 90.815 1.00 54.57 99 ILE D CA 1
ATOM 2985 C C . ILE D 1 69 ? 25.932 41.010 91.756 1.00 56.23 99 ILE D C 1
ATOM 2986 O O . ILE D 1 69 ? 24.792 41.495 91.776 1.00 61.65 99 ILE D O 1
ATOM 2991 N N . LEU D 1 70 ? 26.949 41.421 92.513 1.00 57.64 100 LEU D N 1
ATOM 2992 C CA . LEU D 1 70 ? 26.988 42.723 93.223 1.00 57.41 100 LEU D CA 1
ATOM 2993 C C . LEU D 1 70 ? 27.781 43.715 92.357 1.00 55.33 100 LEU D C 1
ATOM 2994 O O . LEU D 1 70 ? 28.981 43.473 92.128 1.00 52.04 100 LEU D O 1
ATOM 2999 N N . HIS D 1 71 ? 27.126 44.766 91.865 1.00 55.63 101 HIS D N 1
ATOM 3000 C CA . HIS D 1 71 ? 27.719 45.789 90.954 1.00 57.53 101 HIS D CA 1
ATOM 3001 C C . HIS D 1 71 ? 28.388 46.911 91.756 1.00 57.57 101 HIS D C 1
ATOM 3002 O O . HIS D 1 71 ? 27.732 47.445 92.664 1.00 67.34 101 HIS D O 1
ATOM 3009 N N . PHE D 1 72 ? 29.636 47.229 91.434 1.00 54.34 102 PHE D N 1
ATOM 3010 C CA . PHE D 1 72 ? 30.374 48.414 91.933 1.00 57.60 102 PHE D CA 1
ATOM 3011 C C . PHE D 1 72 ? 30.514 49.409 90.778 1.00 61.96 102 PHE D C 1
ATOM 3012 O O . PHE D 1 72 ? 31.222 49.091 89.803 1.00 65.93 102 PHE D O 1
ATOM 3020 N N . GLU D 1 73 ? 29.830 50.553 90.863 1.00 64.97 103 GLU D N 1
ATOM 3021 C CA . GLU D 1 73 ? 29.716 51.537 89.751 1.00 68.27 103 GLU D CA 1
ATOM 3022 C C . GLU D 1 73 ? 30.089 52.933 90.243 1.00 64.76 103 GLU D C 1
ATOM 3023 O O . GLU D 1 73 ? 29.214 53.755 90.498 1.00 63.99 103 GLU D O 1
ATOM 3029 N N . PRO D 1 74 ? 31.393 53.256 90.400 1.00 63.34 104 PRO D N 1
ATOM 3030 C CA . PRO D 1 74 ? 32.486 52.289 90.324 1.00 64.08 104 PRO D CA 1
ATOM 3031 C C . PRO D 1 74 ? 32.954 51.786 91.696 1.00 64.84 104 PRO D C 1
ATOM 3032 O O . PRO D 1 74 ? 32.371 52.160 92.682 1.00 60.38 104 PRO D O 1
ATOM 3036 N N . VAL D 1 75 ? 34.005 50.968 91.715 1.00 64.76 105 VAL D N 1
ATOM 3037 C CA . VAL D 1 75 ? 34.721 50.559 92.957 1.00 64.59 105 VAL D CA 1
ATOM 3038 C C . VAL D 1 75 ? 35.339 51.818 93.560 1.00 65.74 105 VAL D C 1
ATOM 3039 O O . VAL D 1 75 ? 35.907 52.618 92.774 1.00 75.07 105 VAL D O 1
ATOM 3043 N N . LEU D 1 76 ? 35.208 51.978 94.883 1.00 63.84 106 LEU D N 1
ATOM 3044 C CA . LEU D 1 76 ? 35.866 53.072 95.636 1.00 61.83 106 LEU D CA 1
ATOM 3045 C C . LEU D 1 76 ? 36.661 52.455 96.779 1.00 61.28 106 LEU D C 1
ATOM 3046 O O . LEU D 1 76 ? 36.362 51.357 97.222 1.00 64.55 106 LEU D O 1
ATOM 3051 N N . PRO D 1 77 ? 37.678 53.168 97.313 1.00 61.25 107 PRO D N 1
ATOM 3052 C CA . PRO D 1 77 ? 38.449 52.717 98.467 1.00 61.58 107 PRO D CA 1
ATOM 3053 C C . PRO D 1 77 ? 37.612 52.255 99.661 1.00 63.43 107 PRO D C 1
ATOM 3054 O O . PRO D 1 77 ? 38.102 51.428 100.368 1.00 66.27 107 PRO D O 1
ATOM 3058 N N . ASN D 1 78 ? 36.408 52.794 99.853 1.00 63.21 108 ASN D N 1
ATOM 3059 C CA . ASN D 1 78 ? 35.460 52.427 100.947 1.00 64.57 108 ASN D CA 1
ATOM 3060 C C . ASN D 1 78 ? 34.994 50.962 100.814 1.00 67.91 108 ASN D C 1
ATOM 3061 O O . ASN D 1 78 ? 34.575 50.335 101.814 1.00 70.00 108 ASN D O 1
ATOM 3066 N N . ASP D 1 79 ? 35.005 50.474 99.575 1.00 67.74 109 ASP D N 1
ATOM 3067 C CA . ASP D 1 79 ? 34.490 49.132 99.189 1.00 61.66 109 ASP D CA 1
ATOM 3068 C C . ASP D 1 79 ? 35.505 48.048 99.587 1.00 60.13 109 ASP D C 1
ATOM 3069 O O . ASP D 1 79 ? 35.134 46.868 99.561 1.00 58.46 109 ASP D O 1
ATOM 3074 N N . ASN D 1 80 ? 36.735 48.422 99.947 1.00 61.75 110 ASN D N 1
ATOM 3075 C CA . ASN D 1 80 ? 37.760 47.517 100.533 1.00 65.45 110 ASN D CA 1
ATOM 3076 C C . ASN D 1 80 ? 37.113 46.723 101.672 1.00 62.01 110 ASN D C 1
ATOM 3077 O O . ASN D 1 80 ? 36.390 47.338 102.482 1.00 67.03 110 ASN D O 1
ATOM 3082 N N . GLY D 1 81 ? 37.343 45.405 101.715 1.00 59.09 111 GLY D N 1
ATOM 3083 C CA . GLY D 1 81 ? 36.839 44.527 102.786 1.00 57.37 111 GLY D CA 1
ATOM 3084 C C . GLY D 1 81 ? 36.347 43.183 102.264 1.00 56.13 111 GLY D C 1
ATOM 3085 O O . GLY D 1 81 ? 36.611 42.862 101.092 1.00 60.85 111 GLY D O 1
ATOM 3086 N N . SER D 1 82 ? 35.666 42.426 103.125 1.00 52.92 112 SER D N 1
ATOM 3087 C CA . SER D 1 82 ? 35.257 41.016 102.916 1.00 54.57 112 SER D CA 1
ATOM 3088 C C . SER D 1 82 ? 33.746 40.929 102.700 1.00 53.00 112 SER D C 1
ATOM 3089 O O . SER D 1 82 ? 32.999 41.560 103.465 1.00 52.35 112 SER D O 1
ATOM 3092 N N . TYR D 1 83 ? 33.326 40.142 101.710 1.00 49.86 113 TYR D N 1
ATOM 3093 C CA . TYR D 1 83 ? 31.908 39.982 101.309 1.00 50.41 113 TYR D CA 1
ATOM 3094 C C . TYR D 1 83 ? 31.545 38.495 101.337 1.00 50.12 113 TYR D C 1
ATOM 3095 O O . TYR D 1 83 ? 32.364 37.675 100.906 1.00 49.76 113 TYR D O 1
ATOM 3104 N N . ARG D 1 84 ? 30.369 38.185 101.880 1.00 49.80 114 ARG D N 1
ATOM 3105 C CA . ARG D 1 84 ? 29.740 36.843 101.862 1.00 52.94 114 ARG D CA 1
ATOM 3106 C C . ARG D 1 84 ? 28.484 36.937 101.004 1.00 53.82 114 ARG D C 1
ATOM 3107 O O . ARG D 1 84 ? 27.927 38.033 100.883 1.00 54.16 114 ARG D O 1
ATOM 3115 N N . CYS D 1 85 ? 28.046 35.812 100.458 1.00 57.71 115 CYS D N 1
ATOM 3116 C CA . CYS D 1 85 ? 26.759 35.690 99.739 1.00 56.72 115 CYS D CA 1
ATOM 3117 C C . CYS D 1 85 ? 25.958 34.552 100.395 1.00 51.95 115 CYS D C 1
ATOM 3118 O O . CYS D 1 85 ? 26.580 33.574 100.850 1.00 50.82 115 CYS D O 1
ATOM 3121 N N . SER D 1 86 ? 24.639 34.716 100.517 1.00 50.26 116 SER D N 1
ATOM 3122 C CA . SER D 1 86 ? 23.726 33.793 101.246 1.00 51.53 116 SER D CA 1
ATOM 3123 C C . SER D 1 86 ? 22.497 33.511 100.388 1.00 49.19 116 SER D C 1
ATOM 3124 O O . SER D 1 86 ? 22.039 34.444 99.722 1.00 49.23 116 SER D O 1
ATOM 3127 N N . ALA D 1 87 ? 21.992 32.276 100.431 1.00 50.92 117 ALA D N 1
ATOM 3128 C CA . ALA D 1 87 ? 20.828 31.806 99.644 1.00 55.02 117 ALA D CA 1
ATOM 3129 C C . ALA D 1 87 ? 19.788 31.190 100.583 1.00 55.71 117 ALA D C 1
ATOM 3130 O O . ALA D 1 87 ? 20.190 30.388 101.446 1.00 53.87 117 ALA D O 1
ATOM 3132 N N . ASN D 1 88 ? 18.511 31.558 100.414 1.00 62.38 118 ASN D N 1
ATOM 3133 C CA . ASN D 1 88 ? 17.342 30.986 101.142 1.00 72.51 118 ASN D CA 1
ATOM 3134 C C . ASN D 1 88 ? 16.569 30.054 100.208 1.00 76.30 118 ASN D C 1
ATOM 3135 O O . ASN D 1 88 ? 15.964 30.566 99.261 1.00 86.89 118 ASN D O 1
ATOM 3140 N N . PHE D 1 89 ? 16.675 28.756 100.466 1.00 81.96 119 PHE D N 1
ATOM 3141 C CA . PHE D 1 89 ? 15.913 27.728 99.731 1.00 83.03 119 PHE D CA 1
ATOM 3142 C C . PHE D 1 89 ? 15.131 26.946 100.776 1.00 80.57 119 PHE D C 1
ATOM 3143 O O . PHE D 1 89 ? 15.759 26.290 101.599 1.00 80.35 119 PHE D O 1
ATOM 3151 N N . GLN D 1 90 ? 13.808 27.051 100.746 1.00 82.43 120 GLN D N 1
ATOM 3152 C CA . GLN D 1 90 ? 12.955 26.319 101.708 1.00 79.56 120 GLN D CA 1
ATOM 3153 C C . GLN D 1 90 ? 13.403 26.652 103.129 1.00 71.75 120 GLN D C 1
ATOM 3154 O O . GLN D 1 90 ? 13.491 27.826 103.429 1.00 78.11 120 GLN D O 1
ATOM 3160 N N . SER D 1 91 ? 13.680 25.647 103.952 1.00 66.61 121 SER D N 1
ATOM 3161 C CA . SER D 1 91 ? 14.087 25.869 105.361 1.00 69.73 121 SER D CA 1
ATOM 3162 C C . SER D 1 91 ? 15.606 25.933 105.441 1.00 69.82 121 SER D C 1
ATOM 3163 O O . SER D 1 91 ? 16.141 25.918 106.540 1.00 70.05 121 SER D O 1
ATOM 3166 N N . ASN D 1 92 ? 16.253 25.975 104.289 1.00 65.87 122 ASN D N 1
ATOM 3167 C CA . ASN D 1 92 ? 17.735 25.965 104.227 1.00 65.49 122 ASN D CA 1
ATOM 3168 C C .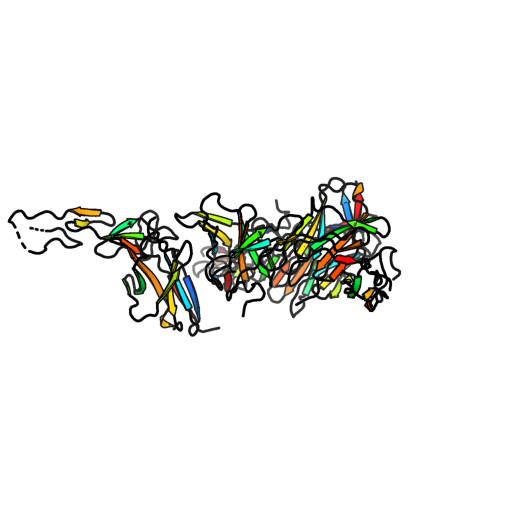 ASN D 1 92 ? 18.259 27.389 104.060 1.00 63.11 122 ASN D C 1
ATOM 3169 O O . ASN D 1 92 ? 17.608 28.207 103.387 1.00 63.10 122 ASN D O 1
ATOM 3174 N N . LEU D 1 93 ? 19.421 27.641 104.659 1.00 63.76 123 LEU D N 1
ATOM 3175 C CA . LEU D 1 93 ? 20.236 28.863 104.478 1.00 64.35 123 LEU D CA 1
ATOM 3176 C C . LEU D 1 93 ? 21.659 28.430 104.108 1.00 61.52 123 LEU D C 1
ATOM 3177 O O . LEU D 1 93 ? 22.343 27.854 104.970 1.00 55.47 123 LEU D O 1
ATOM 3182 N N . ILE D 1 94 ? 22.061 28.678 102.860 1.00 60.08 124 ILE D N 1
ATOM 3183 C CA . ILE D 1 94 ? 23.395 28.295 102.316 1.00 59.55 124 ILE D CA 1
ATOM 3184 C C . ILE D 1 94 ? 24.310 29.521 102.411 1.00 55.76 124 ILE D C 1
ATOM 3185 O O . ILE D 1 94 ? 23.937 30.586 101.904 1.00 54.44 124 ILE D O 1
ATOM 3190 N N . GLU D 1 95 ? 25.471 29.354 103.052 1.00 59.11 125 GLU D N 1
ATOM 3191 C CA . GLU D 1 95 ? 26.416 30.432 103.435 1.00 56.72 125 GLU D CA 1
ATOM 3192 C C . GLU D 1 95 ? 27.741 30.239 102.696 1.00 53.66 125 GLU D C 1
ATOM 3193 O O . GLU D 1 95 ? 28.409 29.223 102.952 1.00 53.63 125 GLU D O 1
ATOM 3199 N N . SER D 1 96 ? 28.121 31.204 101.855 1.00 52.03 126 SER D N 1
ATOM 3200 C CA . SER D 1 96 ? 29.371 31.180 101.056 1.00 51.03 126 SER D CA 1
ATOM 3201 C C . SER D 1 96 ? 30.572 31.509 101.944 1.00 53.00 126 SER D C 1
ATOM 3202 O O . SER D 1 96 ? 30.388 32.193 102.968 1.00 57.79 126 SER D O 1
ATOM 3205 N N . HIS D 1 97 ? 31.766 31.075 101.534 1.00 53.72 127 HIS D N 1
ATOM 3206 C CA . HIS D 1 97 ? 33.062 31.645 101.973 1.00 54.80 127 HIS D CA 1
ATOM 3207 C C . HIS D 1 97 ? 33.059 33.145 101.672 1.00 56.45 127 HIS D C 1
ATOM 3208 O O . HIS D 1 97 ? 32.411 33.555 100.680 1.00 55.96 127 HIS D O 1
ATOM 3215 N N . SER D 1 98 ? 33.761 33.927 102.490 1.00 60.64 128 SER D N 1
ATOM 3216 C CA . SER D 1 98 ? 33.963 35.379 102.264 1.00 59.95 128 SER D CA 1
ATOM 3217 C C . SER D 1 98 ? 35.016 35.541 101.169 1.00 59.10 128 SER D C 1
ATOM 3218 O O . SER D 1 98 ? 35.981 34.743 101.151 1.00 58.33 128 SER D O 1
ATOM 3221 N N . THR D 1 99 ? 34.810 36.522 100.289 1.00 56.84 129 THR D N 1
ATOM 3222 C CA . THR D 1 99 ? 35.778 36.959 99.251 1.00 53.62 129 THR D CA 1
ATOM 3223 C C . THR D 1 99 ? 36.239 38.369 99.633 1.00 53.73 129 THR D C 1
ATOM 3224 O O . THR D 1 99 ? 35.376 39.198 99.967 1.00 56.52 129 THR D O 1
ATOM 3228 N N . THR D 1 100 ? 37.548 38.624 99.602 1.00 53.19 130 THR D N 1
ATOM 3229 C CA . THR D 1 100 ? 38.154 39.915 100.012 1.00 55.58 130 THR D CA 1
ATOM 3230 C C . THR D 1 100 ? 38.398 40.797 98.781 1.00 53.88 130 THR D C 1
ATOM 3231 O O . THR D 1 100 ? 39.034 40.324 97.836 1.00 52.18 130 THR D O 1
ATOM 3235 N N . LEU D 1 101 ? 37.916 42.039 98.818 1.00 58.82 131 LEU D N 1
ATOM 3236 C CA . LEU D 1 101 ? 38.252 43.098 97.833 1.00 62.83 131 LEU D CA 1
ATOM 3237 C C . LEU D 1 101 ? 39.414 43.930 98.384 1.00 60.77 131 LEU D C 1
ATOM 3238 O O . LEU D 1 101 ? 39.335 44.358 99.545 1.00 57.50 131 LEU D O 1
ATOM 3243 N N . TYR D 1 102 ? 40.457 44.104 97.574 1.00 59.81 132 TYR D N 1
ATOM 3244 C CA . TYR D 1 102 ? 41.566 45.061 97.787 1.00 61.09 132 TYR D CA 1
ATOM 3245 C C . TYR D 1 102 ? 41.439 46.141 96.710 1.00 64.67 132 TYR D C 1
ATOM 3246 O O . TYR D 1 102 ? 41.480 45.798 95.508 1.00 60.49 132 TYR D O 1
ATOM 3255 N N . VAL D 1 103 ? 41.309 47.400 97.133 1.00 70.58 133 VAL D N 1
ATOM 3256 C CA . VAL D 1 103 ? 41.263 48.578 96.212 1.00 72.68 133 VAL D CA 1
ATOM 3257 C C . VAL D 1 103 ? 42.642 49.245 96.193 1.00 76.27 133 VAL D C 1
ATOM 3258 O O . VAL D 1 103 ? 43.300 49.254 97.252 1.00 81.40 133 VAL D O 1
ATOM 3262 N N . THR D 1 104 ? 43.064 49.747 95.030 1.00 85.59 134 THR D N 1
ATOM 3263 C CA . THR D 1 104 ? 44.374 50.419 94.812 1.00 93.97 134 THR D CA 1
ATOM 3264 C C . THR D 1 104 ? 44.208 51.620 93.873 1.00 100.90 134 THR D C 1
ATOM 3265 O O . THR D 1 104 ? 43.107 51.773 93.297 1.00 102.97 134 THR D O 1
ATOM 3269 N N . ASP D 1 105 ? 45.298 52.384 93.695 1.00 113.33 135 ASP D N 1
ATOM 3270 C CA . ASP D 1 105 ? 45.461 53.475 92.691 1.00 115.38 135 ASP D CA 1
ATOM 3271 C C . ASP D 1 105 ? 46.175 52.917 91.453 1.00 111.33 135 ASP D C 1
ATOM 3272 O O . ASP D 1 105 ? 47.172 52.201 91.563 1.00 98.84 135 ASP D O 1
ATOM 3277 N N . GLU E 2 1 ? 46.026 24.316 109.594 1.00 133.67 21 GLU E N 1
ATOM 3278 C CA . GLU E 2 1 ? 44.574 24.519 109.294 1.00 132.03 21 GLU E CA 1
ATOM 3279 C C . GLU E 2 1 ? 43.889 25.135 110.524 1.00 128.85 21 GLU E C 1
ATOM 3280 O O . GLU E 2 1 ? 43.037 24.447 111.127 1.00 130.35 21 GLU E O 1
ATOM 3286 N N . ILE E 2 2 ? 44.251 26.373 110.893 1.00 116.22 22 ILE E N 1
ATOM 3287 C CA . ILE E 2 2 ? 43.625 27.117 112.032 1.00 104.99 22 ILE E CA 1
ATOM 3288 C C . ILE E 2 2 ? 42.764 28.258 111.471 1.00 91.94 22 ILE E C 1
ATOM 3289 O O . ILE E 2 2 ? 43.228 28.983 110.574 1.00 89.87 22 ILE E O 1
ATOM 3294 N N . CYS E 2 3 ? 41.523 28.349 111.947 1.00 81.29 23 CYS E N 1
ATOM 3295 C CA . CYS E 2 3 ? 40.409 29.076 111.273 1.00 78.77 23 CYS E CA 1
ATOM 3296 C C . CYS E 2 3 ? 40.475 30.566 111.612 1.00 82.31 23 CYS E C 1
ATOM 3297 O O . CYS E 2 3 ? 40.901 30.907 112.726 1.00 85.76 23 CYS E O 1
ATOM 3300 N N . LYS E 2 4 ? 40.036 31.411 110.678 1.00 80.50 24 LYS E N 1
ATOM 3301 C CA . LYS E 2 4 ? 39.849 32.872 110.883 1.00 86.40 24 LYS E CA 1
ATOM 3302 C C . LYS E 2 4 ? 38.663 33.086 111.822 1.00 86.32 24 LYS E C 1
ATOM 3303 O O . LYS E 2 4 ? 37.811 32.212 111.955 1.00 85.68 24 LYS E O 1
ATOM 3309 N N . PRO E 2 5 ? 38.576 34.246 112.514 1.00 88.06 25 PRO E N 1
ATOM 3310 C CA . PRO E 2 5 ? 37.548 34.459 113.536 1.00 87.83 25 PRO E CA 1
ATOM 3311 C C . PRO E 2 5 ? 36.108 34.476 112.993 1.00 84.16 25 PRO E C 1
ATOM 3312 O O . PRO E 2 5 ? 35.208 34.145 113.741 1.00 82.08 25 PRO E O 1
ATOM 3316 N N . GLU E 2 6 ? 35.917 34.838 111.722 1.00 82.99 26 GLU E N 1
ATOM 3317 C CA . GLU E 2 6 ? 34.576 34.870 111.073 1.00 84.19 26 GLU E CA 1
ATOM 3318 C C . GLU E 2 6 ? 34.141 33.449 110.674 1.00 82.23 26 GLU E C 1
ATOM 3319 O O . GLU E 2 6 ? 32.962 33.299 110.282 1.00 81.83 26 GLU E O 1
ATOM 3325 N N . GLU E 2 7 ? 35.040 32.455 110.762 1.00 76.71 27 GLU E N 1
ATOM 3326 C CA . GLU E 2 7 ? 34.774 31.048 110.358 1.00 74.62 27 GLU E CA 1
ATOM 3327 C C . GLU E 2 7 ? 34.568 30.178 111.601 1.00 74.41 27 GLU E C 1
ATOM 3328 O O . GLU E 2 7 ? 34.730 30.693 112.725 1.00 77.98 27 GLU E O 1
ATOM 3334 N N . VAL E 2 8 ? 34.232 28.906 111.371 1.00 72.97 28 VAL E N 1
ATOM 3335 C CA . VAL E 2 8 ? 34.032 27.844 112.401 1.00 68.12 28 VAL E CA 1
ATOM 3336 C C . VAL E 2 8 ? 34.592 26.533 111.834 1.00 68.10 28 VAL E C 1
ATOM 3337 O O . VAL E 2 8 ? 34.381 26.281 110.633 1.00 66.48 28 VAL E O 1
ATOM 3341 N N . GLN E 2 9 ? 35.309 25.751 112.649 1.00 74.07 29 GLN E N 1
ATOM 3342 C CA . GLN E 2 9 ? 35.820 24.405 112.271 1.00 76.23 29 GLN E CA 1
ATOM 3343 C C . GLN E 2 9 ? 34.637 23.445 112.222 1.00 72.43 29 GLN E C 1
ATOM 3344 O O . GLN E 2 9 ? 33.951 23.319 113.255 1.00 73.60 29 GLN E O 1
ATOM 3350 N N . LEU E 2 10 ? 34.390 22.821 111.069 1.00 71.83 30 LEU E N 1
ATOM 3351 C CA . LEU E 2 10 ? 33.290 21.833 110.920 1.00 77.46 30 LEU E CA 1
ATOM 3352 C C . LEU E 2 10 ? 33.862 20.409 110.944 1.00 84.51 30 LEU E C 1
ATOM 3353 O O . LEU E 2 10 ? 33.651 19.703 111.967 1.00 81.38 30 LEU E O 1
ATOM 3358 N N . GLY E 2 11 ? 34.531 19.991 109.874 1.00 78.90 31 GLY E N 1
ATOM 3359 C CA . GLY E 2 11 ? 35.251 18.704 109.855 1.00 79.75 31 GLY E CA 1
ATOM 3360 C C . GLY E 2 11 ? 36.712 18.936 110.176 1.00 71.71 31 GLY E C 1
ATOM 3361 O O . GLY E 2 11 ? 36.994 19.430 111.267 1.00 62.81 31 GLY E O 1
ATOM 3362 N N . ASP E 2 12 ? 37.586 18.650 109.213 1.00 70.30 32 ASP E N 1
ATOM 3363 C CA . ASP E 2 12 ? 38.974 19.171 109.119 1.00 82.74 32 ASP E CA 1
ATOM 3364 C C . ASP E 2 12 ? 38.968 20.450 108.262 1.00 82.52 32 ASP E C 1
ATOM 3365 O O . ASP E 2 12 ? 40.005 20.741 107.638 1.00 90.38 32 ASP E O 1
ATOM 3370 N N . GLN E 2 13 ? 37.846 21.177 108.242 1.00 79.48 33 GLN E N 1
ATOM 3371 C CA . GLN E 2 13 ? 37.552 22.259 107.264 1.00 77.26 33 GLN E CA 1
ATOM 3372 C C . GLN E 2 13 ? 37.163 23.544 108.001 1.00 72.11 33 GLN E C 1
ATOM 3373 O O . GLN E 2 13 ? 36.368 23.465 108.964 1.00 71.85 33 GLN E O 1
ATOM 3379 N N . CYS E 2 14 ? 37.698 24.686 107.558 1.00 70.85 34 CYS E N 1
ATOM 3380 C CA . CYS E 2 14 ? 37.317 26.048 108.026 1.00 66.35 34 CYS E CA 1
ATOM 3381 C C . CYS E 2 14 ? 36.165 26.569 107.163 1.00 62.39 34 CYS E C 1
ATOM 3382 O O . CYS E 2 14 ? 36.360 26.687 105.938 1.00 57.54 34 CYS E O 1
ATOM 3385 N N . CYS E 2 15 ? 35.005 26.837 107.772 1.00 61.61 35 CYS E N 1
ATOM 3386 C CA . CYS E 2 15 ? 33.714 27.061 107.070 1.00 62.76 35 CYS E CA 1
ATOM 3387 C C . CYS E 2 15 ? 32.984 28.297 107.593 1.00 65.06 35 CYS E C 1
ATOM 3388 O O . CYS E 2 15 ? 33.163 28.704 108.738 1.00 68.06 35 CYS E O 1
ATOM 3391 N N . PRO E 2 16 ? 32.139 28.932 106.752 1.00 64.16 36 PRO E N 1
ATOM 3392 C CA . PRO E 2 16 ? 31.202 29.951 107.215 1.00 63.43 36 PRO E CA 1
ATOM 3393 C C . PRO E 2 16 ? 30.282 29.419 108.308 1.00 63.58 36 PRO E C 1
ATOM 3394 O O . PRO E 2 16 ? 29.838 28.280 108.244 1.00 61.17 36 PRO E O 1
ATOM 3398 N N . PRO E 2 17 ? 29.959 30.216 109.347 1.00 65.56 37 PRO E N 1
ATOM 3399 C CA . PRO E 2 17 ? 29.004 29.786 110.369 1.00 65.50 37 PRO E CA 1
ATOM 3400 C C . PRO E 2 17 ? 27.556 29.864 109.867 1.00 65.85 37 PRO E C 1
ATOM 3401 O O . PRO E 2 17 ? 27.346 30.373 108.785 1.00 69.23 37 PRO E O 1
ATOM 3405 N N . CYS E 2 18 ? 26.609 29.339 110.648 1.00 67.51 38 CYS E N 1
ATOM 3406 C CA . CYS E 2 18 ? 25.144 29.456 110.409 1.00 73.93 38 CYS E CA 1
ATOM 3407 C C . CYS E 2 18 ? 24.579 30.660 111.169 1.00 76.89 38 CYS E C 1
ATOM 3408 O O . CYS E 2 18 ? 25.166 31.042 112.188 1.00 78.49 38 CYS E O 1
ATOM 3411 N N . LYS E 2 19 ? 23.483 31.235 110.668 1.00 88.06 39 LYS E N 1
ATOM 3412 C CA . LYS E 2 19 ? 22.704 32.290 111.368 1.00 95.20 39 LYS E CA 1
ATOM 3413 C C . LYS E 2 19 ? 21.961 31.661 112.555 1.00 96.41 39 LYS E C 1
ATOM 3414 O O . LYS E 2 19 ? 21.836 30.430 112.599 1.00 100.10 39 LYS E O 1
ATOM 3420 N N . GLN E 2 20 ? 21.462 32.516 113.452 1.00 101.26 40 GLN E N 1
ATOM 3421 C CA . GLN E 2 20 ? 20.985 32.211 114.832 1.00 100.45 40 GLN E CA 1
ATOM 3422 C C . GLN E 2 20 ? 20.073 30.975 114.868 1.00 102.45 40 GLN E C 1
ATOM 3423 O O . GLN E 2 20 ? 20.364 30.059 115.671 1.00 107.57 40 GLN E O 1
ATOM 3429 N N . GLY E 2 21 ? 19.007 30.943 114.061 1.00 94.48 41 GLY E N 1
ATOM 3430 C CA . GLY E 2 21 ? 17.938 29.929 114.183 1.00 89.14 41 GLY E CA 1
ATOM 3431 C C . GLY E 2 21 ? 18.239 28.638 113.431 1.00 81.51 41 GLY E C 1
ATOM 3432 O O . GLY E 2 21 ? 17.284 27.863 113.184 1.00 71.91 41 GLY E O 1
ATOM 3433 N N . TYR E 2 22 ? 19.502 28.397 113.069 1.00 74.09 42 TYR E N 1
ATOM 3434 C CA . TYR E 2 22 ? 19.897 27.347 112.098 1.00 68.95 42 TYR E CA 1
ATOM 3435 C C . TYR E 2 22 ? 20.985 26.450 112.697 1.00 68.67 42 TYR E C 1
ATOM 3436 O O . TYR E 2 22 ? 21.812 26.964 113.491 1.00 61.65 42 TYR E O 1
ATOM 3445 N N . ARG E 2 23 ? 20.978 25.163 112.323 1.00 66.00 43 ARG E N 1
ATOM 3446 C CA . ARG E 2 23 ? 22.094 24.207 112.588 1.00 68.01 43 ARG E CA 1
ATOM 3447 C C . ARG E 2 23 ? 22.731 23.807 111.253 1.00 61.66 43 ARG E C 1
ATOM 3448 O O . ARG E 2 23 ? 22.038 23.905 110.230 1.00 60.26 43 ARG E O 1
ATOM 3456 N N . VAL E 2 24 ? 23.992 23.355 111.281 1.00 58.67 44 VAL E N 1
ATOM 3457 C CA . VAL E 2 24 ? 24.753 22.865 110.090 1.00 60.10 44 VAL E CA 1
ATOM 3458 C C . VAL E 2 24 ? 24.147 21.532 109.627 1.00 60.71 44 VAL E C 1
ATOM 3459 O O . VAL E 2 24 ? 24.144 20.574 110.434 1.00 64.60 44 VAL E O 1
ATOM 3463 N N . THR E 2 25 ? 23.625 21.493 108.398 1.00 59.85 45 THR E N 1
ATOM 3464 C CA . THR E 2 25 ? 23.096 20.265 107.739 1.00 63.07 45 THR E CA 1
ATOM 3465 C C . THR E 2 25 ? 24.093 19.746 106.702 1.00 65.77 45 THR E C 1
ATOM 3466 O O . THR E 2 25 ? 24.025 18.547 106.387 1.00 69.48 45 THR E O 1
ATOM 3470 N N . GLY E 2 26 ? 25.005 20.600 106.231 1.00 63.41 46 GLY E N 1
ATOM 3471 C CA . GLY E 2 26 ? 26.060 20.237 105.266 1.00 57.09 46 GLY E CA 1
ATOM 3472 C C . GLY E 2 26 ? 27.336 21.012 105.519 1.00 54.92 46 GLY E C 1
ATOM 3473 O O . GLY E 2 26 ? 27.268 22.246 105.638 1.00 55.86 46 GLY E O 1
ATOM 3474 N N . GLN E 2 27 ? 28.466 20.310 105.604 1.00 56.66 47 GLN E N 1
ATOM 3475 C CA . GLN E 2 27 ? 29.804 20.919 105.797 1.00 58.11 47 GLN E CA 1
ATOM 3476 C C . GLN E 2 27 ? 30.222 21.593 104.493 1.00 56.68 47 GLN E C 1
ATOM 3477 O O . GLN E 2 27 ? 29.869 21.075 103.425 1.00 58.89 47 GLN E O 1
ATOM 3483 N N . CYS E 2 28 ? 30.964 22.694 104.592 1.00 54.07 48 CYS E N 1
ATOM 3484 C CA . CYS E 2 28 ? 31.580 23.384 103.432 1.00 55.76 48 CYS E CA 1
ATOM 3485 C C . CYS E 2 28 ? 32.776 22.566 102.933 1.00 52.64 48 CYS E C 1
ATOM 3486 O O . CYS E 2 28 ? 33.213 21.669 103.652 1.00 52.42 48 CYS E O 1
ATOM 3489 N N . THR E 2 29 ? 33.250 22.860 101.724 1.00 54.28 49 THR E N 1
ATOM 3490 C CA . THR E 2 29 ? 34.574 22.439 101.195 1.00 52.59 49 THR E CA 1
ATOM 3491 C C . THR E 2 29 ? 35.361 23.709 100.880 1.00 50.90 49 THR E C 1
ATOM 3492 O O . THR E 2 29 ? 34.836 24.795 101.128 1.00 52.55 49 THR E O 1
ATOM 3496 N N . GLN E 2 30 ? 36.564 23.569 100.331 1.00 53.02 50 GLN E N 1
ATOM 3497 C CA . GLN E 2 30 ? 37.423 24.706 99.925 1.00 53.72 50 GLN E CA 1
ATOM 3498 C C . GLN E 2 30 ? 36.675 25.578 98.908 1.00 53.00 50 GLN E C 1
ATOM 3499 O O . GLN E 2 30 ? 36.943 26.797 98.885 1.00 52.89 50 GLN E O 1
ATOM 3505 N N . TYR E 2 31 ? 35.790 24.983 98.097 1.00 48.06 51 TYR E N 1
ATOM 3506 C CA . TYR E 2 31 ? 35.167 25.642 96.920 1.00 47.89 51 TYR E CA 1
ATOM 3507 C C . TYR E 2 31 ? 33.669 25.855 97.122 1.00 46.94 51 TYR E C 1
ATOM 3508 O O . TYR E 2 31 ? 33.070 26.523 96.253 1.00 47.80 51 TYR E O 1
ATOM 3517 N N . THR E 2 32 ? 33.080 25.322 98.200 1.00 46.78 52 THR E N 1
ATOM 3518 C CA . THR E 2 32 ? 31.605 25.290 98.388 1.00 47.57 52 THR E CA 1
ATOM 3519 C C . THR E 2 32 ? 31.194 25.848 99.748 1.00 49.14 52 THR E C 1
ATOM 3520 O O . THR E 2 32 ? 32.027 25.918 100.658 1.00 52.77 52 THR E O 1
ATOM 3524 N N . SER E 2 33 ? 29.910 26.191 99.840 1.00 52.37 53 SER E N 1
ATOM 3525 C CA . SER E 2 33 ? 29.217 26.817 100.992 1.00 53.51 53 SER E CA 1
ATOM 3526 C C . SER E 2 33 ? 28.909 25.784 102.084 1.00 52.01 53 SER E C 1
ATOM 3527 O O . SER E 2 33 ? 28.888 24.574 101.782 1.00 56.04 53 SER E O 1
ATOM 3530 N N . THR E 2 34 ? 28.652 26.266 103.300 1.00 48.47 54 THR E N 1
ATOM 3531 C CA . THR E 2 34 ? 28.016 25.522 104.412 1.00 49.70 54 THR E CA 1
ATOM 3532 C C . THR E 2 34 ? 26.502 25.534 104.181 1.00 50.94 54 THR E C 1
ATOM 3533 O O . THR E 2 34 ? 25.989 26.583 103.725 1.00 55.04 54 THR E O 1
ATOM 3537 N N . THR E 2 35 ? 25.820 24.421 104.448 1.00 49.90 55 THR E N 1
ATOM 3538 C CA . THR E 2 35 ? 24.342 24.318 104.388 1.00 51.38 55 THR E CA 1
ATOM 3539 C C . THR E 2 35 ? 23.820 24.348 105.826 1.00 52.17 55 THR E C 1
ATOM 3540 O O . THR E 2 35 ? 24.303 23.555 106.665 1.00 51.57 55 THR E O 1
ATOM 3544 N N . CYS E 2 36 ? 22.881 25.254 106.095 1.00 53.60 56 CYS E N 1
ATOM 3545 C CA . CYS E 2 36 ? 22.210 25.429 107.405 1.00 55.21 56 CYS E CA 1
ATOM 3546 C C . CYS E 2 36 ? 20.723 25.136 107.226 1.00 54.73 56 CYS E C 1
ATOM 3547 O O . CYS E 2 36 ? 20.182 25.453 106.146 1.00 56.61 56 CYS E O 1
ATOM 3550 N N . THR E 2 37 ? 20.104 24.511 108.225 1.00 57.96 57 THR E N 1
ATOM 3551 C CA . THR E 2 37 ? 18.648 24.230 108.228 1.00 65.73 57 THR E CA 1
ATOM 3552 C C . THR E 2 37 ? 18.037 24.865 109.480 1.00 64.87 57 THR E C 1
ATOM 3553 O O . THR E 2 37 ? 18.662 24.810 110.570 1.00 66.16 57 THR E O 1
ATOM 3557 N N . LEU E 2 38 ? 16.879 25.492 109.273 1.00 68.48 58 LEU E N 1
ATOM 3558 C CA . LEU E 2 38 ? 15.980 26.045 110.319 1.00 77.62 58 LEU E CA 1
ATOM 3559 C C . LEU E 2 38 ? 15.578 24.905 111.262 1.00 81.03 58 LEU E C 1
ATOM 3560 O O . LEU E 2 38 ? 14.972 23.919 110.770 1.00 84.59 58 LEU E O 1
ATOM 3565 N N . CYS E 2 39 ? 15.923 24.992 112.549 1.00 85.02 59 CYS E N 1
ATOM 3566 C CA . CYS E 2 39 ? 15.372 24.103 113.607 1.00 93.38 59 CYS E CA 1
ATOM 3567 C C . CYS E 2 39 ? 13.871 24.366 113.693 1.00 100.83 59 CYS E C 1
ATOM 3568 O O . CYS E 2 39 ? 13.466 25.517 113.854 1.00 102.59 59 CYS E O 1
ATOM 3571 N N . PRO E 2 40 ? 13.002 23.333 113.571 1.00 107.70 60 PRO E N 1
ATOM 3572 C CA . PRO E 2 40 ? 11.553 23.545 113.532 1.00 112.09 60 PRO E CA 1
ATOM 3573 C C . PRO E 2 40 ? 10.985 23.989 114.891 1.00 116.89 60 PRO E C 1
ATOM 3574 O O . PRO E 2 40 ? 11.629 23.753 115.897 1.00 113.61 60 PRO E O 1
ATOM 3578 N N . SER E 2 41 ? 9.803 24.614 114.883 1.00 121.98 61 SER E N 1
ATOM 3579 C CA . SER E 2 41 ? 9.127 25.179 116.083 1.00 123.54 61 SER E CA 1
ATOM 3580 C C . SER E 2 41 ? 9.009 24.101 117.169 1.00 124.52 61 SER E C 1
ATOM 3581 O O . SER E 2 41 ? 8.622 22.956 116.836 1.00 117.75 61 SER E O 1
ATOM 3584 N N . GLY E 2 42 ? 9.350 24.458 118.412 1.00 123.31 62 GLY E N 1
ATOM 3585 C CA . GLY E 2 42 ? 9.349 23.544 119.571 1.00 132.48 62 GLY E CA 1
ATOM 3586 C C . GLY E 2 42 ? 10.701 22.882 119.785 1.00 134.68 62 GLY E C 1
ATOM 3587 O O . GLY E 2 42 ? 10.776 21.991 120.654 1.00 128.24 62 GLY E O 1
ATOM 3588 N N . THR E 2 43 ? 11.724 23.287 119.019 1.00 138.16 63 THR E N 1
ATOM 3589 C CA . THR E 2 43 ? 13.127 22.796 119.118 1.00 133.94 63 THR E CA 1
ATOM 3590 C C . THR E 2 43 ? 14.078 23.997 119.200 1.00 125.18 63 THR E C 1
ATOM 3591 O O . THR E 2 43 ? 13.675 25.095 118.778 1.00 124.47 63 THR E O 1
ATOM 3595 N N . TYR E 2 44 ? 15.288 23.794 119.730 1.00 120.28 64 TYR E N 1
ATOM 3596 C CA . TYR E 2 44 ? 16.354 24.825 119.820 1.00 122.49 64 TYR E CA 1
ATOM 3597 C C . TYR E 2 44 ? 17.675 24.235 119.316 1.00 120.07 64 TYR E C 1
ATOM 3598 O O . TYR E 2 44 ? 17.909 23.021 119.501 1.00 122.87 64 TYR E O 1
ATOM 3607 N N . VAL E 2 45 ? 18.511 25.085 118.710 1.00 114.14 65 VAL E N 1
ATOM 3608 C CA . VAL E 2 45 ? 19.870 24.723 118.211 1.00 112.68 65 VAL E CA 1
ATOM 3609 C C . VAL E 2 45 ? 20.728 24.387 119.432 1.00 115.36 65 VAL E C 1
ATOM 3610 O O . VAL E 2 45 ? 21.017 25.307 120.228 1.00 102.17 65 VAL E O 1
ATOM 3614 N N . SER E 2 46 ? 21.105 23.113 119.572 1.00 119.18 66 SER E N 1
ATOM 3615 C CA . SER E 2 46 ? 21.749 22.521 120.773 1.00 117.99 66 SER E CA 1
ATOM 3616 C C . SER E 2 46 ? 23.278 22.561 120.627 1.00 112.61 66 SER E C 1
ATOM 3617 O O . SER E 2 46 ? 23.929 23.252 121.428 1.00 115.59 66 SER E O 1
ATOM 3620 N N . GLY E 2 47 ? 23.829 21.847 119.643 1.00 104.62 67 GLY E N 1
ATOM 3621 C CA . GLY E 2 47 ? 25.235 21.984 119.223 1.00 94.45 67 GLY E CA 1
ATOM 3622 C C . GLY E 2 47 ? 25.318 22.777 117.934 1.00 87.44 67 GLY E C 1
ATOM 3623 O O . GLY E 2 47 ? 24.386 23.577 117.674 1.00 86.77 67 GLY E O 1
ATOM 3624 N N . LEU E 2 48 ? 26.379 22.549 117.148 1.00 79.01 68 LEU E N 1
ATOM 3625 C CA . LEU E 2 48 ? 26.504 22.996 115.740 1.00 70.50 68 LEU E CA 1
ATOM 3626 C C . LEU E 2 48 ? 25.437 22.309 114.881 1.00 68.63 68 LEU E C 1
ATOM 3627 O O . LEU E 2 48 ? 24.918 22.983 113.969 1.00 63.31 68 LEU E O 1
ATOM 3632 N N . TYR E 2 49 ? 25.127 21.036 115.181 1.00 66.25 69 TYR E N 1
ATOM 3633 C CA . TYR E 2 49 ? 24.467 20.091 114.246 1.00 64.02 69 TYR E CA 1
ATOM 3634 C C . TYR E 2 49 ? 23.069 19.635 114.692 1.00 68.12 69 TYR E C 1
ATOM 3635 O O . TYR E 2 49 ? 22.351 19.112 113.821 1.00 73.57 69 TYR E O 1
ATOM 3644 N N . GLN E 2 50 ? 22.674 19.844 115.953 1.00 76.03 70 GLN E N 1
ATOM 3645 C CA . GLN E 2 50 ? 21.473 19.186 116.546 1.00 83.43 70 GLN E CA 1
ATOM 3646 C C . GLN E 2 50 ? 20.381 20.203 116.889 1.00 81.74 70 GLN E C 1
ATOM 3647 O O . GLN E 2 50 ? 20.712 21.280 117.414 1.00 80.40 70 GLN E O 1
ATOM 3653 N N . CYS E 2 51 ? 19.124 19.875 116.572 1.00 87.03 71 CYS E N 1
ATOM 3654 C CA . CYS E 2 51 ? 17.906 20.507 117.150 1.00 91.46 71 CYS E CA 1
ATOM 3655 C C . CYS E 2 51 ? 17.400 19.636 118.306 1.00 98.73 71 CYS E C 1
ATOM 3656 O O . CYS E 2 51 ? 16.986 18.489 118.040 1.00 93.90 71 CYS E O 1
ATOM 3659 N N . THR E 2 52 ? 17.432 20.154 119.538 1.00 106.98 72 THR E N 1
ATOM 3660 C CA . THR E 2 52 ? 16.926 19.467 120.756 1.00 114.59 72 THR E CA 1
ATOM 3661 C C . THR E 2 52 ? 15.522 19.992 121.084 1.00 123.73 72 THR E C 1
ATOM 3662 O O . THR E 2 52 ? 15.320 21.223 121.000 1.00 126.17 72 THR E O 1
ATOM 3666 N N . GLN E 2 53 ? 14.599 19.088 121.436 1.00 132.43 73 GLN E N 1
ATOM 3667 C CA . GLN E 2 53 ? 13.195 19.410 121.820 1.00 138.78 73 GLN E CA 1
ATOM 3668 C C . GLN E 2 53 ? 13.203 20.306 123.067 1.00 145.41 73 GLN E C 1
ATOM 3669 O O . GLN E 2 53 ? 13.943 19.993 124.026 1.00 140.54 73 GLN E O 1
ATOM 3675 N N . CYS E 2 54 ? 12.423 21.393 123.037 1.00 153.16 74 CYS E N 1
ATOM 3676 C CA . CYS E 2 54 ? 12.228 22.332 124.174 1.00 153.77 74 CYS E CA 1
ATOM 3677 C C . CYS E 2 54 ? 11.471 21.612 125.289 1.00 146.21 74 CYS E C 1
ATOM 3678 O O . CYS E 2 54 ? 11.645 22.060 126.416 1.00 138.15 74 CYS E O 1
ATOM 3681 N N . ARG E 2 65 ? 6.125 32.753 127.675 1.00 143.08 85 ARG E N 1
ATOM 3682 C CA . ARG E 2 65 ? 6.609 31.861 126.596 1.00 143.92 85 ARG E CA 1
ATOM 3683 C C . ARG E 2 65 ? 7.753 30.993 127.138 1.00 147.15 85 ARG E C 1
ATOM 3684 O O . ARG E 2 65 ? 8.509 31.474 128.008 1.00 148.03 85 ARG E O 1
ATOM 3686 N N . ASN E 2 66 ? 7.851 29.746 126.666 1.00 153.49 86 ASN E N 1
ATOM 3687 C CA . ASN E 2 66 ? 8.864 28.750 127.093 1.00 153.55 86 ASN E CA 1
ATOM 3688 C C . ASN E 2 66 ? 9.982 28.640 126.044 1.00 156.20 86 ASN E C 1
ATOM 3689 O O . ASN E 2 66 ? 11.117 29.065 126.344 1.00 145.33 86 ASN E O 1
ATOM 3691 N N . CYS E 2 67 ? 9.687 27.972 124.926 1.00 163.09 87 CYS E N 1
ATOM 3692 C CA . CYS E 2 67 ? 10.670 27.534 123.900 1.00 170.60 87 CYS E CA 1
ATOM 3693 C C . CYS E 2 67 ? 11.182 28.763 123.145 1.00 168.90 87 CYS E C 1
ATOM 3694 O O . CYS E 2 67 ? 10.358 29.436 122.505 1.00 170.79 87 CYS E O 1
ATOM 3697 N N . THR E 2 68 ? 12.483 29.058 123.250 1.00 162.34 88 THR E N 1
ATOM 3698 C CA . THR E 2 68 ? 13.200 30.089 122.441 1.00 154.66 88 THR E CA 1
ATOM 3699 C C . THR E 2 68 ? 14.033 29.380 121.362 1.00 143.65 88 THR E C 1
ATOM 3700 O O . THR E 2 68 ? 14.157 28.133 121.416 1.00 141.09 88 THR E O 1
ATOM 3704 N N . SER E 2 69 ? 14.618 30.150 120.434 1.00 135.05 89 SER E N 1
ATOM 3705 C CA . SER E 2 69 ? 15.496 29.654 119.336 1.00 130.87 89 SER E CA 1
ATOM 3706 C C . SER E 2 69 ? 16.740 28.953 119.911 1.00 126.30 89 SER E C 1
ATOM 3707 O O . SER E 2 69 ? 17.220 28.008 119.248 1.00 110.39 89 SER E O 1
ATOM 3710 N N . THR E 2 70 ? 17.240 29.383 121.084 1.00 126.40 90 THR E N 1
ATOM 3711 C CA . THR E 2 70 ? 18.519 28.912 121.698 1.00 121.64 90 THR E CA 1
ATOM 3712 C C . THR E 2 70 ? 18.339 28.638 123.203 1.00 130.57 90 THR E C 1
ATOM 3713 O O . THR E 2 70 ? 19.364 28.706 123.925 1.00 132.12 90 THR E O 1
ATOM 3717 N N . GLN E 2 71 ? 17.120 28.307 123.665 1.00 134.67 91 GLN E N 1
ATOM 3718 C CA . GLN E 2 71 ? 16.819 28.019 125.101 1.00 130.12 91 GLN E CA 1
ATOM 3719 C C . GLN E 2 71 ? 15.599 27.100 125.240 1.00 128.77 91 GLN E C 1
ATOM 3720 O O . GLN E 2 71 ? 14.913 26.866 124.230 1.00 118.05 91 GLN E O 1
ATOM 3722 N N . ASN E 2 72 ? 15.340 26.622 126.465 1.00 128.51 92 ASN E N 1
ATOM 3723 C CA . ASN E 2 72 ? 14.116 25.863 126.850 1.00 124.43 92 ASN E CA 1
ATOM 3724 C C . ASN E 2 72 ? 14.092 25.653 128.371 1.00 119.09 92 ASN E C 1
ATOM 3725 O O . ASN E 2 72 ? 13.983 26.578 129.175 1.00 110.43 92 ASN E O 1
ATOM 3730 N N . ILE F 2 2 ? 0.569 12.788 83.557 1.00 121.81 22 ILE F N 1
ATOM 3731 C CA . ILE F 2 2 ? 1.523 13.415 84.523 1.00 119.30 22 ILE F CA 1
ATOM 3732 C C . ILE F 2 2 ? 2.218 14.590 83.821 1.00 108.96 22 ILE F C 1
ATOM 3733 O O . ILE F 2 2 ? 2.642 14.431 82.652 1.00 97.35 22 ILE F O 1
ATOM 3738 N N . CYS F 2 3 ? 2.385 15.714 84.529 1.00 102.27 23 CYS F N 1
ATOM 3739 C CA . CYS F 2 3 ? 3.102 16.929 84.049 1.00 102.19 23 CYS F CA 1
ATOM 3740 C C . CYS F 2 3 ? 4.619 16.711 84.084 1.00 97.47 23 CYS F C 1
ATOM 3741 O O . CYS F 2 3 ? 5.097 15.978 84.973 1.00 95.98 23 CYS F O 1
ATOM 3744 N N . LYS F 2 4 ? 5.332 17.342 83.148 1.00 97.89 24 LYS F N 1
ATOM 3745 C CA . LYS F 2 4 ? 6.817 17.384 83.111 1.00 99.58 24 LYS F CA 1
ATOM 3746 C C . LYS F 2 4 ? 7.309 18.245 84.274 1.00 94.38 24 LYS F C 1
ATOM 3747 O O . LYS F 2 4 ? 6.565 19.083 84.787 1.00 83.72 24 LYS F O 1
ATOM 3753 N N . PRO F 2 5 ? 8.565 18.052 84.744 1.00 94.75 25 PRO F N 1
ATOM 3754 C CA . PRO F 2 5 ? 9.056 18.753 85.932 1.00 94.95 25 PRO F CA 1
ATOM 3755 C C . PRO F 2 5 ? 9.166 20.278 85.761 1.00 92.47 25 PRO F C 1
ATOM 3756 O O . PRO F 2 5 ? 9.076 20.973 86.754 1.00 99.44 25 PRO F O 1
ATOM 3760 N N . GLU F 2 6 ? 9.333 20.764 84.528 1.00 86.58 26 GLU F N 1
ATOM 3761 C CA . GLU F 2 6 ? 9.407 22.221 84.224 1.00 83.77 26 GLU F CA 1
ATOM 3762 C C . GLU F 2 6 ? 8.005 22.849 84.220 1.00 81.31 26 GLU F C 1
ATOM 3763 O O . GLU F 2 6 ? 7.932 24.086 84.133 1.00 80.45 26 GLU F O 1
ATOM 3769 N N . GLU F 2 7 ? 6.937 22.043 84.292 1.00 81.71 27 GLU F N 1
ATOM 3770 C CA . GLU F 2 7 ? 5.521 22.515 84.258 1.00 80.07 27 GLU F CA 1
ATOM 3771 C C . GLU F 2 7 ? 4.921 22.447 85.664 1.00 80.32 27 GLU F C 1
ATOM 3772 O O . GLU F 2 7 ? 5.603 21.960 86.583 1.00 79.15 27 GLU F O 1
ATOM 3778 N N . VAL F 2 8 ? 3.676 22.910 85.794 1.00 79.57 28 VAL F N 1
ATOM 3779 C CA . VAL F 2 8 ? 2.855 22.888 87.041 1.00 77.60 28 VAL F CA 1
ATOM 3780 C C . VAL F 2 8 ? 1.412 22.557 86.643 1.00 77.60 28 VAL F C 1
ATOM 3781 O O . VAL F 2 8 ? 0.951 23.098 85.621 1.00 72.47 28 VAL F O 1
ATOM 3785 N N . GLN F 2 9 ? 0.750 21.666 87.390 1.00 82.38 29 GLN F N 1
ATOM 3786 C CA . GLN F 2 9 ? -0.692 21.342 87.212 1.00 85.80 29 GLN F CA 1
ATOM 3787 C C . GLN F 2 9 ? -1.508 22.538 87.700 1.00 86.48 29 GLN F C 1
ATOM 3788 O O . GLN F 2 9 ? -1.357 22.901 88.880 1.00 87.02 29 GLN F O 1
ATOM 3794 N N . LEU F 2 10 ? -2.329 23.130 86.829 1.00 82.73 30 LEU F N 1
ATOM 3795 C CA . LEU F 2 10 ? -3.215 24.265 87.203 1.00 89.27 30 LEU F CA 1
ATOM 3796 C C . LEU F 2 10 ? -4.652 23.763 87.405 1.00 95.76 30 LEU F C 1
ATOM 3797 O O . LEU F 2 10 ? -5.096 23.743 88.574 1.00 109.63 30 LEU F O 1
ATOM 3802 N N . GLY F 2 11 ? -5.343 23.329 86.347 1.00 92.68 31 GLY F N 1
ATOM 3803 C CA . GLY F 2 11 ? -6.590 22.550 86.485 1.00 96.64 31 GLY F CA 1
ATOM 3804 C C . GLY F 2 11 ? -6.283 21.063 86.431 1.00 98.45 31 GLY F C 1
ATOM 3805 O O . GLY F 2 11 ? -5.467 20.599 87.254 1.00 96.42 31 GLY F O 1
ATOM 3806 N N . ASP F 2 12 ? -6.847 20.364 85.441 1.00 100.55 32 ASP F N 1
ATOM 3807 C CA . ASP F 2 12 ? -6.342 19.060 84.930 1.00 104.29 32 ASP F CA 1
ATOM 3808 C C . ASP F 2 12 ? -5.435 19.332 83.722 1.00 102.38 32 ASP F C 1
ATOM 3809 O O . ASP F 2 12 ? -5.363 18.474 82.818 1.00 107.86 32 ASP F O 1
ATOM 3814 N N . GLN F 2 13 ? -4.748 20.481 83.727 1.00 92.95 33 GLN F N 1
ATOM 3815 C CA . GLN F 2 13 ? -3.955 21.020 82.592 1.00 89.14 33 GLN F CA 1
ATOM 3816 C C . GLN F 2 13 ? -2.512 21.261 83.055 1.00 87.26 33 GLN F C 1
ATOM 3817 O O . GLN F 2 13 ? -2.317 21.824 84.164 1.00 80.90 33 GLN F O 1
ATOM 3823 N N . CYS F 2 14 ? -1.552 20.844 82.225 1.00 83.44 34 CYS F N 1
ATOM 3824 C CA . CYS F 2 14 ? -0.095 21.027 82.440 1.00 81.15 34 CYS F CA 1
ATOM 3825 C C . CYS F 2 14 ? 0.330 22.363 81.818 1.00 81.57 34 CYS F C 1
ATOM 3826 O O . CYS F 2 14 ? 0.152 22.534 80.592 1.00 73.95 34 CYS F O 1
ATOM 3829 N N . CYS F 2 15 ? 0.857 23.275 82.644 1.00 77.58 35 CYS F N 1
ATOM 3830 C CA . CYS F 2 15 ? 1.089 24.697 82.283 1.00 73.66 35 CYS F CA 1
ATOM 3831 C C . CYS F 2 15 ? 2.497 25.137 82.661 1.00 70.56 35 CYS F C 1
ATOM 3832 O O . CYS F 2 15 ? 3.090 24.624 83.607 1.00 73.04 35 CYS F O 1
ATOM 3835 N N . PRO F 2 16 ? 3.065 26.113 81.919 1.00 68.14 36 PRO F N 1
ATOM 3836 C CA . PRO F 2 16 ? 4.277 26.803 82.355 1.00 68.77 36 PRO F CA 1
ATOM 3837 C C . PRO F 2 16 ? 4.082 27.437 83.729 1.00 67.97 36 PRO F C 1
ATOM 3838 O O . PRO F 2 16 ? 3.020 27.983 84.015 1.00 66.90 36 PRO F O 1
ATOM 3842 N N . PRO F 2 17 ? 5.094 27.400 84.620 1.00 70.86 37 PRO F N 1
ATOM 3843 C CA . PRO F 2 17 ? 4.980 28.049 85.922 1.00 71.87 37 PRO F CA 1
ATOM 3844 C C . PRO F 2 17 ? 5.116 29.573 85.804 1.00 70.28 37 PRO F C 1
ATOM 3845 O O . PRO F 2 17 ? 5.438 30.054 84.727 1.00 65.54 37 PRO F O 1
ATOM 3849 N N . CYS F 2 18 ? 4.868 30.282 86.908 1.00 73.18 38 CYS F N 1
ATOM 3850 C CA . CYS F 2 18 ? 5.145 31.735 87.058 1.00 75.34 38 CYS F CA 1
ATOM 3851 C C . CYS F 2 18 ? 6.533 31.923 87.682 1.00 74.83 38 CYS F C 1
ATOM 3852 O O . CYS F 2 18 ? 7.004 31.000 88.386 1.00 70.12 38 CYS F O 1
ATOM 3855 N N . LYS F 2 19 ? 7.165 33.075 87.442 1.00 81.54 39 LYS F N 1
ATOM 3856 C CA . LYS F 2 19 ? 8.432 33.476 88.115 1.00 83.97 39 LYS F CA 1
ATOM 3857 C C . LYS F 2 19 ? 8.130 33.811 89.585 1.00 83.67 39 LYS F C 1
ATOM 3858 O O . LYS F 2 19 ? 6.945 34.000 89.919 1.00 79.50 39 LYS F O 1
ATOM 3864 N N . GLN F 2 20 ? 9.171 33.906 90.411 1.00 88.54 40 GLN F N 1
ATOM 3865 C CA . GLN F 2 20 ? 9.111 33.842 91.899 1.00 91.03 40 GLN F CA 1
ATOM 3866 C C . GLN F 2 20 ? 8.067 34.804 92.485 1.00 89.41 40 GLN F C 1
ATOM 3867 O O . GLN F 2 20 ? 7.242 34.341 93.308 1.00 89.50 40 GLN F O 1
ATOM 3873 N N . GLY F 2 21 ? 8.090 36.081 92.096 1.00 83.76 41 GLY F N 1
ATOM 3874 C CA . GLY F 2 21 ? 7.263 37.128 92.734 1.00 84.83 41 GLY F CA 1
ATOM 3875 C C . GLY F 2 21 ? 5.852 37.224 92.180 1.00 78.01 41 GLY F C 1
ATOM 3876 O O . GLY F 2 21 ? 5.208 38.247 92.427 1.00 77.22 41 GLY F O 1
ATOM 3877 N N . TYR F 2 22 ? 5.377 36.195 91.476 1.00 74.43 42 TYR F N 1
ATOM 3878 C CA . TYR F 2 22 ? 4.140 36.242 90.656 1.00 74.59 42 TYR F CA 1
ATOM 3879 C C . TYR F 2 22 ? 3.189 35.108 91.052 1.00 74.98 42 TYR F C 1
ATOM 3880 O O . TYR F 2 22 ? 3.670 34.022 91.427 1.00 71.60 42 TYR F O 1
ATOM 3889 N N . ARG F 2 23 ? 1.880 35.376 90.975 1.00 74.37 43 ARG F N 1
ATOM 3890 C CA . ARG F 2 23 ? 0.787 34.381 91.142 1.00 74.86 43 ARG F CA 1
ATOM 3891 C C . ARG F 2 23 ? 0.090 34.198 89.786 1.00 72.71 43 ARG F C 1
ATOM 3892 O O . ARG F 2 23 ? 0.120 35.163 88.963 1.00 68.48 43 ARG F O 1
ATOM 3900 N N . VAL F 2 24 ? -0.527 33.029 89.573 1.00 66.36 44 VAL F N 1
ATOM 3901 C CA . VAL F 2 24 ? -1.309 32.703 88.343 1.00 68.86 44 VAL F CA 1
ATOM 3902 C C . VAL F 2 24 ? -2.605 33.528 88.352 1.00 69.17 44 VAL F C 1
ATOM 3903 O O . VAL F 2 24 ? -3.408 33.368 89.295 1.00 72.93 44 VAL F O 1
ATOM 3907 N N . THR F 2 25 ? -2.772 34.395 87.349 1.00 71.71 45 THR F N 1
ATOM 3908 C CA . THR F 2 25 ? -3.937 35.294 87.122 1.00 68.93 45 THR F CA 1
ATOM 3909 C C . THR F 2 25 ? -4.804 34.733 85.984 1.00 69.39 45 THR F C 1
ATOM 3910 O O . THR F 2 25 ? -5.958 35.170 85.857 1.00 68.07 45 THR F O 1
ATOM 3914 N N . GLY F 2 26 ? -4.249 33.836 85.164 1.00 66.81 46 GLY F N 1
ATOM 3915 C CA . GLY F 2 26 ? -4.958 33.141 84.076 1.00 67.21 46 GLY F CA 1
ATOM 3916 C C . GLY F 2 26 ? -4.334 31.787 83.801 1.00 68.45 46 GLY F C 1
ATOM 3917 O O . GLY F 2 26 ? -3.092 31.725 83.635 1.00 70.86 46 GLY F O 1
ATOM 3918 N N . GLN F 2 27 ? -5.156 30.738 83.761 1.00 70.51 47 GLN F N 1
ATOM 3919 C CA . GLN F 2 27 ? -4.708 29.342 83.507 1.00 76.26 47 GLN F CA 1
ATOM 3920 C C . GLN F 2 27 ? -4.333 29.220 82.027 1.00 73.91 47 GLN F C 1
ATOM 3921 O O . GLN F 2 27 ? -4.996 29.885 81.200 1.00 75.60 47 GLN F O 1
ATOM 3927 N N . CYS F 2 28 ? -3.328 28.402 81.703 1.00 72.28 48 CYS F N 1
ATOM 3928 C CA . CYS F 2 28 ? -2.961 28.070 80.303 1.00 74.28 48 CYS F CA 1
ATOM 3929 C C . CYS F 2 28 ? -4.004 27.099 79.738 1.00 72.74 48 CYS F C 1
ATOM 3930 O O . CYS F 2 28 ? -4.776 26.533 80.528 1.00 78.16 48 CYS F O 1
ATOM 3933 N N . THR F 2 29 ? -4.034 26.941 78.416 1.00 70.87 49 THR F N 1
ATOM 3934 C CA . THR F 2 29 ? -4.705 25.820 77.706 1.00 65.19 49 THR F CA 1
ATOM 3935 C C . THR F 2 29 ? -3.627 25.063 76.932 1.00 63.17 49 THR F C 1
ATOM 3936 O O . THR F 2 29 ? -2.451 25.448 77.034 1.00 62.40 49 THR F O 1
ATOM 3940 N N . GLN F 2 30 ? -4.010 24.046 76.168 1.00 62.39 50 GLN F N 1
ATOM 3941 C CA . GLN F 2 30 ? -3.057 23.250 75.356 1.00 59.91 50 GLN F CA 1
ATOM 3942 C C . GLN F 2 30 ? -2.362 24.164 74.342 1.00 57.69 50 GLN F C 1
ATOM 3943 O O . GLN F 2 30 ? -1.218 23.857 73.966 1.00 59.29 50 GLN F O 1
ATOM 3949 N N . TYR F 2 31 ? -3.028 25.242 73.916 1.00 58.71 51 TYR F N 1
ATOM 3950 C CA . TYR F 2 31 ? -2.596 26.116 72.792 1.00 63.79 51 TYR F CA 1
ATOM 3951 C C . TYR F 2 31 ? -2.167 27.508 73.278 1.00 63.38 51 TYR F C 1
ATOM 3952 O O . TYR F 2 31 ? -1.656 28.265 72.435 1.00 63.02 51 TYR F O 1
ATOM 3961 N N . THR F 2 32 ? -2.374 27.844 74.556 1.00 63.56 52 THR F N 1
ATOM 3962 C CA . THR F 2 32 ? -2.189 29.226 75.083 1.00 65.07 52 THR F CA 1
ATOM 3963 C C . THR F 2 32 ? -1.310 29.248 76.336 1.00 64.23 52 THR F C 1
ATOM 3964 O O . THR F 2 32 ? -1.143 28.204 76.987 1.00 66.81 52 THR F O 1
ATOM 3968 N N . SER F 2 33 ? -0.807 30.442 76.643 1.00 64.19 53 SER F N 1
ATOM 3969 C CA . SER F 2 33 ? 0.130 30.772 77.747 1.00 62.93 53 SER F CA 1
ATOM 3970 C C . SER F 2 33 ? -0.596 30.849 79.094 1.00 62.71 53 SER F C 1
ATOM 3971 O O . SER F 2 33 ? -1.823 31.031 79.106 1.00 64.95 53 SER F O 1
ATOM 3974 N N . THR F 2 34 ? 0.167 30.728 80.179 1.00 60.29 54 THR F N 1
ATOM 3975 C CA . THR F 2 34 ? -0.231 31.077 81.566 1.00 60.45 54 THR F CA 1
ATOM 3976 C C . THR F 2 34 ? -0.069 32.590 81.739 1.00 60.16 54 THR F C 1
ATOM 3977 O O . THR F 2 34 ? 0.916 33.119 81.203 1.00 64.43 54 THR F O 1
ATOM 3981 N N . THR F 2 35 ? -0.997 33.257 82.425 1.00 63.05 55 THR F N 1
ATOM 3982 C CA . THR F 2 35 ? -0.890 34.697 82.793 1.00 66.41 55 THR F CA 1
ATOM 3983 C C . THR F 2 35 ? -0.507 34.777 84.275 1.00 71.14 55 THR F C 1
ATOM 3984 O O . THR F 2 35 ? -1.171 34.099 85.102 1.00 69.84 55 THR F O 1
ATOM 3988 N N . CYS F 2 36 ? 0.557 35.521 84.584 1.00 73.82 56 CYS F N 1
ATOM 3989 C CA . CYS F 2 36 ? 1.082 35.737 85.959 1.00 74.78 56 CYS F CA 1
ATOM 3990 C C . CYS F 2 36 ? 1.016 37.227 86.294 1.00 74.00 56 CYS F C 1
ATOM 3991 O O . CYS F 2 36 ? 1.219 38.040 85.373 1.00 75.00 56 CYS F O 1
ATOM 3994 N N . THR F 2 37 ? 0.716 37.570 87.547 1.00 71.77 57 THR F N 1
ATOM 3995 C CA . THR F 2 37 ? 0.699 38.975 88.034 1.00 73.15 57 THR F CA 1
ATOM 3996 C C . THR F 2 37 ? 1.608 39.087 89.264 1.00 69.08 57 THR F C 1
ATOM 3997 O O . THR F 2 37 ? 1.624 38.142 90.082 1.00 62.64 57 THR F O 1
ATOM 4001 N N . LEU F 2 38 ? 2.377 40.175 89.324 1.00 71.88 58 LEU F N 1
ATOM 4002 C CA . LEU F 2 38 ? 3.283 40.560 90.438 1.00 76.06 58 LEU F CA 1
ATOM 4003 C C . LEU F 2 38 ? 2.499 40.651 91.751 1.00 77.37 58 LEU F C 1
ATOM 4004 O O . LEU F 2 38 ? 1.594 41.485 91.833 1.00 79.68 58 LEU F O 1
ATOM 4009 N N . CYS F 2 39 ? 2.847 39.823 92.738 1.00 82.90 59 CYS F N 1
ATOM 4010 C CA . CYS F 2 39 ? 2.459 40.026 94.162 1.00 89.93 59 CYS F CA 1
ATOM 4011 C C . CYS F 2 39 ? 3.075 41.338 94.639 1.00 94.49 59 CYS F C 1
ATOM 4012 O O . CYS F 2 39 ? 4.282 41.517 94.522 1.00 96.94 59 CYS F O 1
ATOM 4015 N N . PRO F 2 40 ? 2.283 42.301 95.166 1.00 100.14 60 PRO F N 1
ATOM 4016 C CA . PRO F 2 40 ? 2.823 43.608 95.555 1.00 102.52 60 PRO F CA 1
ATOM 4017 C C . PRO F 2 40 ? 3.714 43.526 96.807 1.00 98.69 60 PRO F C 1
ATOM 4018 O O . PRO F 2 40 ? 3.585 42.570 97.566 1.00 96.06 60 PRO F O 1
ATOM 4022 N N . SER F 2 41 ? 4.584 44.523 97.002 1.00 94.60 61 SER F N 1
ATOM 4023 C CA . SER F 2 41 ? 5.539 44.601 98.140 1.00 95.27 61 SER F CA 1
ATOM 4024 C C . SER F 2 41 ? 4.781 44.466 99.467 1.00 89.40 61 SER F C 1
ATOM 4025 O O . SER F 2 41 ? 3.722 45.106 99.611 1.00 86.37 61 SER F O 1
ATOM 4028 N N . GLY F 2 42 ? 5.300 43.641 100.383 1.00 87.16 62 GLY F N 1
ATOM 4029 C CA . GLY F 2 42 ? 4.693 43.346 101.695 1.00 89.43 62 GLY F CA 1
ATOM 4030 C C . GLY F 2 42 ? 3.778 42.132 101.645 1.00 93.28 62 GLY F C 1
ATOM 4031 O O . GLY F 2 42 ? 3.067 41.883 102.654 1.00 93.68 62 GLY F O 1
ATOM 4032 N N . THR F 2 43 ? 3.766 41.419 100.512 1.00 96.37 63 THR F N 1
ATOM 4033 C CA . THR F 2 43 ? 2.998 40.164 100.290 1.00 91.29 63 THR F CA 1
ATOM 4034 C C . THR F 2 43 ? 3.949 39.088 99.759 1.00 85.90 63 THR F C 1
ATOM 4035 O O . THR F 2 43 ? 5.009 39.448 99.213 1.00 87.14 63 THR F O 1
ATOM 4039 N N . TYR F 2 44 ? 3.577 37.819 99.928 1.00 82.64 64 TYR F N 1
ATOM 4040 C CA . TYR F 2 44 ? 4.322 36.649 99.399 1.00 78.65 64 TYR F CA 1
ATOM 4041 C C . TYR F 2 44 ? 3.342 35.717 98.679 1.00 79.08 64 TYR F C 1
ATOM 4042 O O . TYR F 2 44 ? 2.170 35.617 99.085 1.00 79.28 64 TYR F O 1
ATOM 4051 N N . VAL F 2 45 ? 3.831 35.055 97.632 1.00 79.28 65 VAL F N 1
ATOM 4052 C CA . VAL F 2 45 ? 3.074 34.041 96.844 1.00 77.70 65 VAL F CA 1
ATOM 4053 C C . VAL F 2 45 ? 2.804 32.853 97.773 1.00 77.73 65 VAL F C 1
ATOM 4054 O O . VAL F 2 45 ? 3.764 32.161 98.147 1.00 74.77 65 VAL F O 1
ATOM 4058 N N . SER F 2 46 ? 1.533 32.636 98.117 1.00 86.03 66 SER F N 1
ATOM 4059 C CA . SER F 2 46 ? 1.054 31.700 99.167 1.00 96.08 66 SER F CA 1
ATOM 4060 C C . SER F 2 46 ? 0.728 30.330 98.561 1.00 95.27 66 SER F C 1
ATOM 4061 O O . SER F 2 46 ? 1.390 29.347 98.927 1.00 101.13 66 SER F O 1
ATOM 4064 N N . GLY F 2 47 ? -0.257 30.273 97.663 1.00 93.91 67 GLY F N 1
ATOM 4065 C CA . GLY F 2 47 ? -0.505 29.111 96.790 1.00 93.58 67 GLY F CA 1
ATOM 4066 C C . GLY F 2 47 ? 0.013 29.398 95.395 1.00 88.76 67 GLY F C 1
ATOM 4067 O O . GLY F 2 47 ? 0.969 30.181 95.270 1.00 91.58 67 GLY F O 1
ATOM 4068 N N . LEU F 2 48 ? -0.605 28.802 94.376 1.00 81.53 68 LEU F N 1
ATOM 4069 C CA . LEU F 2 48 ? -0.361 29.162 92.953 1.00 81.03 68 LEU F CA 1
ATOM 4070 C C . LEU F 2 48 ? -0.955 30.550 92.685 1.00 80.49 68 LEU F C 1
ATOM 4071 O O . LEU F 2 48 ? -0.372 31.302 91.877 1.00 79.14 68 LEU F O 1
ATOM 4076 N N . TYR F 2 49 ? -2.056 30.891 93.365 1.00 82.17 69 TYR F N 1
ATOM 4077 C CA . TYR F 2 49 ? -3.041 31.921 92.933 1.00 82.15 69 TYR F CA 1
ATOM 4078 C C . TYR F 2 49 ? -3.166 33.085 93.936 1.00 86.28 69 TYR F C 1
ATOM 4079 O O . TYR F 2 49 ? -3.803 34.095 93.562 1.00 86.74 69 TYR F O 1
ATOM 4088 N N . GLN F 2 50 ? -2.632 32.968 95.161 1.00 87.81 70 GLN F N 1
ATOM 4089 C CA . GLN F 2 50 ? -2.873 33.945 96.264 1.00 93.13 70 GLN F CA 1
ATOM 4090 C C . GLN F 2 50 ? -1.579 34.696 96.619 1.00 86.43 70 GLN F C 1
ATOM 4091 O O . GLN F 2 50 ? -0.532 34.042 96.727 1.00 84.60 70 GLN F O 1
ATOM 4097 N N . CYS F 2 51 ? -1.670 36.014 96.816 1.00 84.95 71 CYS F N 1
ATOM 4098 C CA . CYS F 2 51 ? -0.679 36.837 97.567 1.00 88.30 71 CYS F CA 1
ATOM 4099 C C . CYS F 2 51 ? -1.175 37.016 99.008 1.00 87.46 71 CYS F C 1
ATOM 4100 O O . CYS F 2 51 ? -2.233 37.656 99.187 1.00 85.69 71 CYS F O 1
ATOM 4103 N N . THR F 2 52 ? -0.456 36.467 99.990 1.00 86.64 72 THR F N 1
ATOM 4104 C CA . THR F 2 52 ? -0.765 36.599 101.440 1.00 88.87 72 THR F CA 1
ATOM 4105 C C . THR F 2 52 ? 0.128 37.688 102.049 1.00 90.95 72 THR F C 1
ATOM 4106 O O . THR F 2 52 ? 1.337 37.721 101.727 1.00 91.19 72 THR F O 1
ATOM 4110 N N . GLN F 2 53 ? -0.456 38.544 102.896 1.00 90.84 73 GLN F N 1
ATOM 4111 C CA . GLN F 2 53 ? 0.236 39.648 103.619 1.00 92.80 73 GLN F CA 1
ATOM 4112 C C . GLN F 2 53 ? 1.319 39.049 104.529 1.00 91.00 73 GLN F C 1
ATOM 4113 O O . GLN F 2 53 ? 1.013 38.052 105.240 1.00 79.38 73 GLN F O 1
ATOM 4119 N N . CYS F 2 54 ? 2.536 39.609 104.482 1.00 91.52 74 CYS F N 1
ATOM 4120 C CA . CYS F 2 54 ? 3.695 39.176 105.309 1.00 92.01 74 CYS F CA 1
ATOM 4121 C C . CYS F 2 54 ? 3.413 39.481 106.787 1.00 93.18 74 CYS F C 1
ATOM 4122 O O . CYS F 2 54 ? 3.147 40.663 107.113 1.00 91.90 74 CYS F O 1
ATOM 4125 N N . THR F 2 55 ? 3.428 38.451 107.638 1.00 91.49 75 THR F N 1
ATOM 4126 C CA . THR F 2 55 ? 3.177 38.571 109.098 1.00 97.23 75 THR F CA 1
ATOM 4127 C C . THR F 2 55 ? 4.323 39.370 109.726 1.00 101.69 75 THR F C 1
ATOM 4128 O O . THR F 2 55 ? 5.459 39.245 109.248 1.00 93.50 75 THR F O 1
ATOM 4132 N N . GLU F 2 56 ? 4.025 40.155 110.761 1.00 110.86 76 GLU F N 1
ATOM 4133 C CA . GLU F 2 56 ? 5.014 40.966 111.522 1.00 117.76 76 GLU F CA 1
ATOM 4134 C C . GLU F 2 56 ? 5.350 40.252 112.837 1.00 120.98 76 GLU F C 1
ATOM 4135 O O . GLU F 2 56 ? 4.417 40.023 113.638 1.00 123.14 76 GLU F O 1
ATOM 4141 N N . CYS F 2 57 ? 6.627 39.921 113.063 1.00 123.59 77 CYS F N 1
ATOM 4142 C CA . CYS F 2 57 ? 7.144 39.412 114.366 1.00 127.56 77 CYS F CA 1
ATOM 4143 C C . CYS F 2 57 ? 7.052 40.545 115.403 1.00 130.08 77 CYS F C 1
ATOM 4144 O O . CYS F 2 57 ? 7.700 41.589 115.191 1.00 132.02 77 CYS F O 1
ATOM 4147 N N . GLN F 2 58 ? 6.265 40.349 116.464 1.00 127.24 78 GLN F N 1
ATOM 4148 C CA . GLN F 2 58 ? 5.944 41.380 117.486 1.00 128.47 78 GLN F CA 1
ATOM 4149 C C . GLN F 2 58 ? 7.195 41.714 118.314 1.00 129.26 78 GLN F C 1
ATOM 4150 O O . GLN F 2 58 ? 8.244 41.077 118.084 1.00 122.54 78 GLN F O 1
ATOM 4156 N N . ASP F 2 59 ? 7.071 42.671 119.238 1.00 134.02 79 ASP F N 1
ATOM 4157 C CA . ASP F 2 59 ? 8.162 43.177 120.120 1.00 133.48 79 ASP F CA 1
ATOM 4158 C C . ASP F 2 59 ? 8.731 42.043 120.990 1.00 131.18 79 ASP F C 1
ATOM 4159 O O . ASP F 2 59 ? 9.945 42.101 121.277 1.00 121.30 79 ASP F O 1
ATOM 4164 N N . THR F 2 60 ? 7.909 41.060 121.389 1.00 127.86 80 THR F N 1
ATOM 4165 C CA . THR F 2 60 ? 8.316 39.893 122.232 1.00 128.46 80 THR F CA 1
ATOM 4166 C C . THR F 2 60 ? 8.816 38.733 121.351 1.00 131.46 80 THR F C 1
ATOM 4167 O O . THR F 2 60 ? 8.644 37.559 121.751 1.00 121.89 80 THR F O 1
ATOM 4171 N N . GLU F 2 61 ? 9.449 39.048 120.215 1.00 136.20 81 GLU F N 1
ATOM 4172 C CA . GLU F 2 61 ? 9.953 38.074 119.204 1.00 129.70 81 GLU F CA 1
ATOM 4173 C C . GLU F 2 61 ? 11.107 38.712 118.413 1.00 128.51 81 GLU F C 1
ATOM 4174 O O . GLU F 2 61 ? 11.219 39.964 118.410 1.00 127.34 81 GLU F O 1
ATOM 4180 N N . VAL F 2 62 ? 11.933 37.880 117.768 1.00 122.75 82 VAL F N 1
ATOM 4181 C CA . VAL F 2 62 ? 12.990 38.306 116.800 1.00 118.81 82 VAL F CA 1
ATOM 4182 C C . VAL F 2 62 ? 12.688 37.646 115.450 1.00 111.43 82 VAL F C 1
ATOM 4183 O O . VAL F 2 62 ? 12.182 36.505 115.457 1.00 103.82 82 VAL F O 1
ATOM 4187 N N . THR F 2 63 ? 12.971 38.343 114.344 1.00 107.49 83 THR F N 1
ATOM 4188 C CA . THR F 2 63 ? 12.843 37.814 112.958 1.00 103.25 83 THR F CA 1
ATOM 4189 C C . THR F 2 63 ? 14.050 36.908 112.668 1.00 100.11 83 THR F C 1
ATOM 4190 O O . THR F 2 63 ? 15.192 37.418 112.656 1.00 93.52 83 THR F O 1
ATOM 4194 N N . ILE F 2 64 ? 13.802 35.612 112.464 1.00 97.13 84 ILE F N 1
ATOM 4195 C CA . ILE F 2 64 ? 14.836 34.589 112.123 1.00 92.33 84 ILE F CA 1
ATOM 4196 C C . ILE F 2 64 ? 15.139 34.688 110.622 1.00 90.32 84 ILE F C 1
ATOM 4197 O O . ILE F 2 64 ? 16.331 34.698 110.262 1.00 93.01 84 ILE F O 1
ATOM 4202 N N . ARG F 2 65 ? 14.093 34.757 109.790 1.00 89.64 85 ARG F N 1
ATOM 4203 C CA . ARG F 2 65 ? 14.177 34.959 108.317 1.00 85.84 85 ARG F CA 1
ATOM 4204 C C . ARG F 2 65 ? 13.150 36.019 107.904 1.00 85.12 85 ARG F C 1
ATOM 4205 O O . ARG F 2 65 ? 11.983 35.906 108.332 1.00 87.72 85 ARG F O 1
ATOM 4213 N N . ASN F 2 66 ? 13.565 37.002 107.100 1.00 87.73 86 ASN F N 1
ATOM 4214 C CA . ASN F 2 66 ? 12.677 38.081 106.583 1.00 92.81 86 ASN F CA 1
ATOM 4215 C C . ASN F 2 66 ? 11.743 37.518 105.509 1.00 86.40 86 ASN F C 1
ATOM 4216 O O . ASN F 2 66 ? 12.063 36.456 104.940 1.00 80.73 86 ASN F O 1
ATOM 4221 N N . CYS F 2 67 ? 10.640 38.223 105.239 1.00 84.70 87 CYS F N 1
ATOM 4222 C CA . CYS F 2 67 ? 9.621 37.846 104.225 1.00 84.73 87 CYS F CA 1
ATOM 4223 C C . CYS F 2 67 ? 10.232 37.970 102.828 1.00 83.98 87 CYS F C 1
ATOM 4224 O O . CYS F 2 67 ? 10.653 39.080 102.470 1.00 85.01 87 CYS F O 1
ATOM 4227 N N . THR F 2 68 ? 10.293 36.859 102.088 1.00 85.93 88 THR F N 1
ATOM 4228 C CA . THR F 2 68 ? 10.662 36.811 100.649 1.00 80.37 88 THR F CA 1
ATOM 4229 C C . THR F 2 68 ? 9.371 36.847 99.826 1.00 75.05 88 THR F C 1
ATOM 4230 O O . THR F 2 68 ? 8.281 36.859 100.419 1.00 71.50 88 THR F O 1
ATOM 4234 N N . SER F 2 69 ? 9.498 36.838 98.503 1.00 74.76 89 SER F N 1
ATOM 4235 C CA . SER F 2 69 ? 8.366 36.825 97.545 1.00 72.33 89 SER F CA 1
ATOM 4236 C C . SER F 2 69 ? 7.700 35.442 97.527 1.00 74.14 89 SER F C 1
ATOM 4237 O O . SER F 2 69 ? 6.587 35.351 96.975 1.00 76.61 89 SER F O 1
ATOM 4240 N N . THR F 2 70 ? 8.333 34.406 98.097 1.00 73.72 90 THR F N 1
ATOM 4241 C CA . THR F 2 70 ? 7.825 33.006 98.070 1.00 75.12 90 THR F CA 1
ATOM 4242 C C . THR F 2 70 ? 7.469 32.494 99.472 1.00 75.40 90 THR F C 1
ATOM 4243 O O . THR F 2 70 ? 6.635 31.573 99.538 1.00 87.60 90 THR F O 1
ATOM 4247 N N . GLN F 2 71 ? 8.090 33.014 100.536 1.00 77.37 91 GLN F N 1
ATOM 4248 C CA . GLN F 2 71 ? 7.926 32.475 101.918 1.00 82.24 91 GLN F CA 1
ATOM 4249 C C . GLN F 2 71 ? 7.640 33.607 102.916 1.00 83.80 91 GLN F C 1
ATOM 4250 O O . GLN F 2 71 ? 8.157 34.734 102.721 1.00 75.66 91 GLN F O 1
ATOM 4256 N N . ASN F 2 72 ? 6.834 33.292 103.941 1.00 79.33 92 ASN F N 1
ATOM 4257 C CA . ASN F 2 72 ? 6.421 34.202 105.045 1.00 83.50 92 ASN F CA 1
ATOM 4258 C C . ASN F 2 72 ? 7.635 34.477 105.945 1.00 85.34 92 ASN F C 1
ATOM 4259 O O . ASN F 2 72 ? 8.628 33.726 105.830 1.00 86.08 92 ASN F O 1
ATOM 4264 N N . THR F 2 73 ? 7.562 35.504 106.805 1.00 87.53 93 THR F N 1
ATOM 4265 C CA . THR F 2 73 ? 8.561 35.776 107.878 1.00 90.04 93 THR F CA 1
ATOM 4266 C C . THR F 2 73 ? 8.607 34.573 108.829 1.00 85.89 93 THR F C 1
ATOM 4267 O O . THR F 2 73 ? 7.579 33.884 108.960 1.00 79.49 93 THR F O 1
ATOM 4271 N N . VAL F 2 74 ? 9.763 34.323 109.443 1.00 89.29 94 VAL F N 1
ATOM 4272 C CA . VAL F 2 74 ? 9.931 33.307 110.523 1.00 96.46 94 VAL F CA 1
ATOM 4273 C C . VAL F 2 74 ? 10.240 34.067 111.812 1.00 98.26 94 VAL F C 1
ATOM 4274 O O . VAL F 2 74 ? 11.157 34.912 111.780 1.00 89.62 94 VAL F O 1
ATOM 4278 N N . CYS F 2 75 ? 9.478 33.792 112.877 1.00 105.28 95 CYS F N 1
ATOM 4279 C CA . CYS F 2 75 ? 9.611 34.428 114.215 1.00 110.15 95 CYS F CA 1
ATOM 4280 C C . CYS F 2 75 ? 9.977 33.370 115.261 1.00 114.28 95 CYS F C 1
ATOM 4281 O O . CYS F 2 75 ? 9.538 32.211 115.115 1.00 115.77 95 CYS F O 1
ATOM 4284 N N . ALA F 2 76 ? 10.766 33.766 116.264 1.00 125.01 96 ALA F N 1
ATOM 4285 C CA . ALA F 2 76 ? 11.072 32.983 117.484 1.00 130.81 96 ALA F CA 1
ATOM 4286 C C . ALA F 2 76 ? 11.190 33.938 118.677 1.00 134.29 96 ALA F C 1
ATOM 4287 O O . ALA F 2 76 ? 11.481 35.139 118.460 1.00 135.35 96 ALA F O 1
ATOM 4289 N N . SER F 2 77 ? 10.975 33.418 119.891 1.00 137.05 97 SER F N 1
ATOM 4290 C CA . SER F 2 77 ? 11.134 34.140 121.181 1.00 140.35 97 SER F CA 1
ATOM 4291 C C . SER F 2 77 ? 12.621 34.434 121.432 1.00 139.35 97 SER F C 1
ATOM 4292 O O . SER F 2 77 ? 13.463 33.605 121.033 1.00 139.67 97 SER F O 1
ATOM 4295 N N . LYS F 2 78 ? 12.926 35.564 122.080 1.00 138.66 98 LYS F N 1
ATOM 4296 C CA . LYS F 2 78 ? 14.308 35.981 122.457 1.00 139.74 98 LYS F CA 1
ATOM 4297 C C . LYS F 2 78 ? 14.681 35.347 123.804 1.00 136.03 98 LYS F C 1
ATOM 4298 O O . LYS F 2 78 ? 15.465 34.399 123.879 1.00 121.39 98 LYS F O 1
ATOM 4304 N N . ILE G 2 2 ? 9.876 31.719 40.707 1.00 108.63 22 ILE G N 1
ATOM 4305 C CA . ILE G 2 2 ? 10.249 31.513 42.145 1.00 107.16 22 ILE G CA 1
ATOM 4306 C C . ILE G 2 2 ? 9.206 30.602 42.813 1.00 100.34 22 ILE G C 1
ATOM 4307 O O . ILE G 2 2 ? 9.588 29.896 43.775 1.00 92.85 22 ILE G O 1
ATOM 4312 N N . CYS G 2 3 ? 7.953 30.614 42.334 1.00 90.41 23 CYS G N 1
ATOM 4313 C CA . CYS G 2 3 ? 6.801 29.931 42.983 1.00 89.54 23 CYS G CA 1
ATOM 4314 C C . CYS G 2 3 ? 6.808 28.437 42.645 1.00 91.14 23 CYS G C 1
ATOM 4315 O O . CYS G 2 3 ? 7.242 28.076 41.540 1.00 98.37 23 CYS G O 1
ATOM 4318 N N . LYS G 2 4 ? 6.326 27.611 43.576 1.00 89.96 24 LYS G N 1
ATOM 4319 C CA . LYS G 2 4 ? 6.097 26.155 43.385 1.00 89.22 24 LYS G CA 1
ATOM 4320 C C . LYS G 2 4 ? 4.921 25.975 42.427 1.00 88.45 24 LYS G C 1
ATOM 4321 O O . LYS G 2 4 ? 4.102 26.878 42.277 1.00 81.33 24 LYS G O 1
ATOM 4327 N N . PRO G 2 5 ? 4.808 24.819 41.732 1.00 91.23 25 PRO G N 1
ATOM 4328 C CA . PRO G 2 5 ? 3.782 24.636 40.702 1.00 88.46 25 PRO G CA 1
ATOM 4329 C C . PRO G 2 5 ? 2.341 24.662 41.236 1.00 83.92 25 PRO G C 1
ATOM 4330 O O . PRO G 2 5 ? 1.455 25.020 40.482 1.00 85.10 25 PRO G O 1
ATOM 4334 N N . GLU G 2 6 ? 2.135 24.308 42.510 1.00 80.07 26 GLU G N 1
ATOM 4335 C CA . GLU G 2 6 ? 0.795 24.323 43.156 1.00 78.82 26 GLU G CA 1
ATOM 4336 C C . GLU G 2 6 ? 0.403 25.756 43.548 1.00 79.82 26 GLU G C 1
ATOM 4337 O O . GLU G 2 6 ? -0.762 25.937 43.937 1.00 87.49 26 GLU G O 1
ATOM 4343 N N . GLU G 2 7 ? 1.324 26.725 43.454 1.00 76.48 27 GLU G N 1
ATOM 4344 C CA . GLU G 2 7 ? 1.097 28.141 43.848 1.00 72.65 27 GLU G CA 1
ATOM 4345 C C . GLU G 2 7 ? 0.922 29.013 42.604 1.00 74.56 27 GLU G C 1
ATOM 4346 O O . GLU G 2 7 ? 1.074 28.490 41.483 1.00 83.74 27 GLU G O 1
ATOM 4352 N N . VAL G 2 8 ? 0.619 30.295 42.835 1.00 70.45 28 VAL G N 1
ATOM 4353 C CA . VAL G 2 8 ? 0.443 31.363 41.810 1.00 67.43 28 VAL G CA 1
ATOM 4354 C C . VAL G 2 8 ? 1.038 32.656 42.384 1.00 69.92 28 VAL G C 1
ATOM 4355 O O . VAL G 2 8 ? 0.822 32.913 43.591 1.00 64.84 28 VAL G O 1
ATOM 4359 N N . GLN G 2 9 ? 1.782 33.418 41.570 1.00 72.08 29 GLN G N 1
ATOM 4360 C CA . GLN G 2 9 ? 2.326 34.749 41.954 1.00 72.49 29 GLN G CA 1
ATOM 4361 C C . GLN G 2 9 ? 1.163 35.738 41.993 1.00 71.63 29 GLN G C 1
ATOM 4362 O O . GLN G 2 9 ? 0.491 35.882 40.956 1.00 75.70 29 GLN G O 1
ATOM 4368 N N . LEU G 2 10 ? 0.924 36.375 43.140 1.00 74.44 30 LEU G N 1
ATOM 4369 C CA . LEU G 2 10 ? -0.151 37.393 43.280 1.00 77.60 30 LEU G CA 1
ATOM 4370 C C . LEU G 2 10 ? 0.460 38.802 43.240 1.00 86.70 30 LEU G C 1
ATOM 4371 O O . LEU G 2 10 ? 0.290 39.505 42.211 1.00 93.91 30 LEU G O 1
ATOM 4376 N N . GLY G 2 11 ? 1.133 39.209 44.310 1.00 81.58 31 GLY G N 1
ATOM 4377 C CA . GLY G 2 11 ? 1.880 40.477 44.341 1.00 79.67 31 GLY G CA 1
ATOM 4378 C C . GLY G 2 11 ? 3.339 40.202 44.062 1.00 79.13 31 GLY G C 1
ATOM 4379 O O . GLY G 2 11 ? 3.633 39.688 42.971 1.00 68.99 31 GLY G O 1
ATOM 4380 N N . ASP G 2 12 ? 4.191 40.461 45.056 1.00 82.13 32 ASP G N 1
ATOM 4381 C CA . ASP G 2 12 ? 5.563 39.910 45.189 1.00 88.97 32 ASP G CA 1
ATOM 4382 C C . ASP G 2 12 ? 5.501 38.623 46.028 1.00 91.89 32 ASP G C 1
ATOM 4383 O O . ASP G 2 12 ? 6.524 38.300 46.665 1.00 101.05 32 ASP G O 1
ATOM 4388 N N . GLN G 2 13 ? 4.356 37.927 46.034 1.00 89.08 33 GLN G N 1
ATOM 4389 C CA . GLN G 2 13 ? 4.032 36.841 47.002 1.00 83.78 33 GLN G CA 1
ATOM 4390 C C . GLN G 2 13 ? 3.637 35.571 46.238 1.00 81.20 33 GLN G C 1
ATOM 4391 O O . GLN G 2 13 ? 2.853 35.672 45.269 1.00 77.76 33 GLN G O 1
ATOM 4397 N N . CYS G 2 14 ? 4.164 34.416 46.663 1.00 78.69 34 CYS G N 1
ATOM 4398 C CA . CYS G 2 14 ? 3.764 33.063 46.194 1.00 73.94 34 CYS G CA 1
ATOM 4399 C C . CYS G 2 14 ? 2.601 32.560 47.058 1.00 72.45 34 CYS G C 1
ATOM 4400 O O . CYS G 2 14 ? 2.794 32.428 48.277 1.00 75.13 34 CYS G O 1
ATOM 4403 N N . CYS G 2 15 ? 1.432 32.320 46.457 1.00 68.46 35 CYS G N 1
ATOM 4404 C CA . CYS G 2 15 ? 0.136 32.116 47.163 1.00 63.48 35 CYS G CA 1
ATOM 4405 C C . CYS G 2 15 ? -0.615 30.906 46.610 1.00 62.83 35 CYS G C 1
ATOM 4406 O O . CYS G 2 15 ? -0.445 30.517 45.461 1.00 63.34 35 CYS G O 1
ATOM 4409 N N . PRO G 2 16 ? -1.450 30.239 47.431 1.00 61.32 36 PRO G N 1
ATOM 4410 C CA . PRO G 2 16 ? -2.393 29.238 46.937 1.00 60.21 36 PRO G CA 1
ATOM 4411 C C . PRO G 2 16 ? -3.329 29.817 45.881 1.00 63.16 36 PRO G C 1
ATOM 4412 O O . PRO G 2 16 ? -3.764 30.957 45.996 1.00 65.51 36 PRO G O 1
ATOM 4416 N N . PRO G 2 17 ? -3.671 29.064 44.817 1.00 68.35 37 PRO G N 1
ATOM 4417 C CA . PRO G 2 17 ? -4.626 29.541 43.815 1.00 70.45 37 PRO G CA 1
ATOM 4418 C C . PRO G 2 17 ? -6.073 29.456 44.321 1.00 72.57 37 PRO G C 1
ATOM 4419 O O . PRO G 2 17 ? -6.289 28.907 45.385 1.00 71.03 37 PRO G O 1
ATOM 4423 N N . CYS G 2 18 ? -7.013 30.027 43.564 1.00 74.57 38 CYS G N 1
ATOM 4424 C CA . CYS G 2 18 ? -8.484 29.926 43.801 1.00 75.98 38 CYS G CA 1
ATOM 4425 C C . CYS G 2 18 ? -9.062 28.778 42.967 1.00 72.95 38 CYS G C 1
ATOM 4426 O O . CYS G 2 18 ? -8.477 28.451 41.932 1.00 70.05 38 CYS G O 1
ATOM 4429 N N . LYS G 2 19 ? -10.167 28.191 43.425 1.00 79.03 39 LYS G N 1
ATOM 4430 C CA . LYS G 2 19 ? -10.942 27.169 42.676 1.00 81.79 39 LYS G CA 1
ATOM 4431 C C . LYS G 2 19 ? -11.700 27.863 41.533 1.00 83.19 39 LYS G C 1
ATOM 4432 O O . LYS G 2 19 ? -11.813 29.111 41.541 1.00 83.04 39 LYS G O 1
ATOM 4438 N N . GLN G 2 20 ? -12.247 27.050 40.623 1.00 89.93 40 GLN G N 1
ATOM 4439 C CA . GLN G 2 20 ? -12.773 27.411 39.279 1.00 92.39 40 GLN G CA 1
ATOM 4440 C C . GLN G 2 20 ? -13.681 28.649 39.327 1.00 93.86 40 GLN G C 1
ATOM 4441 O O . GLN G 2 20 ? -13.423 29.592 38.545 1.00 94.85 40 GLN G O 1
ATOM 4447 N N . GLY G 2 21 ? -14.719 28.647 40.170 1.00 82.95 41 GLY G N 1
ATOM 4448 C CA . GLY G 2 21 ? -15.795 29.662 40.115 1.00 76.97 41 GLY G CA 1
ATOM 4449 C C . GLY G 2 21 ? -15.472 30.902 40.941 1.00 74.11 41 GLY G C 1
ATOM 4450 O O . GLY G 2 21 ? -16.421 31.676 41.264 1.00 71.49 41 GLY G O 1
ATOM 4451 N N . TYR G 2 22 ? -14.192 31.137 41.255 1.00 71.38 42 TYR G N 1
ATOM 4452 C CA . TYR G 2 22 ? -13.756 32.152 42.248 1.00 71.63 42 TYR G CA 1
ATOM 4453 C C . TYR G 2 22 ? -12.714 33.085 41.622 1.00 67.42 42 TYR G C 1
ATOM 4454 O O . TYR G 2 22 ? -11.941 32.624 40.747 1.00 63.95 42 TYR G O 1
ATOM 4463 N N . ARG G 2 23 ? -12.681 34.343 42.081 1.00 63.22 43 ARG G N 1
ATOM 4464 C CA . ARG G 2 23 ? -11.570 35.304 41.829 1.00 70.10 43 ARG G CA 1
ATOM 4465 C C . ARG G 2 23 ? -10.858 35.580 43.160 1.00 66.88 43 ARG G C 1
ATOM 4466 O O . ARG G 2 23 ? -11.501 35.452 44.219 1.00 65.49 43 ARG G O 1
ATOM 4474 N N . VAL G 2 24 ? -9.588 35.982 43.105 1.00 67.60 44 VAL G N 1
ATOM 4475 C CA . VAL G 2 24 ? -8.792 36.386 44.308 1.00 69.65 44 VAL G CA 1
ATOM 4476 C C . VAL G 2 24 ? -9.275 37.766 44.759 1.00 72.75 44 VAL G C 1
ATOM 4477 O O . VAL G 2 24 ? -9.183 38.703 43.965 1.00 73.19 44 VAL G O 1
ATOM 4481 N N . THR G 2 25 ? -9.795 37.836 45.987 1.00 72.60 45 THR G N 1
ATOM 4482 C CA . THR G 2 25 ? -10.352 39.043 46.650 1.00 74.08 45 THR G CA 1
ATOM 4483 C C . THR G 2 25 ? -9.358 39.572 47.689 1.00 73.91 45 THR G C 1
ATOM 4484 O O . THR G 2 25 ? -9.489 40.747 48.067 1.00 68.91 45 THR G O 1
ATOM 4488 N N . GLY G 2 26 ? -8.412 38.734 48.133 1.00 74.22 46 GLY G N 1
ATOM 4489 C CA . GLY G 2 26 ? -7.346 39.103 49.080 1.00 71.93 46 GLY G CA 1
ATOM 4490 C C . GLY G 2 26 ? -6.079 38.315 48.808 1.00 69.30 46 GLY G C 1
ATOM 4491 O O . GLY G 2 26 ? -6.170 37.083 48.709 1.00 68.86 46 GLY G O 1
ATOM 4492 N N . GLN G 2 27 ? -4.939 38.998 48.713 1.00 70.57 47 GLN G N 1
ATOM 4493 C CA . GLN G 2 27 ? -3.611 38.372 48.500 1.00 69.25 47 GLN G CA 1
ATOM 4494 C C . GLN G 2 27 ? -3.189 37.679 49.797 1.00 67.75 47 GLN G C 1
ATOM 4495 O O . GLN G 2 27 ? -3.530 38.186 50.882 1.00 73.35 47 GLN G O 1
ATOM 4501 N N . CYS G 2 28 ? -2.469 36.566 49.692 1.00 61.07 48 CYS G N 1
ATOM 4502 C CA . CYS G 2 28 ? -1.854 35.860 50.843 1.00 59.91 48 CYS G CA 1
ATOM 4503 C C . CYS G 2 28 ? -0.637 36.656 51.319 1.00 57.61 48 CYS G C 1
ATOM 4504 O O . CYS G 2 28 ? -0.182 37.548 50.582 1.00 58.78 48 CYS G O 1
ATOM 4507 N N . THR G 2 29 ? -0.157 36.358 52.526 1.00 57.96 49 THR G N 1
ATOM 4508 C CA . THR G 2 29 ? 1.176 36.769 53.038 1.00 58.11 49 THR G CA 1
ATOM 4509 C C . THR G 2 29 ? 1.956 35.493 53.349 1.00 58.30 49 THR G C 1
ATOM 4510 O O . THR G 2 29 ? 1.417 34.403 53.110 1.00 59.48 49 THR G O 1
ATOM 4514 N N . GLN G 2 30 ? 3.170 35.631 53.881 1.00 58.22 50 GLN G N 1
ATOM 4515 C CA . GLN G 2 30 ? 4.020 34.487 54.284 1.00 54.51 50 GLN G CA 1
ATOM 4516 C C . GLN G 2 30 ? 3.282 33.639 55.325 1.00 54.44 50 GLN G C 1
ATOM 4517 O O . GLN G 2 30 ? 3.534 32.418 55.355 1.00 55.46 50 GLN G O 1
ATOM 4523 N N . TYR G 2 31 ? 2.412 34.248 56.138 1.00 53.49 51 TYR G N 1
ATOM 4524 C CA . TYR G 2 31 ? 1.797 33.609 57.332 1.00 56.21 51 TYR G CA 1
ATOM 4525 C C . TYR G 2 31 ? 0.290 33.405 57.151 1.00 56.57 51 TYR G C 1
ATOM 4526 O O . TYR G 2 31 ? -0.311 32.757 58.037 1.00 59.23 51 TYR G O 1
ATOM 4535 N N . THR G 2 32 ? -0.308 33.932 56.074 1.00 54.02 52 THR G N 1
ATOM 4536 C CA . THR G 2 32 ? -1.785 33.968 55.897 1.00 53.11 52 THR G CA 1
ATOM 4537 C C . THR G 2 32 ? -2.209 33.392 54.547 1.00 52.16 52 THR G C 1
ATOM 4538 O O . THR G 2 32 ? -1.381 33.315 53.625 1.00 55.81 52 THR G O 1
ATOM 4542 N N . SER G 2 33 ? -3.492 33.050 54.463 1.00 53.79 53 SER G N 1
ATOM 4543 C CA . SER G 2 33 ? -4.185 32.429 53.306 1.00 54.85 53 SER G CA 1
ATOM 4544 C C . SER G 2 33 ? -4.512 33.476 52.238 1.00 55.35 53 SER G C 1
ATOM 4545 O O . SER G 2 33 ? -4.528 34.690 52.563 1.00 59.36 53 SER G O 1
ATOM 4548 N N . THR G 2 34 ? -4.793 33.015 51.015 1.00 57.08 54 THR G N 1
ATOM 4549 C CA . THR G 2 34 ? -5.423 33.837 49.949 1.00 58.29 54 THR G CA 1
ATOM 4550 C C . THR G 2 34 ? -6.932 33.795 50.164 1.00 57.58 54 THR G C 1
ATOM 4551 O O . THR G 2 34 ? -7.427 32.742 50.580 1.00 58.05 54 THR G O 1
ATOM 4555 N N . THR G 2 35 ? -7.613 34.917 49.924 1.00 57.95 55 THR G N 1
ATOM 4556 C CA . THR G 2 35 ? -9.092 35.022 49.989 1.00 62.28 55 THR G CA 1
ATOM 4557 C C . THR G 2 35 ? -9.624 34.987 48.554 1.00 63.81 55 THR G C 1
ATOM 4558 O O . THR G 2 35 ? -9.139 35.767 47.717 1.00 67.03 55 THR G O 1
ATOM 4562 N N . CYS G 2 36 ? -10.556 34.071 48.300 1.00 64.41 56 CYS G N 1
ATOM 4563 C CA . CYS G 2 36 ? -11.253 33.894 47.010 1.00 67.34 56 CYS G CA 1
ATOM 4564 C C . CYS G 2 36 ? -12.733 34.173 47.241 1.00 69.86 56 CYS G C 1
ATOM 4565 O O . CYS G 2 36 ? -13.250 33.808 48.326 1.00 71.89 56 CYS G O 1
ATOM 4568 N N . THR G 2 37 ? -13.372 34.832 46.279 1.00 72.68 57 THR G N 1
ATOM 4569 C CA . THR G 2 37 ? -14.827 35.100 46.335 1.00 76.35 57 THR G CA 1
ATOM 4570 C C . THR G 2 37 ? -15.466 34.503 45.085 1.00 78.94 57 THR G C 1
ATOM 4571 O O . THR G 2 37 ? -14.896 34.623 43.973 1.00 76.20 57 THR G O 1
ATOM 4575 N N . LEU G 2 38 ? -16.593 33.828 45.320 1.00 87.60 58 LEU G N 1
ATOM 4576 C CA . LEU G 2 38 ? -17.538 33.320 44.299 1.00 92.34 58 LEU G CA 1
ATOM 4577 C C . LEU G 2 38 ? -18.015 34.520 43.485 1.00 95.25 58 LEU G C 1
ATOM 4578 O O . LEU G 2 38 ? -18.587 35.456 44.126 1.00 94.87 58 LEU G O 1
ATOM 4583 N N . CYS G 2 39 ? -17.764 34.540 42.167 1.00 95.87 59 CYS G N 1
ATOM 4584 C CA . CYS G 2 39 ? -18.308 35.569 41.242 1.00 100.17 59 CYS G CA 1
ATOM 4585 C C . CYS G 2 39 ? -19.836 35.490 41.296 1.00 99.97 59 CYS G C 1
ATOM 4586 O O . CYS G 2 39 ? -20.399 34.407 41.103 1.00 104.46 59 CYS G O 1
ATOM 4589 N N . PRO G 2 40 ? -20.544 36.611 41.592 1.00 102.01 60 PRO G N 1
ATOM 4590 C CA . PRO G 2 40 ? -21.990 36.578 41.814 1.00 106.98 60 PRO G CA 1
ATOM 4591 C C . PRO G 2 40 ? -22.773 36.296 40.523 1.00 110.47 60 PRO G C 1
ATOM 4592 O O . PRO G 2 40 ? -22.229 36.512 39.461 1.00 105.04 60 PRO G O 1
ATOM 4596 N N . SER G 2 41 ? -24.015 35.813 40.658 1.00 117.40 61 SER G N 1
ATOM 4597 C CA . SER G 2 41 ? -24.879 35.357 39.536 1.00 119.01 61 SER G CA 1
ATOM 4598 C C . SER G 2 41 ? -24.991 36.468 38.484 1.00 114.40 61 SER G C 1
ATOM 4599 O O . SER G 2 41 ? -25.216 37.638 38.875 1.00 103.40 61 SER G O 1
ATOM 4602 N N . GLY G 2 42 ? -24.821 36.104 37.208 1.00 111.72 62 GLY G N 1
ATOM 4603 C CA . GLY G 2 42 ? -24.824 37.039 36.068 1.00 114.48 62 GLY G CA 1
ATOM 4604 C C . GLY G 2 42 ? -23.442 37.590 35.760 1.00 113.22 62 GLY G C 1
ATOM 4605 O O . GLY G 2 42 ? -23.376 38.504 34.925 1.00 109.02 62 GLY G O 1
ATOM 4606 N N . THR G 2 43 ? -22.388 37.052 36.390 1.00 110.84 63 THR G N 1
ATOM 4607 C CA . THR G 2 43 ? -20.955 37.391 36.129 1.00 102.16 63 THR G CA 1
ATOM 4608 C C . THR G 2 43 ? -20.147 36.099 35.926 1.00 92.51 63 THR G C 1
ATOM 4609 O O . THR G 2 43 ? -20.606 35.048 36.378 1.00 91.63 63 THR G O 1
ATOM 4613 N N . TYR G 2 44 ? -18.985 36.173 35.275 1.00 91.32 64 TYR G N 1
ATOM 4614 C CA . TYR G 2 44 ? -18.045 35.035 35.047 1.00 96.42 64 TYR G CA 1
ATOM 4615 C C . TYR G 2 44 ? -16.608 35.475 35.353 1.00 95.28 64 TYR G C 1
ATOM 4616 O O . TYR G 2 44 ? -16.303 36.665 35.151 1.00 98.47 64 TYR G O 1
ATOM 4625 N N . VAL G 2 45 ? -15.745 34.560 35.810 1.00 94.58 65 VAL G N 1
ATOM 4626 C CA . VAL G 2 45 ? -14.315 34.866 36.127 1.00 98.47 65 VAL G CA 1
ATOM 4627 C C . VAL G 2 45 ? -13.591 35.172 34.808 1.00 100.61 65 VAL G C 1
ATOM 4628 O O . VAL G 2 45 ? -13.474 34.239 33.981 1.00 93.36 65 VAL G O 1
ATOM 4632 N N . SER G 2 46 ? -13.193 36.430 34.593 1.00 107.03 66 SER G N 1
ATOM 4633 C CA . SER G 2 46 ? -12.118 36.811 33.640 1.00 112.02 66 SER G CA 1
ATOM 4634 C C . SER G 2 46 ? -10.967 37.310 34.500 1.00 114.29 66 SER G C 1
ATOM 4635 O O . SER G 2 46 ? -11.175 38.322 35.190 1.00 130.71 66 SER G O 1
ATOM 4638 N N . GLY G 2 47 ? -9.822 36.635 34.447 1.00 107.61 67 GLY G N 1
ATOM 4639 C CA . GLY G 2 47 ? -8.590 37.037 35.153 1.00 104.25 67 GLY G CA 1
ATOM 4640 C C . GLY G 2 47 ? -8.423 36.310 36.476 1.00 103.09 67 GLY G C 1
ATOM 4641 O O . GLY G 2 47 ? -9.317 35.516 36.825 1.00 106.35 67 GLY G O 1
ATOM 4642 N N . LEU G 2 48 ? -7.330 36.591 37.187 1.00 98.02 68 LEU G N 1
ATOM 4643 C CA . LEU G 2 48 ? -7.126 36.200 38.605 1.00 87.80 68 LEU G CA 1
ATOM 4644 C C . LEU G 2 48 ? -8.142 36.933 39.489 1.00 85.29 68 LEU G C 1
ATOM 4645 O O . LEU G 2 48 ? -8.634 36.307 40.452 1.00 92.32 68 LEU G O 1
ATOM 4650 N N . TYR G 2 49 ? -8.452 38.194 39.158 1.00 81.49 69 TYR G N 1
ATOM 4651 C CA . TYR G 2 49 ? -9.052 39.184 40.090 1.00 74.98 69 TYR G CA 1
ATOM 4652 C C . TYR G 2 49 ? -10.444 39.671 39.645 1.00 79.14 69 TYR G C 1
ATOM 4653 O O . TYR G 2 49 ? -11.095 40.326 40.499 1.00 83.30 69 TYR G O 1
ATOM 4662 N N . GLN G 2 50 ? -10.892 39.403 38.410 1.00 81.18 70 GLN G N 1
ATOM 4663 C CA . GLN G 2 50 ? -12.054 40.134 37.817 1.00 81.94 70 GLN G CA 1
ATOM 4664 C C . GLN G 2 50 ? -13.232 39.177 37.560 1.00 78.84 70 GLN G C 1
ATOM 4665 O O . GLN G 2 50 ? -13.026 38.123 36.976 1.00 76.64 70 GLN G O 1
ATOM 4671 N N . CYS G 2 51 ? -14.430 39.575 37.994 1.00 85.19 71 CYS G N 1
ATOM 4672 C CA . CYS G 2 51 ? -15.739 39.084 37.497 1.00 94.41 71 CYS G CA 1
ATOM 4673 C C . CYS G 2 51 ? -16.246 40.046 36.411 1.00 97.68 71 CYS G C 1
ATOM 4674 O O . CYS G 2 51 ? -16.497 41.221 36.730 1.00 105.66 71 CYS G O 1
ATOM 4677 N N . THR G 2 52 ? -16.412 39.559 35.180 1.00 100.88 72 THR G N 1
ATOM 4678 C CA . THR G 2 52 ? -17.012 40.313 34.042 1.00 106.66 72 THR G CA 1
ATOM 4679 C C . THR G 2 52 ? -18.502 39.959 33.912 1.00 110.38 72 THR G C 1
ATOM 4680 O O . THR G 2 52 ? -18.832 38.760 34.028 1.00 102.37 72 THR G O 1
ATOM 4684 N N . GLN G 2 53 ? -19.353 40.967 33.691 1.00 116.72 73 GLN G N 1
ATOM 4685 C CA . GLN G 2 53 ? -20.821 40.811 33.497 1.00 120.16 73 GLN G CA 1
ATOM 4686 C C . GLN G 2 53 ? -21.080 39.944 32.256 1.00 120.91 73 GLN G C 1
ATOM 4687 O O . GLN G 2 53 ? -20.480 40.212 31.209 1.00 121.25 73 GLN G O 1
ATOM 4693 N N . CYS G 2 54 ? -21.946 38.935 32.384 1.00 122.61 74 CYS G N 1
ATOM 4694 C CA . CYS G 2 54 ? -22.473 38.108 31.264 1.00 126.87 74 CYS G CA 1
ATOM 4695 C C . CYS G 2 54 ? -23.402 39.017 30.455 1.00 128.64 74 CYS G C 1
ATOM 4696 O O . CYS G 2 54 ? -24.333 39.617 31.053 1.00 122.16 74 CYS G O 1
ATOM 4699 N N . THR G 2 55 ? -23.161 39.120 29.144 1.00 130.82 75 THR G N 1
ATOM 4700 C CA . THR G 2 55 ? -24.018 39.873 28.184 1.00 128.95 75 THR G CA 1
ATOM 4701 C C . THR G 2 55 ? -25.400 39.196 28.130 1.00 124.35 75 THR G C 1
ATOM 4702 O O . THR G 2 55 ? -25.450 37.939 28.259 1.00 113.38 75 THR G O 1
ATOM 4706 N N . GLU G 2 56 ? -26.462 39.999 28.001 1.00 129.84 76 GLU G N 1
ATOM 4707 C CA . GLU G 2 56 ? -27.871 39.570 28.199 1.00 134.60 76 GLU G CA 1
ATOM 4708 C C . GLU G 2 56 ? -28.550 39.418 26.831 1.00 136.99 76 GLU G C 1
ATOM 4709 O O . GLU G 2 56 ? -28.606 40.411 26.080 1.00 137.39 76 GLU G O 1
ATOM 4715 N N . CYS G 2 57 ? -29.048 38.217 26.524 1.00 131.73 77 CYS G N 1
ATOM 4716 C CA . CYS G 2 57 ? -29.859 37.924 25.314 1.00 138.08 77 CYS G CA 1
ATOM 4717 C C . CYS G 2 57 ? -31.215 38.625 25.451 1.00 141.94 77 CYS G C 1
ATOM 4718 O O . CYS G 2 57 ? -31.938 38.312 26.417 1.00 139.34 77 CYS G O 1
ATOM 4721 N N . GLN G 2 58 ? -31.523 39.563 24.543 1.00 144.86 78 GLN G N 1
ATOM 4722 C CA . GLN G 2 58 ? -32.876 40.177 24.388 1.00 146.36 78 GLN G CA 1
ATOM 4723 C C . GLN G 2 58 ? -33.632 39.428 23.279 1.00 148.24 78 GLN G C 1
ATOM 4724 O O . GLN G 2 58 ? -33.443 39.762 22.100 1.00 147.60 78 GLN G O 1
ATOM 4730 N N . ASP G 2 59 ? -34.452 38.444 23.678 1.00 149.12 79 ASP G N 1
ATOM 4731 C CA . ASP G 2 59 ? -35.262 37.504 22.850 1.00 150.30 79 ASP G CA 1
ATOM 4732 C C . ASP G 2 59 ? -34.423 36.869 21.723 1.00 151.30 79 ASP G C 1
ATOM 4733 O O . ASP G 2 59 ? -34.956 36.691 20.599 1.00 152.13 79 ASP G O 1
ATOM 4738 N N . THR G 2 60 ? -33.188 36.459 22.045 1.00 146.21 80 THR G N 1
ATOM 4739 C CA . THR G 2 60 ? -32.177 35.912 21.092 1.00 143.51 80 THR G CA 1
ATOM 4740 C C . THR G 2 60 ? -31.509 34.678 21.715 1.00 133.47 80 THR G C 1
ATOM 4741 O O . THR G 2 60 ? -32.219 33.668 21.842 1.00 118.79 80 THR G O 1
ATOM 4745 N N . ILE G 2 64 ? -31.703 27.635 28.997 1.00 146.12 84 ILE G N 1
ATOM 4746 C CA . ILE G 2 64 ? -31.999 28.112 30.381 1.00 146.86 84 ILE G CA 1
ATOM 4747 C C . ILE G 2 64 ? -30.764 28.843 30.923 1.00 147.50 84 ILE G C 1
ATOM 4748 O O . ILE G 2 64 ? -30.943 29.941 31.492 1.00 148.01 84 ILE G O 1
ATOM 4753 N N . ARG G 2 65 ? -29.572 28.257 30.751 1.00 146.92 85 ARG G N 1
ATOM 4754 C CA . ARG G 2 65 ? -28.273 28.845 31.185 1.00 146.34 85 ARG G CA 1
ATOM 4755 C C . ARG G 2 65 ? -27.247 28.720 30.052 1.00 141.14 85 ARG G C 1
ATOM 4756 O O . ARG G 2 65 ? -27.125 27.619 29.494 1.00 136.76 85 ARG G O 1
ATOM 4758 N N . ASN G 2 66 ? -26.563 29.823 29.718 1.00 138.27 86 ASN G N 1
ATOM 4759 C CA . ASN G 2 66 ? -25.497 29.890 28.677 1.00 138.12 86 ASN G CA 1
ATOM 4760 C C . ASN G 2 66 ? -24.161 30.278 29.327 1.00 141.49 86 ASN G C 1
ATOM 4761 O O . ASN G 2 66 ? -23.160 29.592 29.044 1.00 135.92 86 ASN G O 1
ATOM 4766 N N . CYS G 2 67 ? -24.139 31.357 30.122 1.00 144.16 87 CYS G N 1
ATOM 4767 C CA . CYS G 2 67 ? -22.934 31.875 30.827 1.00 141.10 87 CYS G CA 1
ATOM 4768 C C . CYS G 2 67 ? -22.470 30.851 31.870 1.00 138.01 87 CYS G C 1
ATOM 4769 O O . CYS G 2 67 ? -23.277 30.527 32.782 1.00 127.63 87 CYS G O 1
ATOM 4772 N N . THR G 2 68 ? -21.234 30.362 31.729 1.00 134.98 88 THR G N 1
ATOM 4773 C CA . THR G 2 68 ? -20.545 29.493 32.721 1.00 129.20 88 THR G CA 1
ATOM 4774 C C . THR G 2 68 ? -19.700 30.380 33.643 1.00 122.01 88 THR G C 1
ATOM 4775 O O . THR G 2 68 ? -19.680 31.613 33.419 1.00 115.18 88 THR G O 1
ATOM 4779 N N . SER G 2 69 ? -19.016 29.778 34.620 1.00 114.74 89 SER G N 1
ATOM 4780 C CA . SER G 2 69 ? -18.130 30.496 35.572 1.00 115.96 89 SER G CA 1
ATOM 4781 C C . SER G 2 69 ? -16.834 30.929 34.872 1.00 114.38 89 SER G C 1
ATOM 4782 O O . SER G 2 69 ? -16.129 31.769 35.442 1.00 113.82 89 SER G O 1
ATOM 4785 N N . THR G 2 70 ? -16.534 30.387 33.685 1.00 116.10 90 THR G N 1
ATOM 4786 C CA . THR G 2 70 ? -15.251 30.617 32.958 1.00 121.77 90 THR G CA 1
ATOM 4787 C C . THR G 2 70 ? -15.470 31.347 31.625 1.00 127.44 90 THR G C 1
ATOM 4788 O O . THR G 2 70 ? -14.502 31.985 31.161 1.00 128.58 90 THR G O 1
ATOM 4792 N N . GLN G 2 71 ? -16.662 31.264 31.020 1.00 132.24 91 GLN G N 1
ATOM 4793 C CA . GLN G 2 71 ? -16.925 31.836 29.668 1.00 128.67 91 GLN G CA 1
ATOM 4794 C C . GLN G 2 71 ? -18.236 32.642 29.677 1.00 123.99 91 GLN G C 1
ATOM 4795 O O . GLN G 2 71 ? -19.185 32.267 30.411 1.00 112.60 91 GLN G O 1
ATOM 48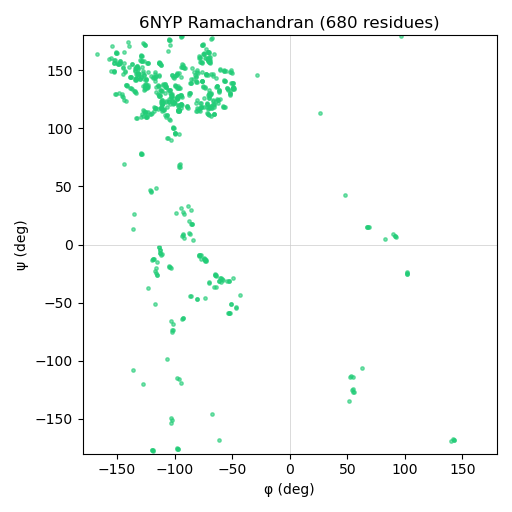01 N N . ASN G 2 72 ? -18.266 33.701 28.863 1.00 128.24 92 ASN G N 1
ATOM 4802 C CA . ASN G 2 72 ? -19.418 34.605 28.590 1.00 131.98 92 ASN G CA 1
ATOM 4803 C C . ASN G 2 72 ? -20.538 33.845 27.873 1.00 131.93 92 ASN G C 1
ATOM 4804 O O . ASN G 2 72 ? -20.259 32.750 27.348 1.00 126.74 92 ASN G O 1
ATOM 4809 N N . THR G 2 73 ? -21.756 34.405 27.842 1.00 132.93 93 THR G N 1
ATOM 4810 C CA . THR G 2 73 ? -22.900 33.878 27.043 1.00 134.60 93 THR G CA 1
ATOM 4811 C C . THR G 2 73 ? -22.521 33.918 25.555 1.00 131.50 93 THR G C 1
ATOM 4812 O O . THR G 2 73 ? -21.700 34.797 25.193 1.00 126.73 93 THR G O 1
ATOM 4816 N N . CYS G 2 75 ? -25.763 33.227 22.977 1.00 126.87 95 CYS G N 1
ATOM 4817 C CA . CYS G 2 75 ? -26.274 34.512 22.420 1.00 130.42 95 CYS G CA 1
ATOM 4818 C C . CYS G 2 75 ? -25.725 34.720 21.001 1.00 123.15 95 CYS G C 1
ATOM 4819 O O . CYS G 2 75 ? -26.360 35.359 20.158 1.00 110.44 95 CYS G O 1
ATOM 4822 N N . ILE H 2 2 ? 34.752 45.748 68.511 1.00 123.07 22 ILE H N 1
ATOM 4823 C CA . ILE H 2 2 ? 34.695 45.746 70.008 1.00 123.97 22 ILE H CA 1
ATOM 4824 C C . ILE H 2 2 ? 35.588 44.623 70.556 1.00 120.60 22 ILE H C 1
ATOM 4825 O O . ILE H 2 2 ? 36.081 44.799 71.693 1.00 117.34 22 ILE H O 1
ATOM 4830 N N . CYS H 2 3 ? 35.809 43.545 69.787 1.00 112.31 23 CYS H N 1
ATOM 4831 C CA . CYS H 2 3 ? 36.542 42.330 70.238 1.00 105.46 23 CYS H CA 1
ATOM 4832 C C . CYS H 2 3 ? 38.055 42.565 70.193 1.00 99.96 23 CYS H C 1
ATOM 4833 O O . CYS H 2 3 ? 38.516 43.310 69.312 1.00 97.91 23 CYS H O 1
ATOM 4836 N N . LYS H 2 4 ? 38.788 41.940 71.121 1.00 101.02 24 LYS H N 1
ATOM 4837 C CA . LYS H 2 4 ? 40.271 41.908 71.143 1.00 101.90 24 LYS H CA 1
ATOM 4838 C C . LYS H 2 4 ? 40.761 41.059 69.969 1.00 98.41 24 LYS H C 1
ATOM 4839 O O . LYS H 2 4 ? 40.019 40.217 69.457 1.00 90.83 24 LYS H O 1
ATOM 4845 N N . PRO H 2 5 ? 42.021 41.250 69.508 1.00 95.16 25 PRO H N 1
ATOM 4846 C CA . PRO H 2 5 ? 42.527 40.539 68.333 1.00 93.73 25 PRO H CA 1
ATOM 4847 C C . PRO H 2 5 ? 42.628 39.014 68.513 1.00 92.02 25 PRO H C 1
ATOM 4848 O O . PRO H 2 5 ? 42.542 38.314 67.517 1.00 98.99 25 PRO H O 1
ATOM 4852 N N . GLU H 2 6 ? 42.786 38.531 69.752 1.00 84.79 26 GLU H N 1
ATOM 4853 C CA . GLU H 2 6 ? 42.863 37.075 70.053 1.00 81.40 26 GLU H CA 1
ATOM 4854 C C . GLU H 2 6 ? 41.458 36.448 70.047 1.00 79.63 26 GLU H C 1
ATOM 4855 O O . GLU H 2 6 ? 41.384 35.215 70.135 1.00 77.37 26 GLU H O 1
ATOM 4861 N N . GLU H 2 7 ? 40.392 37.258 69.969 1.00 78.83 27 GLU H N 1
ATOM 4862 C CA . GLU H 2 7 ? 38.975 36.791 70.001 1.00 77.92 27 GLU H CA 1
ATOM 4863 C C . GLU H 2 7 ? 38.378 36.850 68.594 1.00 75.61 27 GLU H C 1
ATOM 4864 O O . GLU H 2 7 ? 39.062 37.332 67.676 1.00 75.35 27 GLU H O 1
ATOM 4870 N N . VAL H 2 8 ? 37.133 36.382 68.470 1.00 73.85 28 VAL H N 1
ATOM 4871 C CA . VAL H 2 8 ? 36.303 36.400 67.231 1.00 73.21 28 VAL H CA 1
ATOM 4872 C C . VAL H 2 8 ? 34.859 36.718 67.640 1.00 76.05 28 VAL H C 1
ATOM 4873 O O . VAL H 2 8 ? 34.423 36.184 68.675 1.00 73.09 28 VAL H O 1
ATOM 4877 N N . GLN H 2 9 ? 34.161 37.580 66.889 1.00 81.60 29 GLN H N 1
ATOM 4878 C CA . GLN H 2 9 ? 32.712 37.865 67.095 1.00 85.00 29 GLN H CA 1
ATOM 4879 C C . GLN H 2 9 ? 31.908 36.642 66.635 1.00 79.28 29 GLN H C 1
ATOM 4880 O O . GLN H 2 9 ? 32.028 36.291 65.475 1.00 75.06 29 GLN H O 1
ATOM 4886 N N . LEU H 2 10 ? 31.161 36.008 67.539 1.00 80.18 30 LEU H N 1
ATOM 4887 C CA . LEU H 2 10 ? 30.108 35.000 67.273 1.00 85.02 30 LEU H CA 1
ATOM 4888 C C . LEU H 2 10 ? 28.828 35.686 67.748 1.00 85.98 30 LEU H C 1
ATOM 4889 O O . LEU H 2 10 ? 28.793 36.039 68.932 1.00 85.97 30 LEU H O 1
ATOM 4894 N N . GLY H 2 11 ? 27.861 35.957 66.868 1.00 88.73 31 GLY H N 1
ATOM 4895 C CA . GLY H 2 11 ? 26.775 36.915 67.141 1.00 86.89 31 GLY H CA 1
ATOM 4896 C C . GLY H 2 11 ? 27.324 38.248 67.612 1.00 85.86 31 GLY H C 1
ATOM 4897 O O . GLY H 2 11 ? 28.233 38.783 66.938 1.00 86.96 31 GLY H O 1
ATOM 4898 N N . ASP H 2 12 ? 26.718 38.801 68.662 1.00 88.38 32 ASP H N 1
ATOM 4899 C CA . ASP H 2 12 ? 27.094 40.105 69.271 1.00 95.69 32 ASP H CA 1
ATOM 4900 C C . ASP H 2 12 ? 27.964 39.836 70.501 1.00 97.54 32 ASP H C 1
ATOM 4901 O O . ASP H 2 12 ? 27.994 40.698 71.399 1.00 108.16 32 ASP H O 1
ATOM 4906 N N . GLN H 2 13 ? 28.682 38.704 70.511 1.00 92.20 33 GLN H N 1
ATOM 4907 C CA . GLN H 2 13 ? 29.473 38.199 71.670 1.00 88.11 33 GLN H CA 1
ATOM 4908 C C . GLN H 2 13 ? 30.929 37.983 71.234 1.00 84.31 33 GLN H C 1
ATOM 4909 O O . GLN H 2 13 ? 31.140 37.423 70.149 1.00 76.43 33 GLN H O 1
ATOM 4915 N N . CYS H 2 14 ? 31.882 38.408 72.067 1.00 80.24 34 CYS H N 1
ATOM 4916 C CA . CYS H 2 14 ? 33.344 38.233 71.858 1.00 80.29 34 CYS H CA 1
ATOM 4917 C C . CYS H 2 14 ? 33.783 36.899 72.475 1.00 76.35 34 CYS H C 1
ATOM 4918 O O . CYS H 2 14 ? 33.600 36.724 73.690 1.00 79.72 34 CYS H O 1
ATOM 4921 N N . CYS H 2 15 ? 34.324 35.996 71.651 1.00 72.38 35 CYS H N 1
ATOM 4922 C CA . CYS H 2 15 ? 34.572 34.575 72.008 1.00 67.99 35 CYS H CA 1
ATOM 4923 C C . CYS H 2 15 ? 35.984 34.148 71.621 1.00 68.80 35 CYS H C 1
ATOM 4924 O O . CYS H 2 15 ? 36.568 34.668 70.671 1.00 73.02 35 CYS H O 1
ATOM 4927 N N . PRO H 2 16 ? 36.563 33.169 72.353 1.00 65.83 36 PRO H N 1
ATOM 4928 C CA . PRO H 2 16 ? 37.773 32.487 71.907 1.00 65.08 36 PRO H CA 1
ATOM 4929 C C . PRO H 2 16 ? 37.569 31.860 70.530 1.00 67.74 36 PRO H C 1
ATOM 4930 O O . PRO H 2 16 ? 36.506 31.307 70.250 1.00 67.99 36 PRO H O 1
ATOM 4934 N N . PRO H 2 17 ? 38.577 31.905 69.633 1.00 68.85 37 PRO H N 1
ATOM 4935 C CA . PRO H 2 17 ? 38.453 31.259 68.329 1.00 69.34 37 PRO H CA 1
ATOM 4936 C C . PRO H 2 17 ? 38.604 29.736 68.445 1.00 69.96 37 PRO H C 1
ATOM 4937 O O . PRO H 2 17 ? 38.953 29.254 69.517 1.00 66.58 37 PRO H O 1
ATOM 4941 N N . CYS H 2 18 ? 38.333 29.027 67.346 1.00 70.15 38 CYS H N 1
ATOM 4942 C CA . CYS H 2 18 ? 38.616 27.579 67.188 1.00 72.37 38 CYS H CA 1
ATOM 4943 C C . CYS H 2 18 ? 39.996 27.402 66.540 1.00 75.04 38 CYS H C 1
ATOM 4944 O O . CYS H 2 18 ? 40.446 28.326 65.815 1.00 71.90 38 CYS H O 1
ATOM 4947 N N . LYS H 2 19 ? 40.642 26.260 66.791 1.00 75.73 39 LYS H N 1
ATOM 4948 C CA . LYS H 2 19 ? 41.914 25.864 66.130 1.00 78.58 39 LYS H CA 1
ATOM 4949 C C . LYS H 2 19 ? 41.622 25.522 64.661 1.00 78.88 39 LYS H C 1
ATOM 4950 O O . LYS H 2 19 ? 40.441 25.330 64.324 1.00 77.08 39 LYS H O 1
ATOM 4956 N N . GLN H 2 20 ? 42.666 25.430 63.837 1.00 81.03 40 GLN H N 1
ATOM 4957 C CA . GLN H 2 20 ? 42.609 25.500 62.350 1.00 82.79 40 GLN H CA 1
ATOM 4958 C C . GLN H 2 20 ? 41.565 24.544 61.753 1.00 81.87 40 GLN H C 1
ATOM 4959 O O . GLN H 2 20 ? 40.740 25.011 60.936 1.00 81.58 40 GLN H O 1
ATOM 4965 N N . GLY H 2 21 ? 41.586 23.266 62.133 1.00 78.98 41 GLY H N 1
ATOM 4966 C CA . GLY H 2 21 ? 40.758 22.224 61.487 1.00 82.86 41 GLY H CA 1
ATOM 4967 C C . GLY H 2 21 ? 39.348 22.123 62.043 1.00 77.35 41 GLY H C 1
ATOM 4968 O O . GLY H 2 21 ? 38.701 21.107 61.784 1.00 78.75 41 GLY H O 1
ATOM 4969 N N . TYR H 2 22 ? 38.875 23.148 62.752 1.00 75.63 42 TYR H N 1
ATOM 4970 C CA . TYR H 2 22 ? 37.639 23.101 63.574 1.00 74.37 42 TYR H CA 1
ATOM 4971 C C . TYR H 2 22 ? 36.688 24.237 63.184 1.00 70.78 42 TYR H C 1
ATOM 4972 O O . TYR H 2 22 ? 37.168 25.322 62.818 1.00 64.99 42 TYR H O 1
ATOM 4981 N N . ARG H 2 23 ? 35.380 23.966 63.259 1.00 68.29 43 ARG H N 1
ATOM 4982 C CA . ARG H 2 23 ? 34.287 24.963 63.102 1.00 73.76 43 ARG H CA 1
ATOM 4983 C C . ARG H 2 23 ? 33.591 25.131 64.461 1.00 69.81 43 ARG H C 1
ATOM 4984 O O . ARG H 2 23 ? 33.617 24.159 65.264 1.00 66.57 43 ARG H O 1
ATOM 4992 N N . VAL H 2 24 ? 32.972 26.293 64.688 1.00 64.46 44 VAL H N 1
ATOM 4993 C CA . VAL H 2 24 ? 32.184 26.608 65.916 1.00 63.70 44 VAL H CA 1
ATOM 4994 C C . VAL H 2 24 ? 30.890 25.783 65.891 1.00 66.14 44 VAL H C 1
ATOM 4995 O O . VAL H 2 24 ? 30.092 25.955 64.944 1.00 79.87 44 VAL H O 1
ATOM 4999 N N . THR H 2 25 ? 30.720 24.905 66.881 1.00 66.93 45 THR H N 1
ATOM 5000 C CA . THR H 2 25 ? 29.554 24.006 67.086 1.00 65.67 45 THR H CA 1
ATOM 5001 C C . THR H 2 25 ? 28.683 24.550 68.226 1.00 66.18 45 THR H C 1
ATOM 5002 O O . THR H 2 25 ? 27.523 24.130 68.319 1.00 65.79 45 THR H O 1
ATOM 5006 N N . GLY H 2 26 ? 29.236 25.422 69.075 1.00 68.19 46 GLY H N 1
ATOM 5007 C CA . GLY H 2 26 ? 28.524 26.094 70.179 1.00 66.14 46 GLY H CA 1
ATOM 5008 C C . GLY H 2 26 ? 29.135 27.455 70.468 1.00 71.17 46 GLY H C 1
ATOM 5009 O O . GLY H 2 26 ? 30.368 27.533 70.612 1.00 74.54 46 GLY H O 1
ATOM 5010 N N . GLN H 2 27 ? 28.304 28.497 70.526 1.00 74.92 47 GLN H N 1
ATOM 5011 C CA . GLN H 2 27 ? 28.741 29.897 70.777 1.00 79.19 47 GLN H CA 1
ATOM 5012 C C . GLN H 2 27 ? 29.130 30.023 72.251 1.00 74.08 47 GLN H C 1
ATOM 5013 O O . GLN H 2 27 ? 28.486 29.357 73.082 1.00 75.71 47 GLN H O 1
ATOM 5019 N N . CYS H 2 28 ? 30.124 30.854 72.567 1.00 71.94 48 CYS H N 1
ATOM 5020 C CA . CYS H 2 28 ? 30.510 31.177 73.968 1.00 71.05 48 CYS H CA 1
ATOM 5021 C C . CYS H 2 28 ? 29.472 32.140 74.549 1.00 69.97 48 CYS H C 1
ATOM 5022 O O . CYS H 2 28 ? 28.689 32.705 73.762 1.00 69.95 48 CYS H O 1
ATOM 5025 N N . THR H 2 29 ? 29.456 32.291 75.874 1.00 67.50 49 THR H N 1
ATOM 5026 C CA . THR H 2 29 ? 28.778 33.400 76.591 1.00 63.34 49 THR H CA 1
ATOM 5027 C C . THR H 2 29 ? 29.852 34.176 77.353 1.00 60.83 49 THR H C 1
ATOM 5028 O O . THR H 2 29 ? 31.029 33.814 77.239 1.00 64.81 49 THR H O 1
ATOM 5032 N N . GLN H 2 30 ? 29.459 35.189 78.115 1.00 62.21 50 GLN H N 1
ATOM 5033 C CA . GLN H 2 30 ? 30.396 36.004 78.926 1.00 60.26 50 GLN H CA 1
ATOM 5034 C C . GLN H 2 30 ? 31.127 35.103 79.929 1.00 59.58 50 GLN H C 1
ATOM 5035 O O . GLN H 2 30 ? 32.264 35.440 80.291 1.00 57.66 50 GLN H O 1
ATOM 5041 N N . TYR H 2 31 ? 30.497 34.003 80.356 1.00 57.35 51 TYR H N 1
ATOM 5042 C CA . TYR H 2 31 ? 30.955 33.148 81.480 1.00 57.60 51 TYR H CA 1
ATOM 5043 C C . TYR H 2 31 ? 31.416 31.768 80.987 1.00 58.02 51 TYR H C 1
ATOM 5044 O O . TYR H 2 31 ? 31.972 31.026 81.820 1.00 59.63 51 TYR H O 1
ATOM 5053 N N . THR H 2 32 ? 31.192 31.422 79.714 1.00 54.25 52 THR H N 1
ATOM 5054 C CA . THR H 2 32 ? 31.393 30.044 79.188 1.00 54.13 52 THR H CA 1
ATOM 5055 C C . THR H 2 32 ? 32.251 30.035 77.922 1.00 56.49 52 THR H C 1
ATOM 5056 O O . THR H 2 32 ? 32.387 31.080 77.265 1.00 58.27 52 THR H O 1
ATOM 5060 N N . SER H 2 33 ? 32.760 28.846 77.600 1.00 58.12 53 SER H N 1
ATOM 5061 C CA . SER H 2 33 ? 33.683 28.530 76.480 1.00 56.59 53 SER H CA 1
ATOM 5062 C C . SER H 2 33 ? 32.932 28.441 75.151 1.00 57.51 53 SER H C 1
ATOM 5063 O O . SER H 2 33 ? 31.699 28.244 75.161 1.00 62.01 53 SER H O 1
ATOM 5066 N N . THR H 2 34 ? 33.670 28.557 74.047 1.00 59.16 54 THR H N 1
ATOM 5067 C CA . THR H 2 34 ? 33.186 28.204 72.684 1.00 63.48 54 THR H CA 1
ATOM 5068 C C . THR H 2 34 ? 33.422 26.710 72.482 1.00 61.91 54 THR H C 1
ATOM 5069 O O . THR H 2 34 ? 34.428 26.221 72.982 1.00 67.64 54 THR H O 1
ATOM 5073 N N . THR H 2 35 ? 32.497 26.024 71.815 1.00 63.76 55 THR H N 1
ATOM 5074 C CA . THR H 2 35 ? 32.614 24.586 71.445 1.00 64.65 55 THR H CA 1
ATOM 5075 C C . THR H 2 35 ? 32.981 24.505 69.959 1.00 66.79 55 THR H C 1
ATOM 5076 O O . THR H 2 35 ? 32.309 25.177 69.139 1.00 61.56 55 THR H O 1
ATOM 5080 N N . CYS H 2 36 ? 34.039 23.758 69.641 1.00 69.81 56 CYS H N 1
ATOM 5081 C CA . CYS H 2 36 ? 34.564 23.551 68.263 1.00 70.53 56 CYS H CA 1
ATOM 5082 C C . CYS H 2 36 ? 34.500 22.067 67.907 1.00 71.25 56 CYS H C 1
ATOM 5083 O O . CYS H 2 36 ? 34.693 21.247 68.817 1.00 73.29 56 CYS H O 1
ATOM 5086 N N . THR H 2 37 ? 34.207 21.735 66.647 1.00 73.31 57 THR H N 1
ATOM 5087 C CA . THR H 2 37 ? 34.194 20.336 66.139 1.00 76.15 57 THR H CA 1
ATOM 5088 C C . THR H 2 37 ? 35.119 20.232 64.918 1.00 75.61 57 THR H C 1
ATOM 5089 O O . THR H 2 37 ? 35.140 21.185 64.106 1.00 65.82 57 THR H O 1
ATOM 5093 N N . LEU H 2 38 ? 35.890 19.145 64.858 1.00 78.69 58 LEU H N 1
ATOM 5094 C CA . LEU H 2 38 ? 36.807 18.767 63.750 1.00 82.97 58 LEU H CA 1
ATOM 5095 C C . LEU H 2 38 ? 36.025 18.670 62.433 1.00 85.83 58 LEU H C 1
ATOM 5096 O O . LEU H 2 38 ? 35.129 17.831 62.347 1.00 86.91 58 LEU H O 1
ATOM 5101 N N . CYS H 2 39 ? 36.369 19.503 61.448 1.00 89.40 59 CYS H N 1
ATOM 5102 C CA . CYS H 2 39 ? 35.980 19.303 60.025 1.00 92.01 59 CYS H CA 1
ATOM 5103 C C . CYS H 2 39 ? 36.610 18.002 59.539 1.00 91.70 59 CYS H C 1
ATOM 5104 O O . CYS H 2 39 ? 37.819 17.842 59.647 1.00 92.42 59 CYS H O 1
ATOM 5107 N N . PRO H 2 40 ? 35.831 17.031 59.007 1.00 92.03 60 PRO H N 1
ATOM 5108 C CA . PRO H 2 40 ? 36.392 15.735 58.601 1.00 91.40 60 PRO H CA 1
ATOM 5109 C C . PRO H 2 40 ? 37.273 15.840 57.345 1.00 89.21 60 PRO H C 1
ATOM 5110 O O . PRO H 2 40 ? 37.117 16.791 56.596 1.00 87.94 60 PRO H O 1
ATOM 5114 N N . SER H 2 41 ? 38.172 14.872 57.137 1.00 90.98 61 SER H N 1
ATOM 5115 C CA . SER H 2 41 ? 39.126 14.833 55.993 1.00 94.35 61 SER H CA 1
ATOM 5116 C C . SER H 2 41 ? 38.354 14.948 54.672 1.00 93.23 61 SER H C 1
ATOM 5117 O O . SER H 2 41 ? 37.312 14.276 54.531 1.00 90.69 61 SER H O 1
ATOM 5120 N N . GLY H 2 42 ? 38.846 15.786 53.755 1.00 88.78 62 GLY H N 1
ATOM 5121 C CA . GLY H 2 42 ? 38.212 16.074 52.453 1.00 89.34 62 GLY H CA 1
ATOM 5122 C C . GLY H 2 42 ? 37.275 17.271 52.522 1.00 89.53 62 GLY H C 1
ATOM 5123 O O . GLY H 2 42 ? 36.578 17.536 51.520 1.00 91.30 62 GLY H O 1
ATOM 5124 N N . THR H 2 43 ? 37.266 17.974 53.662 1.00 91.18 63 THR H N 1
ATOM 5125 C CA . THR H 2 43 ? 36.496 19.223 53.905 1.00 88.77 63 THR H CA 1
ATOM 5126 C C . THR H 2 43 ? 37.444 20.294 54.452 1.00 80.43 63 THR H C 1
ATOM 5127 O O . THR H 2 43 ? 38.502 19.930 54.992 1.00 73.62 63 THR H O 1
ATOM 5131 N N . TYR H 2 44 ? 37.069 21.565 54.306 1.00 83.00 64 TYR H N 1
ATOM 5132 C CA . TYR H 2 44 ? 37.814 22.729 54.847 1.00 79.99 64 TYR H CA 1
ATOM 5133 C C . TYR H 2 44 ? 36.834 23.655 55.575 1.00 79.93 64 TYR H C 1
ATOM 5134 O O . TYR H 2 44 ? 35.663 23.757 55.169 1.00 81.10 64 TYR H O 1
ATOM 5143 N N . VAL H 2 45 ? 37.324 24.312 56.625 1.00 81.53 65 VAL H N 1
ATOM 5144 C CA . VAL H 2 45 ? 36.570 25.322 57.419 1.00 80.48 65 VAL H CA 1
ATOM 5145 C C . VAL H 2 45 ? 36.296 26.514 56.498 1.00 83.19 65 VAL H C 1
ATOM 5146 O O . VAL H 2 45 ? 37.256 27.210 56.126 1.00 77.77 65 VAL H O 1
ATOM 5150 N N . SER H 2 46 ? 35.021 26.732 56.161 1.00 90.96 66 SER H N 1
ATOM 5151 C CA . SER H 2 46 ? 34.541 27.673 55.117 1.00 94.40 66 SER H CA 1
ATOM 5152 C C . SER H 2 46 ? 34.220 29.041 55.732 1.00 90.85 66 SER H C 1
ATOM 5153 O O . SER H 2 46 ? 34.884 30.028 55.363 1.00 94.10 66 SER H O 1
ATOM 5156 N N . GLY H 2 47 ? 33.242 29.095 56.637 1.00 86.77 67 GLY H N 1
ATOM 5157 C CA . GLY H 2 47 ? 33.006 30.261 57.508 1.00 86.70 67 GLY H CA 1
ATOM 5158 C C . GLY H 2 47 ? 33.531 29.971 58.900 1.00 87.84 67 GLY H C 1
ATOM 5159 O O . GLY H 2 47 ? 34.488 29.188 59.023 1.00 87.07 67 GLY H O 1
ATOM 5160 N N . LEU H 2 48 ? 32.911 30.558 59.921 1.00 85.47 68 LEU H N 1
ATOM 5161 C CA . LEU H 2 48 ? 33.136 30.180 61.341 1.00 85.87 68 LEU H CA 1
ATOM 5162 C C . LEU H 2 48 ? 32.538 28.790 61.588 1.00 85.45 68 LEU H C 1
ATOM 5163 O O . LEU H 2 48 ? 33.114 28.037 62.395 1.00 89.39 68 LEU H O 1
ATOM 5168 N N . TYR H 2 49 ? 31.440 28.457 60.899 1.00 79.81 69 TYR H N 1
ATOM 5169 C CA . TYR H 2 49 ? 30.452 27.428 61.326 1.00 76.03 69 TYR H CA 1
ATOM 5170 C C . TYR H 2 49 ? 30.322 26.266 60.325 1.00 79.36 69 TYR H C 1
ATOM 5171 O O . TYR H 2 49 ? 29.684 25.259 60.699 1.00 79.46 69 TYR H O 1
ATOM 5180 N N . GLN H 2 50 ? 30.861 26.375 59.104 1.00 84.06 70 GLN H N 1
ATOM 5181 C CA . GLN H 2 50 ? 30.611 25.394 58.006 1.00 93.08 70 GLN H CA 1
ATOM 5182 C C . GLN H 2 50 ? 31.906 24.650 57.641 1.00 90.87 70 GLN H C 1
ATOM 5183 O O . GLN H 2 50 ? 32.959 25.309 57.539 1.00 85.95 70 GLN H O 1
ATOM 5189 N N . CYS H 2 51 ? 31.823 23.330 57.436 1.00 91.01 71 CYS H N 1
ATOM 5190 C CA . CYS H 2 51 ? 32.813 22.523 56.668 1.00 96.18 71 CYS H CA 1
ATOM 5191 C C . CYS H 2 51 ? 32.313 22.362 55.227 1.00 95.77 71 CYS H C 1
ATOM 5192 O O . CYS H 2 51 ? 31.258 21.723 55.042 1.00 101.07 71 CYS H O 1
ATOM 5195 N N . THR H 2 52 ? 33.033 22.918 54.250 1.00 95.80 72 THR H N 1
ATOM 5196 C CA . THR H 2 52 ? 32.726 22.799 52.799 1.00 98.11 72 THR H CA 1
ATOM 5197 C C . THR H 2 52 ? 33.621 21.716 52.182 1.00 98.27 72 THR H C 1
ATOM 5198 O O . THR H 2 52 ? 34.829 21.685 52.508 1.00 91.98 72 THR H O 1
ATOM 5202 N N . GLN H 2 53 ? 33.042 20.862 51.327 1.00 99.83 73 GLN H N 1
ATOM 5203 C CA . GLN H 2 53 ? 33.753 19.776 50.595 1.00 99.35 73 GLN H CA 1
ATOM 5204 C C . GLN H 2 53 ? 34.829 20.396 49.693 1.00 96.28 73 GLN H C 1
ATOM 5205 O O . GLN H 2 53 ? 34.513 21.393 48.992 1.00 86.67 73 GLN H O 1
ATOM 5211 N N . CYS H 2 54 ? 36.052 19.846 49.735 1.00 97.17 74 CYS H N 1
ATOM 5212 C CA . CYS H 2 54 ? 37.209 20.284 48.910 1.00 96.02 74 CYS H CA 1
ATOM 5213 C C . CYS H 2 54 ? 36.923 19.993 47.433 1.00 95.22 74 CYS H C 1
ATOM 5214 O O . CYS H 2 54 ? 36.662 18.811 47.100 1.00 95.48 74 CYS H O 1
ATOM 5217 N N . THR H 2 55 ? 36.932 21.032 46.593 1.00 91.51 75 THR H N 1
ATOM 5218 C CA . THR H 2 55 ? 36.673 20.928 45.134 1.00 90.95 75 THR H CA 1
ATOM 5219 C C . THR H 2 55 ? 37.813 20.133 44.492 1.00 90.43 75 THR H C 1
ATOM 5220 O O . THR H 2 55 ? 38.953 20.253 44.958 1.00 86.83 75 THR H O 1
ATOM 5224 N N . GLU H 2 56 ? 37.501 19.339 43.464 1.00 99.46 76 GLU H N 1
ATOM 5225 C CA . GLU H 2 56 ? 38.482 18.539 42.683 1.00 106.08 76 GLU H CA 1
ATOM 5226 C C . GLU H 2 56 ? 38.785 19.258 41.364 1.00 110.23 76 GLU H C 1
ATOM 5227 O O . GLU H 2 56 ? 37.841 19.492 40.585 1.00 112.74 76 GLU H O 1
ATOM 5233 N N . CYS H 2 57 ? 40.061 19.579 41.124 1.00 115.07 77 CYS H N 1
ATOM 5234 C CA . CYS H 2 57 ? 40.581 20.096 39.828 1.00 114.50 77 CYS H CA 1
ATOM 5235 C C . CYS H 2 57 ? 40.444 18.986 38.773 1.00 124.94 77 CYS H C 1
ATOM 5236 O O . CYS H 2 57 ? 41.068 17.912 38.963 1.00 129.12 77 CYS H O 1
ATOM 5239 N N . GLN H 2 58 ? 39.653 19.226 37.721 1.00 126.61 78 GLN H N 1
ATOM 5240 C CA . GLN H 2 58 ? 39.289 18.223 36.684 1.00 131.41 78 GLN H CA 1
ATOM 5241 C C . GLN H 2 58 ? 40.525 17.842 35.854 1.00 136.67 78 GLN H C 1
ATOM 5242 O O . GLN H 2 58 ? 41.603 18.418 36.101 1.00 137.89 78 GLN H O 1
ATOM 5248 N N . ASP H 2 59 ? 40.362 16.911 34.907 1.00 141.67 79 ASP H N 1
ATOM 5249 C CA . ASP H 2 59 ? 41.443 16.370 34.032 1.00 138.97 79 ASP H CA 1
ATOM 5250 C C . ASP H 2 59 ? 42.058 17.493 33.179 1.00 132.89 79 ASP H C 1
ATOM 5251 O O . ASP H 2 59 ? 43.265 17.398 32.888 1.00 121.26 79 ASP H O 1
ATOM 5256 N N . THR H 2 60 ? 41.271 18.513 32.808 1.00 127.55 80 THR H N 1
ATOM 5257 C CA . THR H 2 60 ? 41.689 19.692 31.994 1.00 129.36 80 THR H CA 1
ATOM 5258 C C . THR H 2 60 ? 42.292 20.796 32.885 1.00 128.43 80 THR H C 1
ATOM 5259 O O . THR H 2 60 ? 42.186 21.979 32.499 1.00 127.52 80 THR H O 1
ATOM 5263 N N . GLU H 2 61 ? 42.916 20.431 34.015 1.00 122.14 81 GLU H N 1
ATOM 5264 C CA . GLU H 2 61 ? 43.438 21.365 35.056 1.00 108.43 81 GLU H CA 1
ATOM 5265 C C . GLU H 2 61 ? 44.545 20.670 35.866 1.00 98.54 81 GLU H C 1
ATOM 5266 O O . GLU H 2 61 ? 44.607 19.422 35.840 1.00 94.53 81 GLU H O 1
ATOM 5272 N N . VAL H 2 62 ? 45.392 21.455 36.543 1.00 95.90 82 VAL H N 1
ATOM 5273 C CA . VAL H 2 62 ? 46.412 20.977 37.528 1.00 93.72 82 VAL H CA 1
ATOM 5274 C C . VAL H 2 62 ? 46.152 21.684 38.864 1.00 89.20 82 VAL H C 1
ATOM 5275 O O . VAL H 2 62 ? 45.689 22.842 38.837 1.00 88.73 82 VAL H O 1
ATOM 5279 N N . THR H 2 63 ? 46.444 21.014 39.983 1.00 88.79 83 THR H N 1
ATOM 5280 C CA . THR H 2 63 ? 46.329 21.575 41.357 1.00 87.29 83 THR H CA 1
ATOM 5281 C C . THR H 2 63 ? 47.547 22.471 41.627 1.00 82.70 83 THR H C 1
ATOM 5282 O O . THR H 2 63 ? 48.681 21.950 41.641 1.00 79.92 83 THR H O 1
ATOM 5286 N N . ILE H 2 64 ? 47.312 23.770 41.821 1.00 80.09 84 ILE H N 1
ATOM 5287 C CA . ILE H 2 64 ? 48.354 24.787 42.157 1.00 77.06 84 ILE H CA 1
ATOM 5288 C C . ILE H 2 64 ? 48.657 24.695 43.658 1.00 73.82 84 ILE H C 1
ATOM 5289 O O . ILE H 2 64 ? 49.848 24.682 44.019 1.00 75.96 84 ILE H O 1
ATOM 5294 N N . ARG H 2 65 ? 47.611 24.639 44.488 1.00 72.97 85 ARG H N 1
ATOM 5295 C CA . ARG H 2 65 ? 47.693 24.461 45.961 1.00 80.23 85 ARG H CA 1
ATOM 5296 C C . ARG H 2 65 ? 46.663 23.407 46.380 1.00 84.18 85 ARG H C 1
ATOM 5297 O O . ARG H 2 65 ? 45.493 23.526 45.953 1.00 84.66 85 ARG H O 1
ATOM 5305 N N . ASN H 2 66 ? 47.086 22.428 47.188 1.00 89.79 86 ASN H N 1
ATOM 5306 C CA . ASN H 2 66 ? 46.217 21.345 47.720 1.00 92.00 86 ASN H CA 1
ATOM 5307 C C . ASN H 2 66 ? 45.252 21.918 48.764 1.00 87.67 86 ASN H C 1
ATOM 5308 O O . ASN H 2 66 ? 45.549 22.992 49.332 1.00 89.09 86 ASN H O 1
ATOM 5313 N N . CYS H 2 67 ? 44.149 21.208 49.016 1.00 87.86 87 CYS H N 1
ATOM 5314 C CA . CYS H 2 67 ? 43.125 21.578 50.028 1.00 84.89 87 CYS H CA 1
ATOM 5315 C C . CYS H 2 67 ? 43.732 21.439 51.426 1.00 80.69 87 CYS H C 1
ATOM 5316 O O . CYS H 2 67 ? 44.151 20.322 51.773 1.00 79.91 87 CYS H O 1
ATOM 5319 N N . THR H 2 68 ? 43.794 22.541 52.177 1.00 75.93 88 THR H N 1
ATOM 5320 C CA . THR H 2 68 ? 44.162 22.570 53.616 1.00 75.42 88 THR H CA 1
ATOM 5321 C C . THR H 2 68 ? 42.869 22.529 54.435 1.00 78.59 88 THR H C 1
ATOM 5322 O O . THR H 2 68 ? 41.776 22.521 53.837 1.00 81.33 88 THR H O 1
ATOM 5326 N N . SER H 2 69 ? 42.996 22.527 55.758 1.00 77.02 89 SER H N 1
ATOM 5327 C CA . SER H 2 69 ? 41.866 22.542 56.717 1.00 74.98 89 SER H CA 1
ATOM 5328 C C . SER H 2 69 ? 41.194 23.923 56.734 1.00 72.62 89 SER H C 1
ATOM 5329 O O . SER H 2 69 ? 40.083 24.006 57.277 1.00 74.36 89 SER H O 1
ATOM 5332 N N . THR H 2 70 ? 41.825 24.963 56.172 1.00 74.17 90 THR H N 1
ATOM 5333 C CA . THR H 2 70 ? 41.315 26.363 56.211 1.00 78.29 90 THR H CA 1
ATOM 5334 C C . THR H 2 70 ? 40.965 26.889 54.813 1.00 77.44 90 THR H C 1
ATOM 5335 O O . THR H 2 70 ? 40.132 27.818 54.746 1.00 79.94 90 THR H O 1
ATOM 5339 N N . GLN H 2 71 ? 41.592 26.371 53.750 1.00 77.24 91 GLN H N 1
ATOM 5340 C CA . GLN H 2 71 ? 41.440 26.925 52.376 1.00 80.75 91 GLN H CA 1
ATOM 5341 C C . GLN H 2 71 ? 41.148 25.801 51.373 1.00 81.23 91 GLN H C 1
ATOM 5342 O O . GLN H 2 71 ? 41.656 24.671 51.562 1.00 79.30 91 GLN H O 1
ATOM 5348 N N . ASN H 2 72 ? 40.348 26.131 50.348 1.00 76.04 92 ASN H N 1
ATOM 5349 C CA . ASN H 2 72 ? 39.934 25.233 49.236 1.00 77.87 92 ASN H CA 1
ATOM 5350 C C . ASN H 2 72 ? 41.153 24.952 48.342 1.00 79.07 92 ASN H C 1
ATOM 5351 O O . ASN H 2 72 ? 42.159 25.678 48.472 1.00 76.75 92 ASN H O 1
ATOM 5356 N N . THR H 2 73 ? 41.071 23.942 47.465 1.00 79.40 93 THR H N 1
ATOM 5357 C CA . THR H 2 73 ? 42.072 23.676 46.395 1.00 81.76 93 THR H CA 1
ATOM 5358 C C . THR H 2 73 ? 42.131 24.891 45.459 1.00 81.06 93 THR H C 1
ATOM 5359 O O . THR H 2 73 ? 41.108 25.595 45.335 1.00 68.89 93 THR H O 1
ATOM 5363 N N . VAL H 2 74 ? 43.292 25.133 44.846 1.00 80.68 94 VAL H N 1
ATOM 5364 C CA . VAL H 2 74 ? 43.466 26.136 43.756 1.00 81.06 94 VAL H CA 1
ATOM 5365 C C . VAL H 2 74 ? 43.769 25.361 42.474 1.00 82.28 94 VAL H C 1
ATOM 5366 O O . VAL H 2 74 ? 44.677 24.507 42.510 1.00 79.21 94 VAL H O 1
ATOM 5370 N N . CYS H 2 75 ? 43.024 25.644 41.401 1.00 85.71 95 CYS H N 1
ATOM 5371 C CA . CYS H 2 75 ? 43.166 25.007 40.065 1.00 88.38 95 CYS H CA 1
ATOM 5372 C C . CYS H 2 75 ? 43.565 26.053 39.018 1.00 92.01 95 CYS H C 1
ATOM 5373 O O . CYS H 2 75 ? 43.170 27.228 39.163 1.00 85.34 95 CYS H O 1
ATOM 5376 N N . ALA H 2 76 ? 44.329 25.624 38.008 1.00 103.14 96 ALA H N 1
ATOM 5377 C CA . ALA H 2 76 ? 44.639 26.377 36.768 1.00 105.45 96 ALA H CA 1
ATOM 5378 C C . ALA H 2 76 ? 44.733 25.386 35.601 1.00 107.55 96 ALA H C 1
ATOM 5379 O O . ALA H 2 76 ? 45.048 24.209 35.866 1.00 98.81 96 ALA H O 1
ATOM 5381 N N . SER H 2 77 ? 44.455 25.846 34.375 1.00 114.09 97 SER H N 1
ATOM 5382 C CA . SER H 2 77 ? 44.372 25.012 33.143 1.00 117.53 97 SER H CA 1
ATOM 5383 C C . SER H 2 77 ? 45.777 24.544 32.734 1.00 119.29 97 SER H C 1
ATOM 5384 O O . SER H 2 77 ? 46.734 25.311 32.944 1.00 114.83 97 SER H O 1
ATOM 5387 N N . LYS H 2 78 ? 45.884 23.328 32.179 1.00 123.60 98 LYS H N 1
ATOM 5388 C CA . LYS H 2 78 ? 47.165 22.675 31.790 1.00 121.22 98 LYS H CA 1
ATOM 5389 C C . LYS H 2 78 ? 47.548 23.113 30.371 1.00 117.50 98 LYS H C 1
ATOM 5390 O O . LYS H 2 78 ? 48.466 23.912 30.177 1.00 110.46 98 LYS H O 1
#

Organism: Homo sapiens (NCBI:txid9606)

Radius of gyration: 32.18 Å; Cα contacts (8 Å, |Δi|>4): 1755; chains: 8; bounding box: 93×50×106 Å

CATH classification: 2.60.40.10

InterPro domains:
  IPR003599 Immunoglobulin domain subtype [SM00409] (43-134)
  IPR007110 Immunoglobulin-like domain [PS50835] (21-132)
  IPR013783 Immunoglobulin-like fold [G3DSA:2.60.40.10] (31-137)
  IPR036179 Immunoglobulin-like domain superfamily [SSF48726] (42-134)
  IPR039257 B- and T-lymphocyte attenuator [PTHR37996] (7-289)

Foldseek 3Di:
DDKAWPDDAAAEDEEEAPAKDKDWGKIADDPDFFDKWKFFDDPNDTHTDDVFDWDWDDDDGIIIIITIPNHDHQVNFGWMKMWTDDPPDIYTGHIYGYHYDD/DKAWPDDAAAEDEEEAPAKDKDWTKIFDDDDFFDKWKFFDDDNDTHTDDPWDWDWDDDDGIIIIITIPNHDHQVNFGWMKMWTDDPPDIYTGHIYGYHYDD/DDKAWPDDAAAEDEEEAPAKDKDWGKIFDDDDFWDKWKFFDDPNDTHTDDVFDWDKDDDDGIIIIITIPNHDHQVNFGWMWMWTDDPPDIYIGHIYGYHYDHDD/DDDKAWPDDAAAEDEDEAPAKDKDWGKIFDDDDFWDKWKFFDDPNDTHTDDVPAWDWDDDDGIIIIIHIPNHDHQVNFGWMKMWTDDPPDIYTGHIYGYDYDD/DDEDPQFDCDDVDTAHADDQQWAFPAGADPPGHTDTDGQDPQWEDADNHDTHGAVHDDNHHD/DEDPQWDCDDVDTAHADPFQWAFPADAHPPGHTDIDGQDPQWADDDNHDTHGADDADPQWDFPDDDDNHDHTDIDGD/DEDPQFDCDDVDTAHADDQQWAFPADADPPGHTDIDRQDPQWADDDNHDTHGADDDDVVVDADDNHDHGD/DEDPQWDDDDPDTAHADPFQWAFPADAHPPGHTDIDGQDPQWADDDNHDTHGADDADPQWDFPDDDDNHDHTDIDGD

Sequence (696 aa):
CDVQLYIKRQSEHSILAGDPFELECPVKYCANRPHVTWCKLNGTTCVKLEDRQTSWKEEKNISFFILHFEPVLPNDNGSYRCSANFQSNLIESHSTTLYVTDDVQLYIKRQSEHSILAGDPFELECPVKYCANRPHVTWCKLNGTTCVKLEDRQTSWKEEKNISFFILHFEPVLPNDNGSYRCSANFQSNLIESHSTTLYVTDCDVQLYIKRQSEHSILAGDPFELECPVKYCANRPHVTWCKLNGTTCVKLEDRQTSWKEEKNISFFILHFEPVLPNDNGSYRCSANFQSNLIESHSTTLYVTDVKSCDVQLYIKRQSEHSILAGDPFELECPVKYCANRPHVTWCKLNGTTCVKLEDRQTSWKEEKNISFFILHFEPVLPNDNGSYRCSANFQSNLIESHSTTLYVTDEICKPEEVQLGDQCCPPCKQGYRVTGQCTQYTSTTCTLCPSGTYVSGLYQCTQCRNCTSTQNICKPEEVQLGDQCCPPCKQGYRVTGQCTQYTSTTCTLCPSGTYVSGLYQCTQCTECQDTEVTIRNCTSTQNTVCASKICKPEEVQLGDQCCPPCKQGYRVTGQCTQYTSTTCTLCPSGTYVSGLYQCTQCTECQDTIRNCTSTQNTCICKPEEVQLGDQCCPPCKQGYRVTGQCTQYTSTTCTLCPSGTYVSGLYQCTQCTECQDTEVTIRNCTSTQNTVCASK